Protein AF-A0A812XN82-F1 (afdb_monomer_lite)

Sequence (405 aa):
MGSGICDKFCGRGNACCRKGAINDPHECAHVTDFWTSHHECVQPVVKVKANHYAQDCWDRCKIGGDCAWCGFGQACCRKNSTLDPPECKGVVDWPTDRHHTCITPVHDVPVKHEGQDCYDYCEGNGRCNWCGRGMACCKYGDIYTTDECRAVVYFSSREHHVCVKPSFKDPASLPEPIGKSPDKLPSECPQGYSPGPMGCELDDGPRLQTFYVYRALKEEDNLTSNFDAMSMSGILYHVQTAVLGCPRTGEISRIKRLKVTMKNTPEAYRTFKTQFAPLLAYRNEQCISPSCQQSFQSRGYAVGCLVQERGQPCYLKEDCSSDSLHYSFPGPCPLSAAGAKTEECLAQYPGGLCDEPNGTHNCTFHVEDAGTVTLDELSGRNTSQSLQDWCAAGNLEWDPARDRG

Secondary structure (DSSP, 8-state):
--SEE-HHHH-TT-EEE-TT-TTS-GGGTT----SSSS-EEE---S--PPTTBTSB-HHHH-SSEE-GGG-TT-EEE-TT-SSS-GGGTT----S-SSS-EEE--SS--PPTTTTS--HHHHTSSEE-STT-TT-EEEETT-TT--GGGTT----S-SSSEEEE------TT-PPP----------SSPPTTEEEETTEEEE--SPPPEEEEEEEEE-TT--SSSSEEEE-HHHHHHHIIIII-SSSPGGG--EEEEEEEEE---HHHHHHHSSSSEEP--EETTEE-STTHHHHHHHH-SPPEEEEPPS-S--SS-TT--S--EEEEE--SSTTS-GGG--HHHHHH---SB-SS--SBTTB-EEEEEEEEEEHHHHHT--TTS-HHHHHHTT--S-BTTTTB-

Foldseek 3Di:
DAWFQDCPPLNHQKTFEAPPDPPHDPLRVPDPDDPDRGRDIDNRPDFPQFPQFPDACCVPQVAFFDDCNRPDQKTFHAPPDPRHDPQNPPPPDHSDRPHGGIDHRPDDPQQAPFPDACCVVQVHWFDRCNRPHQKIFAAPPDPPHDQQRPPFPDHSDNPHTGIGHGDDDDPPDDDDDDDDDDDDADPDEDPQFDQDPVHTHGNPAWDWDKDKWKDFDAPPDDDQAWDKTKDPQQRVQCCQPQAFDQHGPPNGWKMFMKIKIFTWARQQCVVPVDNFHADFDADLLAGPDPCVVVCCVRGAQTKHKDFDDPDTDQPDDPVSPDTIMMITFHAALNHDHPVPQDPVSCVVGVGQEDDDQDHPRNPTMYIDGPDMDTVCRVLVPDPPDDSNVVVVVVDGSADPVVRHD

Radius of gyration: 28.82 Å; chains: 1; bounding box: 87×53×57 Å

Structure (mmCIF, N/CA/C/O backbone):
data_AF-A0A812XN82-F1
#
_entry.id   AF-A0A812XN82-F1
#
loop_
_atom_site.group_PDB
_atom_site.id
_atom_site.type_symbol
_atom_site.label_atom_id
_atom_site.label_alt_id
_atom_site.label_comp_id
_atom_site.label_asym_id
_atom_site.label_entity_id
_atom_site.label_seq_id
_atom_site.pdbx_PDB_ins_code
_atom_site.Cartn_x
_atom_site.Cartn_y
_atom_site.Cartn_z
_atom_site.occupancy
_atom_site.B_iso_or_equiv
_atom_site.auth_seq_id
_atom_site.auth_comp_id
_atom_site.auth_asym_id
_atom_site.auth_atom_id
_atom_site.pdbx_PDB_model_num
ATOM 1 N N . MET A 1 1 ? -23.141 -2.763 -27.205 1.00 51.69 1 MET A N 1
ATOM 2 C CA . MET A 1 1 ? -23.384 -2.355 -25.805 1.00 51.69 1 MET A CA 1
ATOM 3 C C . MET A 1 1 ? -24.217 -1.089 -25.863 1.00 51.69 1 MET A C 1
ATOM 5 O O . MET A 1 1 ? -23.909 -0.247 -26.695 1.00 51.69 1 MET A O 1
ATOM 9 N N . GLY A 1 2 ? -25.336 -1.037 -25.140 1.00 62.66 2 GLY A N 1
ATOM 10 C CA . GLY A 1 2 ? -26.289 0.073 -25.250 1.00 62.66 2 GLY A CA 1
ATOM 11 C C . GLY A 1 2 ? -25.711 1.363 -24.674 1.00 62.66 2 GLY A C 1
ATOM 12 O O . GLY A 1 2 ? -25.046 1.314 -23.641 1.00 62.66 2 GLY A O 1
ATOM 13 N N . SER A 1 3 ? -25.944 2.487 -25.350 1.00 72.00 3 SER A N 1
ATOM 14 C CA . SER A 1 3 ? -25.697 3.820 -24.801 1.00 72.00 3 SER A CA 1
ATOM 15 C C . SER A 1 3 ? -26.665 4.127 -23.651 1.00 72.00 3 SER A C 1
ATOM 17 O O . SER A 1 3 ? -27.684 3.448 -23.512 1.00 72.00 3 SER A O 1
ATOM 19 N N . GLY A 1 4 ? -26.339 5.115 -22.806 1.00 71.19 4 GLY A N 1
ATOM 20 C CA . GLY A 1 4 ? -27.132 5.505 -21.625 1.00 71.19 4 GLY A CA 1
ATOM 21 C C . GLY A 1 4 ? -26.516 5.084 -20.287 1.00 71.19 4 GLY A C 1
ATOM 22 O O . GLY A 1 4 ? -25.319 4.807 -20.214 1.00 71.19 4 GLY A O 1
ATOM 23 N N . ILE A 1 5 ? -27.316 5.073 -19.210 1.00 74.12 5 ILE A N 1
ATOM 24 C CA . ILE A 1 5 ? -26.839 4.765 -17.847 1.00 74.12 5 ILE A CA 1
ATOM 25 C C . ILE A 1 5 ? -26.133 3.410 -17.820 1.00 74.12 5 ILE A C 1
ATOM 27 O O . ILE A 1 5 ? -26.683 2.384 -18.225 1.00 74.12 5 ILE A O 1
ATOM 31 N N . CYS A 1 6 ? -24.897 3.420 -17.332 1.00 74.12 6 CYS A N 1
ATOM 32 C CA . CYS A 1 6 ? -23.991 2.291 -17.425 1.00 74.12 6 CYS A CA 1
ATOM 33 C C . CYS A 1 6 ? -23.271 2.061 -16.092 1.00 74.12 6 CYS A C 1
ATOM 35 O O . CYS A 1 6 ? -22.045 2.034 -16.027 1.00 74.12 6 CYS A O 1
ATOM 37 N N . ASP A 1 7 ? -24.043 1.853 -15.022 1.00 66.25 7 ASP A N 1
ATOM 38 C CA . ASP A 1 7 ? -23.538 1.734 -13.644 1.00 66.25 7 ASP A CA 1
ATOM 39 C C . ASP A 1 7 ? -22.430 0.685 -13.469 1.00 66.25 7 ASP A C 1
ATOM 41 O O . ASP A 1 7 ? -21.530 0.848 -12.647 1.00 66.25 7 ASP A O 1
ATOM 45 N N . LYS A 1 8 ? -22.491 -0.398 -14.253 1.00 64.94 8 LYS A N 1
ATOM 46 C CA . LYS A 1 8 ? -21.543 -1.519 -14.186 1.00 64.94 8 LYS A CA 1
ATOM 47 C C . LYS A 1 8 ? -20.180 -1.210 -14.808 1.00 64.94 8 LYS A C 1
ATOM 49 O O . LYS A 1 8 ? -19.206 -1.837 -14.415 1.00 64.94 8 LYS A O 1
ATOM 54 N N . PHE A 1 9 ? -20.122 -0.308 -15.791 1.00 77.62 9 PHE A N 1
ATOM 55 C CA . PHE A 1 9 ? -18.894 -0.003 -16.539 1.00 77.62 9 PHE A CA 1
ATOM 56 C C . PHE A 1 9 ? -18.379 1.408 -16.246 1.00 77.62 9 PHE A C 1
ATOM 58 O O . PHE A 1 9 ? -17.187 1.600 -16.046 1.00 77.62 9 PHE A O 1
ATOM 65 N N . CYS A 1 10 ? -19.280 2.386 -16.158 1.00 74.25 10 CYS A N 1
ATOM 66 C CA . CYS A 1 10 ? -18.956 3.790 -15.923 1.00 74.25 10 CYS A CA 1
ATOM 67 C C . CYS A 1 10 ? -19.024 4.211 -14.447 1.00 74.25 10 CYS A C 1
ATOM 69 O O . CYS A 1 10 ? -18.683 5.348 -14.121 1.00 74.25 10 CYS A O 1
ATOM 71 N N . GLY A 1 11 ? -19.445 3.317 -13.550 1.00 58.03 11 GLY A N 1
ATOM 72 C CA . GLY A 1 11 ? -19.707 3.638 -12.149 1.00 58.03 11 GLY A CA 1
ATOM 73 C C . GLY A 1 11 ? -21.121 4.182 -11.929 1.00 58.03 11 GLY A C 1
ATOM 74 O O . GLY A 1 11 ? -21.776 4.671 -12.849 1.00 58.03 11 GLY A O 1
ATOM 75 N N . ARG A 1 12 ? -21.617 4.047 -10.695 1.00 58.16 12 ARG A N 1
ATOM 76 C CA . ARG A 1 12 ? -23.023 4.297 -10.348 1.00 58.16 12 ARG A CA 1
ATOM 77 C C . ARG A 1 12 ? -23.426 5.750 -10.614 1.00 58.16 12 ARG A C 1
ATOM 79 O O . ARG A 1 12 ? -22.840 6.660 -10.037 1.00 58.16 12 ARG A O 1
ATOM 86 N N . GLY A 1 13 ? -24.458 5.942 -11.434 1.00 59.62 13 GLY A N 1
ATOM 87 C CA . GLY A 1 13 ? -24.964 7.254 -11.842 1.00 59.62 13 GLY A CA 1
ATOM 88 C C . GLY A 1 13 ? -24.301 7.831 -13.096 1.00 59.62 13 GLY A C 1
ATOM 89 O O . GLY A 1 13 ? -24.716 8.898 -13.538 1.00 59.62 13 GLY A O 1
ATOM 90 N N . ASN A 1 14 ? -23.323 7.137 -13.688 1.00 73.88 14 ASN A N 1
ATOM 91 C CA . ASN A 1 14 ? -22.649 7.567 -14.912 1.00 73.88 14 ASN A CA 1
ATOM 92 C C . ASN A 1 14 ? -23.192 6.839 -16.147 1.00 73.88 14 ASN A C 1
ATOM 94 O O . ASN A 1 14 ? -23.710 5.721 -16.074 1.00 73.88 14 ASN A O 1
ATOM 98 N N . ALA A 1 15 ? -23.064 7.477 -17.305 1.00 80.88 15 ALA A N 1
ATOM 99 C CA . ALA A 1 15 ? -23.610 7.000 -18.565 1.00 80.88 15 ALA A CA 1
ATOM 100 C C . ALA A 1 15 ? -22.510 6.807 -19.606 1.00 80.88 15 ALA A C 1
ATOM 102 O O . ALA A 1 15 ? -21.503 7.507 -19.609 1.00 80.88 15 ALA A O 1
ATOM 103 N N . CYS A 1 16 ? -22.723 5.851 -20.504 1.00 88.75 16 CYS A N 1
ATOM 104 C CA . CYS A 1 16 ? -21.897 5.650 -21.679 1.00 88.75 16 CYS A CA 1
ATOM 105 C C . CYS A 1 16 ? -22.528 6.426 -22.843 1.00 88.75 16 CYS A C 1
ATOM 107 O O . CYS A 1 16 ? -23.549 6.005 -23.397 1.00 88.75 16 CYS A O 1
ATOM 109 N N . CYS A 1 17 ? -21.950 7.579 -23.171 1.00 86.88 17 CYS A N 1
ATOM 110 C CA . CYS A 1 17 ? -22.492 8.538 -24.135 1.00 86.88 17 CYS A CA 1
ATOM 111 C C . CYS A 1 17 ? -21.442 8.899 -25.184 1.00 86.88 17 CYS A C 1
ATOM 113 O O . CYS A 1 17 ? -20.243 8.813 -24.926 1.00 86.88 17 CYS A O 1
ATOM 115 N N . ARG A 1 18 ? -21.881 9.350 -26.358 1.00 88.00 18 ARG A N 1
ATOM 116 C CA . ARG A 1 18 ? -21.000 9.774 -27.445 1.00 88.00 18 ARG A CA 1
ATOM 117 C C . ARG A 1 18 ? -21.374 11.160 -27.954 1.00 88.00 18 ARG A C 1
ATOM 119 O O . ARG A 1 18 ? -22.518 11.429 -28.320 1.00 88.00 18 ARG A O 1
ATOM 126 N N . LYS A 1 19 ? -20.368 12.027 -28.077 1.00 81.94 19 LYS A N 1
ATOM 127 C CA . LYS A 1 19 ? -20.524 13.394 -28.587 1.00 81.94 19 LYS A CA 1
ATOM 128 C C . LYS A 1 19 ? -21.179 13.417 -29.975 1.00 81.94 19 LYS A C 1
ATOM 130 O O . LYS A 1 19 ? -20.624 12.886 -30.936 1.00 81.94 19 LYS A O 1
ATOM 135 N N . GLY A 1 20 ? -22.339 14.069 -30.085 1.00 72.81 20 GLY A N 1
ATOM 136 C CA . GLY A 1 20 ? -23.051 14.269 -31.355 1.00 72.81 20 GLY A CA 1
ATOM 137 C C . GLY A 1 20 ? -23.794 13.040 -31.895 1.00 72.81 20 GLY A C 1
ATOM 138 O O . GLY A 1 20 ? -24.211 13.050 -33.053 1.00 72.81 20 GLY A O 1
ATOM 139 N N . ALA A 1 21 ? -23.965 11.982 -31.096 1.00 79.75 21 ALA A N 1
ATOM 140 C CA . ALA A 1 21 ? -24.750 10.819 -31.497 1.00 79.75 21 ALA A CA 1
ATOM 141 C C . ALA A 1 21 ? -26.257 11.137 -31.504 1.00 79.75 21 ALA A C 1
ATOM 143 O O . ALA A 1 21 ? -26.833 11.514 -30.490 1.00 79.75 21 ALA A O 1
ATOM 144 N N . ILE A 1 22 ? -26.910 10.937 -32.653 1.00 67.12 22 ILE A N 1
ATOM 145 C CA . ILE A 1 22 ? -28.346 11.219 -32.854 1.00 67.12 22 ILE A CA 1
ATOM 146 C C . ILE A 1 22 ? -29.296 10.222 -32.167 1.00 67.12 22 ILE A C 1
ATOM 148 O O . ILE A 1 22 ? -30.484 10.503 -32.056 1.00 67.12 22 ILE A O 1
ATOM 152 N N . ASN A 1 23 ? -28.782 9.073 -31.715 1.00 70.75 23 ASN A N 1
ATOM 153 C CA . ASN A 1 23 ? -29.570 7.962 -31.165 1.00 70.75 23 ASN A CA 1
ATOM 154 C C . ASN A 1 23 ? -29.185 7.604 -29.718 1.00 70.75 23 ASN A C 1
ATOM 156 O O . ASN A 1 23 ? -29.536 6.521 -29.249 1.00 70.75 23 ASN A O 1
ATOM 160 N N . ASP A 1 24 ? -28.434 8.461 -29.023 1.00 75.69 24 ASP A N 1
ATOM 161 C CA . ASP A 1 24 ? -28.117 8.214 -27.616 1.00 75.69 24 ASP A CA 1
ATOM 162 C C . ASP A 1 24 ? -29.320 8.528 -26.702 1.00 75.69 24 ASP A C 1
ATOM 164 O O . ASP A 1 24 ? -30.112 9.424 -27.015 1.00 75.69 24 ASP A O 1
ATOM 168 N N . PRO A 1 25 ? -29.487 7.802 -25.577 1.00 66.62 25 PRO A N 1
ATOM 169 C CA . PRO A 1 25 ? -30.569 8.042 -24.623 1.00 66.62 25 PRO A CA 1
ATOM 170 C C . PRO A 1 25 ? -30.564 9.452 -24.031 1.00 66.62 25 PRO A C 1
ATOM 172 O O . PRO A 1 25 ? -29.538 10.129 -23.999 1.00 66.62 25 PRO A O 1
ATOM 175 N N . HIS A 1 26 ? -31.721 9.892 -23.527 1.00 64.62 26 HIS A N 1
ATOM 176 C CA . HIS A 1 26 ? -31.931 11.271 -23.066 1.00 64.62 26 HIS A CA 1
ATOM 177 C C . HIS A 1 26 ? -30.973 11.722 -21.953 1.00 64.62 26 HIS A C 1
ATOM 179 O O . HIS A 1 26 ? -30.682 12.909 -21.834 1.00 64.62 26 HIS A O 1
ATOM 185 N N . GLU A 1 27 ? -30.426 10.784 -21.183 1.00 67.19 27 GLU A N 1
ATOM 186 C CA . GLU A 1 27 ? -29.411 11.018 -20.158 1.00 67.19 27 GLU A CA 1
ATOM 187 C C . GLU A 1 27 ? -28.098 11.573 -20.747 1.00 67.19 27 GLU A C 1
ATOM 189 O O . GLU A 1 27 ? -27.322 12.215 -20.044 1.00 67.19 27 GLU A O 1
ATOM 194 N N . CYS A 1 28 ? -27.865 11.393 -22.050 1.00 74.19 28 CYS A N 1
ATOM 195 C CA . CYS A 1 28 ? -26.707 11.906 -22.779 1.00 74.19 28 CYS A CA 1
ATOM 196 C C . CYS A 1 28 ? -26.941 13.287 -23.425 1.00 74.19 28 CYS A C 1
ATOM 198 O O . CYS A 1 28 ? -25.990 13.895 -23.915 1.00 74.19 28 CYS A O 1
ATOM 200 N N . ALA A 1 29 ? -28.178 13.804 -23.432 1.00 62.28 29 ALA A N 1
ATOM 201 C CA . ALA A 1 29 ? -28.587 14.948 -24.262 1.00 62.28 29 ALA A CA 1
ATOM 202 C C . ALA A 1 29 ? -27.968 16.305 -23.865 1.00 62.28 29 ALA A C 1
ATOM 204 O O . ALA A 1 29 ? -28.024 17.259 -24.641 1.00 62.28 29 ALA A O 1
ATOM 205 N N . HIS A 1 30 ? -27.372 16.399 -22.673 1.00 63.03 30 HIS A N 1
ATOM 206 C CA . HIS A 1 30 ? -26.833 17.648 -22.117 1.00 63.03 30 HIS A CA 1
ATOM 207 C C . HIS A 1 30 ? -25.402 17.532 -21.597 1.00 63.03 30 HIS A C 1
ATOM 209 O O . HIS A 1 30 ? -24.898 18.450 -20.955 1.00 63.03 30 HIS A O 1
ATOM 215 N N . VAL A 1 31 ? -24.738 16.413 -21.873 1.00 68.31 31 VAL A N 1
ATOM 216 C CA . VAL A 1 31 ? -23.322 16.267 -21.555 1.00 68.31 31 VAL A CA 1
ATOM 217 C C . VAL A 1 31 ? -22.521 17.105 -22.544 1.00 68.31 31 VAL A C 1
ATOM 219 O O . VAL A 1 31 ? -22.680 16.968 -23.754 1.00 68.31 31 VAL A O 1
ATOM 222 N N . THR A 1 32 ? -21.673 17.998 -22.044 1.00 69.25 32 THR A N 1
ATOM 223 C CA . THR A 1 32 ? -20.779 18.819 -22.878 1.00 69.25 32 THR A CA 1
ATOM 224 C C . THR A 1 32 ? -19.328 18.356 -22.813 1.00 69.25 32 THR A C 1
ATOM 226 O O . THR A 1 32 ? -18.565 18.584 -23.757 1.00 69.25 32 THR A O 1
ATOM 229 N N . ASP A 1 33 ? -18.970 17.648 -21.744 1.00 67.62 33 ASP A N 1
ATOM 230 C CA . ASP A 1 33 ? -17.589 17.357 -21.362 1.00 67.62 33 ASP A CA 1
ATOM 231 C C . ASP A 1 33 ? -17.135 16.002 -21.915 1.00 67.62 33 ASP A C 1
ATOM 233 O O . ASP A 1 33 ? -16.876 15.046 -21.188 1.00 67.62 33 ASP A O 1
ATOM 237 N N . PHE A 1 34 ? -17.072 15.928 -23.243 1.00 77.56 34 PHE A N 1
ATOM 238 C CA . PHE A 1 34 ? -16.549 14.773 -23.968 1.00 77.56 34 PHE A CA 1
ATOM 239 C C . PHE A 1 34 ? -15.078 14.978 -24.338 1.00 77.56 34 PHE A C 1
ATOM 241 O O . PHE A 1 34 ? -14.714 16.012 -24.912 1.00 77.56 34 PHE A O 1
ATOM 248 N N . TRP A 1 35 ? -14.259 13.967 -24.068 1.00 69.62 35 TRP A N 1
ATOM 249 C CA . TRP A 1 35 ? -12.820 13.928 -24.328 1.00 69.62 35 TRP A CA 1
ATOM 250 C C . TRP A 1 35 ? -12.523 13.256 -25.666 1.00 69.62 35 TRP A C 1
ATOM 252 O O . TRP A 1 35 ? -11.518 13.559 -26.312 1.00 69.62 35 TRP A O 1
ATOM 262 N N . THR A 1 36 ? -13.413 12.366 -26.107 1.00 75.19 36 THR A N 1
ATOM 263 C CA . THR A 1 36 ? -13.249 11.594 -27.337 1.00 75.19 36 THR A CA 1
ATOM 264 C C . THR A 1 36 ? -14.493 11.659 -28.230 1.00 75.19 36 THR A C 1
ATOM 266 O O . THR A 1 36 ? -15.524 12.241 -27.897 1.00 75.19 36 THR A O 1
ATOM 269 N N . SER A 1 37 ? -14.390 11.094 -29.437 1.00 73.69 37 SER A N 1
ATOM 270 C CA . SER A 1 37 ? -15.499 10.969 -30.395 1.00 73.69 37 SER A CA 1
ATOM 271 C C . SER A 1 37 ? -16.165 9.587 -30.372 1.00 73.69 37 SER A C 1
ATOM 273 O O . SER A 1 37 ? -16.950 9.282 -31.275 1.00 73.69 37 SER A O 1
ATOM 275 N N . HIS A 1 38 ? -15.861 8.757 -29.369 1.00 79.50 38 HIS A N 1
ATOM 276 C CA . HIS A 1 38 ? -16.414 7.414 -29.155 1.00 79.50 38 HIS A CA 1
ATOM 277 C C . HIS A 1 38 ? -17.347 7.403 -27.932 1.00 79.50 38 HIS A C 1
ATOM 279 O O . HIS A 1 38 ? -17.457 8.405 -27.232 1.00 79.50 38 HIS A O 1
ATOM 285 N N . HIS A 1 39 ? -18.067 6.298 -27.705 1.00 84.62 39 HIS A N 1
ATOM 286 C CA . HIS A 1 39 ? -18.872 6.128 -26.492 1.00 84.62 39 HIS A CA 1
ATOM 287 C C . HIS A 1 39 ? -17.952 6.044 -25.275 1.00 84.62 39 HIS A C 1
ATOM 289 O O . HIS A 1 39 ? -17.184 5.092 -25.143 1.00 84.62 39 HIS A O 1
ATOM 295 N N . GLU A 1 40 ? -18.028 7.045 -24.405 1.00 87.75 40 GLU A N 1
ATOM 296 C CA . GLU A 1 40 ? -17.197 7.172 -23.213 1.00 87.75 40 GLU A CA 1
ATOM 297 C C . GLU A 1 40 ? -18.048 7.380 -21.964 1.00 87.75 40 GLU A C 1
ATOM 299 O O . GLU A 1 40 ? -19.222 7.758 -22.026 1.00 87.75 40 GLU A O 1
ATOM 304 N N . CYS A 1 41 ? -17.455 7.067 -20.818 1.00 87.88 41 CYS A N 1
ATOM 305 C CA . CYS A 1 41 ? -18.107 7.238 -19.537 1.00 87.88 41 CYS A CA 1
ATOM 306 C C . CYS A 1 41 ? -18.109 8.709 -19.162 1.00 87.88 41 CYS A C 1
ATOM 308 O O . CYS A 1 41 ? -17.064 9.301 -18.906 1.00 87.88 41 CYS A O 1
ATOM 310 N N . VAL A 1 42 ? -19.300 9.277 -19.111 1.00 80.69 42 VAL A N 1
ATOM 311 C CA . VAL A 1 42 ? -19.529 10.658 -18.718 1.00 80.69 42 VAL A CA 1
ATOM 312 C C . VAL A 1 42 ? -20.441 10.675 -17.509 1.00 80.69 42 VAL A C 1
ATOM 314 O O . VAL A 1 42 ? -21.253 9.766 -17.313 1.00 80.69 42 VAL A O 1
ATOM 317 N N . GLN A 1 43 ? -20.329 11.724 -16.705 1.00 74.81 43 GLN A N 1
ATOM 318 C CA . GLN A 1 43 ? -21.355 12.014 -15.723 1.00 74.81 43 GLN A CA 1
ATOM 319 C C . GLN A 1 43 ? -22.518 12.682 -16.471 1.00 74.81 43 GLN A C 1
ATOM 321 O O . GLN A 1 43 ? -22.361 13.811 -16.945 1.00 74.81 43 GLN A O 1
ATOM 326 N N . PRO A 1 44 ? -23.664 12.000 -16.657 1.00 62.69 44 PRO A N 1
ATOM 327 C CA . PRO A 1 44 ? -24.810 12.612 -17.294 1.00 62.69 44 PRO A CA 1
ATOM 328 C C . PRO A 1 44 ? -25.224 13.816 -16.454 1.00 62.69 44 PRO A C 1
ATOM 330 O O . PRO A 1 44 ? -25.415 13.711 -15.243 1.00 62.69 44 PRO A O 1
ATOM 333 N N . VAL A 1 45 ? -25.409 14.970 -17.093 1.00 55.91 45 VAL A N 1
ATOM 334 C CA . VAL A 1 45 ? -25.888 16.195 -16.419 1.00 55.91 45 VAL A CA 1
ATOM 335 C C . VAL A 1 45 ? -27.389 16.083 -16.085 1.00 55.91 45 VAL A C 1
ATOM 337 O O . VAL A 1 45 ? -28.085 17.067 -15.846 1.00 55.91 45 VAL A O 1
ATOM 340 N N . VAL A 1 46 ? -27.941 14.870 -16.098 1.00 46.75 46 VAL A N 1
ATOM 341 C CA . VAL A 1 46 ? -29.376 14.637 -16.161 1.00 46.75 46 VAL A CA 1
ATOM 342 C C . VAL A 1 46 ? -29.858 14.064 -14.837 1.00 46.75 46 VAL A C 1
ATOM 344 O O . VAL A 1 46 ? -29.568 12.930 -14.463 1.00 46.75 46 VAL A O 1
ATOM 347 N N . LYS A 1 47 ? -30.586 14.940 -14.139 1.00 51.16 47 LYS A N 1
ATOM 348 C CA . LYS A 1 47 ? -31.423 14.737 -12.954 1.00 51.16 47 LYS A CA 1
ATOM 349 C C . LYS A 1 47 ? -31.906 13.292 -12.831 1.00 51.16 47 LYS A C 1
ATOM 351 O O . LYS A 1 47 ? -32.577 12.793 -13.731 1.00 51.16 47 LYS A O 1
ATOM 356 N N . VAL A 1 48 ? -31.584 12.660 -11.699 1.00 45.22 48 VAL A N 1
ATOM 357 C CA . VAL A 1 48 ? -32.051 11.315 -11.329 1.00 45.22 48 VAL A CA 1
ATOM 358 C C . VAL A 1 48 ? -33.558 11.257 -11.534 1.00 45.22 48 VAL A C 1
ATOM 360 O O . VAL A 1 48 ? -34.309 11.845 -10.761 1.00 45.22 48 VAL A O 1
ATOM 363 N N . LYS A 1 49 ? -34.005 10.593 -12.601 1.00 52.34 49 LYS A N 1
ATOM 364 C CA . LYS A 1 49 ? -35.424 10.532 -12.928 1.00 52.34 49 LYS A CA 1
ATOM 365 C C . LYS A 1 49 ? -36.142 9.798 -11.805 1.00 52.34 49 LYS A C 1
ATOM 367 O O . LYS A 1 49 ? -35.805 8.657 -11.497 1.00 52.34 49 LYS A O 1
ATOM 372 N N . ALA A 1 50 ? -37.112 10.467 -11.192 1.00 61.06 50 ALA A N 1
ATOM 373 C CA . ALA A 1 50 ? -37.861 9.887 -10.095 1.00 61.06 50 ALA A CA 1
ATOM 374 C C . ALA A 1 50 ? -38.554 8.581 -10.521 1.00 61.06 50 ALA A C 1
ATOM 376 O O . ALA A 1 50 ? -39.080 8.477 -11.636 1.00 61.06 50 ALA A O 1
ATOM 377 N N . ASN A 1 51 ? -38.558 7.579 -9.638 1.00 70.06 51 ASN A N 1
ATOM 378 C CA . ASN A 1 51 ? -39.331 6.358 -9.843 1.00 70.06 51 ASN A CA 1
ATOM 379 C C . ASN A 1 51 ? -40.813 6.718 -9.986 1.00 70.06 51 ASN A C 1
ATOM 381 O O . ASN A 1 51 ? -41.281 7.696 -9.408 1.00 70.06 51 ASN A O 1
ATOM 385 N N . HIS A 1 52 ? -41.553 5.920 -10.760 1.00 75.75 52 HIS A N 1
ATOM 386 C CA . HIS A 1 52 ? -42.974 6.171 -11.038 1.00 75.75 52 HIS A CA 1
ATOM 387 C C . HIS A 1 52 ? -43.240 7.566 -11.637 1.00 75.75 52 HIS A C 1
ATOM 389 O O . HIS A 1 52 ? -44.264 8.196 -11.381 1.00 75.75 52 HIS A O 1
ATOM 395 N N . TYR A 1 53 ? -42.307 8.040 -12.468 1.00 73.06 53 TYR A N 1
ATOM 396 C CA . TYR A 1 53 ? -42.394 9.295 -13.212 1.00 73.06 53 TYR A CA 1
ATOM 397 C C . TYR A 1 53 ? -43.762 9.476 -13.898 1.00 73.06 53 TYR A C 1
ATOM 399 O O . TYR A 1 53 ? -44.251 8.559 -14.561 1.00 73.06 53 TYR A O 1
ATOM 407 N N . ALA A 1 54 ? -44.354 10.666 -13.753 1.00 78.06 54 ALA A N 1
ATOM 408 C CA . ALA A 1 54 ? -45.688 11.051 -14.241 1.00 78.06 54 ALA A CA 1
ATOM 409 C C . ALA A 1 54 ? -46.895 10.313 -13.621 1.00 78.06 54 ALA A C 1
ATOM 411 O O . ALA A 1 54 ? -48.040 10.668 -13.922 1.00 78.06 54 ALA A O 1
ATOM 412 N N . GLN A 1 55 ? -46.686 9.327 -12.743 1.00 88.19 55 GLN A N 1
ATOM 413 C CA . GLN A 1 55 ? -47.776 8.659 -12.025 1.00 88.19 55 GLN A CA 1
ATOM 414 C C . GLN A 1 55 ? -48.251 9.506 -10.843 1.00 88.19 55 GLN A C 1
ATOM 416 O O . GLN A 1 55 ? -47.501 10.330 -10.318 1.00 88.19 55 GLN A O 1
ATOM 421 N N . ASP A 1 56 ? -49.503 9.296 -10.430 1.00 92.62 56 ASP A N 1
ATOM 422 C CA . ASP A 1 56 ? -50.029 9.920 -9.219 1.00 92.62 56 ASP A CA 1
ATOM 423 C C . ASP A 1 56 ? -49.420 9.264 -7.983 1.00 92.62 56 ASP A C 1
ATOM 425 O O . ASP A 1 56 ? -49.662 8.092 -7.685 1.00 92.62 56 ASP A O 1
ATOM 429 N N . CYS A 1 57 ? -48.580 10.026 -7.291 1.00 92.62 57 CYS A N 1
ATOM 430 C CA . CYS A 1 57 ? -47.907 9.584 -6.082 1.00 92.62 57 CYS A CA 1
ATOM 431 C C . CYS A 1 57 ? -48.731 9.848 -4.818 1.00 92.62 57 CYS A C 1
ATOM 433 O O . CYS A 1 57 ? -48.363 9.354 -3.751 1.00 92.62 57 CYS A O 1
ATOM 435 N N . TRP A 1 58 ? -49.854 10.570 -4.905 1.00 92.31 58 TRP A N 1
ATOM 436 C CA . TRP A 1 58 ? -50.599 11.020 -3.731 1.00 92.31 58 TRP A CA 1
ATOM 437 C C . TRP A 1 58 ? -51.135 9.868 -2.882 1.00 92.31 58 TRP A C 1
ATOM 439 O O . TRP A 1 58 ? -50.938 9.860 -1.671 1.00 92.31 58 TRP A O 1
ATOM 449 N N . ASP A 1 59 ? -51.719 8.835 -3.487 1.00 90.00 59 ASP A N 1
ATOM 450 C CA . ASP A 1 59 ? -52.256 7.692 -2.732 1.00 90.00 59 ASP A CA 1
ATOM 451 C C . ASP A 1 59 ? -51.169 6.884 -2.008 1.00 90.00 59 ASP A C 1
ATOM 453 O O . ASP A 1 59 ? -51.439 6.183 -1.027 1.00 90.00 59 ASP A O 1
ATOM 457 N N . ARG A 1 60 ? -49.931 6.957 -2.507 1.00 89.94 60 ARG A N 1
ATOM 458 C CA . ARG A 1 60 ? -48.779 6.214 -1.987 1.00 89.94 60 ARG A CA 1
ATOM 459 C C . ARG A 1 60 ? -48.025 7.007 -0.929 1.00 89.94 60 ARG A C 1
ATOM 461 O O . ARG A 1 60 ? -47.653 6.439 0.092 1.00 89.94 60 ARG A O 1
ATOM 468 N N . CYS A 1 61 ? -47.836 8.302 -1.159 1.00 84.12 61 CYS A N 1
ATOM 469 C CA . CYS A 1 61 ? -47.060 9.185 -0.294 1.00 84.12 61 CYS A CA 1
ATOM 470 C C . CYS A 1 61 ? -47.936 9.894 0.747 1.00 84.12 61 CYS A C 1
ATOM 472 O O . CYS A 1 61 ? -47.488 10.136 1.861 1.00 84.12 61 CYS A O 1
ATOM 474 N N . LYS A 1 62 ? -49.192 10.209 0.405 1.00 86.06 62 LYS A N 1
ATOM 475 C CA . LYS A 1 62 ? -50.210 10.908 1.220 1.00 86.06 62 LYS A CA 1
ATOM 476 C C . LYS A 1 62 ? -49.837 12.313 1.702 1.00 86.06 62 LYS A C 1
ATOM 478 O O . LYS A 1 62 ? -50.646 12.974 2.349 1.00 86.06 62 LYS A O 1
ATOM 483 N N . ILE A 1 63 ? -48.635 12.771 1.384 1.00 81.62 63 ILE A N 1
ATOM 484 C CA . ILE A 1 63 ? -48.108 14.092 1.689 1.00 81.62 63 ILE A CA 1
ATOM 485 C C . ILE A 1 63 ? -47.249 14.568 0.515 1.00 81.62 63 ILE A C 1
ATOM 487 O O . ILE A 1 63 ? -46.628 13.758 -0.176 1.00 81.62 63 ILE A O 1
ATOM 491 N N . GLY A 1 64 ? -47.237 15.884 0.289 1.00 82.94 64 GLY A N 1
ATOM 492 C CA . GLY A 1 64 ? -46.315 16.516 -0.650 1.00 82.94 64 GLY A CA 1
ATOM 493 C C . GLY A 1 64 ? -44.925 16.664 -0.028 1.00 82.94 64 GLY A C 1
ATOM 494 O O . GLY A 1 64 ? -44.833 17.019 1.148 1.00 82.94 64 GLY A O 1
ATOM 495 N N . GLY A 1 65 ? -43.870 16.422 -0.806 1.00 81.06 65 GLY A N 1
ATOM 496 C CA . GLY A 1 65 ? -42.478 16.412 -0.340 1.00 81.06 65 GLY A CA 1
ATOM 497 C C . GLY A 1 65 ? -41.794 15.066 -0.536 1.00 81.06 65 GLY A C 1
ATOM 498 O O . GLY A 1 65 ? -42.255 14.242 -1.326 1.00 81.06 65 GLY A O 1
ATOM 499 N N . ASP A 1 66 ? -40.682 14.855 0.161 1.00 76.31 66 ASP A N 1
ATOM 500 C CA . ASP A 1 66 ? -39.868 13.640 0.045 1.00 76.31 66 ASP A CA 1
ATOM 501 C C . ASP A 1 66 ? -40.705 12.358 0.156 1.00 76.31 66 ASP A C 1
ATOM 503 O O . ASP A 1 66 ? -41.478 12.170 1.098 1.00 76.31 66 ASP A O 1
ATOM 507 N N . CYS A 1 67 ? -40.544 11.452 -0.811 1.00 77.75 67 CYS A N 1
ATOM 508 C CA . CYS A 1 67 ? -41.297 10.207 -0.830 1.00 77.75 67 CYS A CA 1
ATOM 509 C C . CYS A 1 67 ? -40.472 9.037 -1.361 1.00 77.75 67 CYS A C 1
ATOM 511 O O . CYS A 1 67 ? -40.088 9.001 -2.527 1.00 77.75 67 CYS A O 1
ATOM 513 N N . ALA A 1 68 ? -40.297 8.009 -0.526 1.00 74.38 68 ALA A N 1
ATOM 514 C CA . ALA A 1 68 ? -39.546 6.804 -0.879 1.00 74.38 68 ALA A CA 1
ATOM 515 C C . ALA A 1 68 ? -40.147 6.043 -2.073 1.00 74.38 68 ALA A C 1
ATOM 517 O O . ALA A 1 68 ? -39.404 5.448 -2.853 1.00 74.38 68 ALA A O 1
ATOM 518 N N . TRP A 1 69 ? -41.474 6.099 -2.254 1.00 79.06 69 TRP A N 1
ATOM 519 C CA . TRP A 1 69 ? -42.132 5.515 -3.426 1.00 79.06 69 TRP A CA 1
ATOM 520 C C . TRP A 1 69 ? -41.636 6.166 -4.721 1.00 79.06 69 TRP A C 1
ATOM 522 O O . TRP A 1 69 ? -41.356 5.466 -5.683 1.00 79.06 69 TRP A O 1
ATOM 532 N N . CYS A 1 70 ? -41.396 7.478 -4.712 1.00 73.19 70 CYS A N 1
ATOM 533 C CA . CYS A 1 70 ? -40.817 8.213 -5.836 1.00 73.19 70 CYS A CA 1
ATOM 534 C C . CYS A 1 70 ? -39.318 7.948 -6.053 1.00 73.19 70 CYS A C 1
ATOM 536 O O . CYS A 1 70 ? -38.743 8.450 -7.015 1.00 73.19 70 CYS A O 1
ATOM 538 N N . GLY A 1 71 ? -38.678 7.132 -5.216 1.00 62.56 71 GLY A N 1
ATOM 539 C CA . GLY A 1 71 ? -37.251 6.842 -5.278 1.00 62.56 71 GLY A CA 1
ATOM 540 C C . GLY A 1 71 ? -36.426 7.703 -4.323 1.00 62.56 71 GLY A C 1
ATOM 541 O O . GLY A 1 71 ? -36.871 8.718 -3.793 1.00 62.56 71 GLY A O 1
ATOM 542 N N . PHE A 1 72 ? -35.198 7.259 -4.069 1.00 54.50 72 PHE A N 1
ATOM 543 C CA . PHE A 1 72 ? -34.312 7.898 -3.100 1.00 54.50 72 PHE A CA 1
ATOM 544 C C . PHE A 1 72 ? -33.972 9.343 -3.507 1.00 54.50 72 PHE A C 1
ATOM 546 O O . PHE A 1 72 ? -33.535 9.593 -4.633 1.00 54.50 72 PHE A O 1
ATOM 553 N N . GLY A 1 73 ? -34.173 10.288 -2.581 1.00 62.03 73 GLY A N 1
ATOM 554 C CA . GLY A 1 73 ? -33.944 11.720 -2.810 1.00 62.03 73 GLY A CA 1
ATOM 555 C C . GLY A 1 73 ? -34.949 12.384 -3.759 1.00 62.03 73 GLY A C 1
ATOM 556 O O . GLY A 1 73 ? -34.650 13.441 -4.306 1.00 62.03 73 GLY A O 1
ATOM 557 N N . GLN A 1 74 ? -36.103 11.755 -3.998 1.00 75.56 74 GLN A N 1
ATOM 558 C CA . GLN A 1 74 ? -37.156 12.266 -4.875 1.00 75.56 74 GLN A CA 1
ATOM 559 C C . GLN A 1 74 ? -38.384 12.667 -4.059 1.00 75.56 74 GLN A C 1
ATOM 561 O O . GLN A 1 74 ? -38.646 12.112 -2.988 1.00 75.56 74 GLN A O 1
ATOM 566 N N . ALA A 1 75 ? -39.164 13.603 -4.595 1.00 82.94 75 ALA A N 1
ATOM 567 C CA . ALA A 1 75 ? -40.323 14.153 -3.910 1.00 82.94 75 ALA A CA 1
ATOM 568 C C . ALA A 1 75 ? -41.606 13.967 -4.722 1.00 82.94 75 ALA A C 1
ATOM 570 O O . ALA A 1 75 ? -41.616 14.031 -5.951 1.00 82.94 75 ALA A O 1
ATOM 571 N N . CYS A 1 76 ? -42.702 13.747 -4.008 1.00 92.12 76 CYS A N 1
ATOM 572 C CA . CYS A 1 76 ? -44.055 13.767 -4.529 1.00 92.12 76 CYS A CA 1
ATOM 573 C C . CYS A 1 76 ? -44.563 15.210 -4.483 1.00 92.12 76 CYS A C 1
ATOM 575 O O . CYS A 1 76 ? -44.887 15.720 -3.414 1.00 92.12 76 CYS A O 1
ATOM 577 N N . CYS A 1 77 ? -44.607 15.896 -5.622 1.00 92.06 77 CYS A N 1
ATOM 578 C CA . CYS A 1 77 ? -44.954 17.317 -5.666 1.00 92.06 77 CYS A CA 1
ATOM 579 C C . CYS A 1 77 ? -46.009 17.600 -6.735 1.00 92.06 77 CYS A C 1
ATOM 581 O O . CYS A 1 77 ? -46.183 16.825 -7.672 1.00 92.06 77 CYS A O 1
ATOM 583 N N . ARG A 1 78 ? -46.684 18.743 -6.641 1.00 93.00 78 ARG A N 1
ATOM 584 C CA . ARG A 1 78 ? -47.661 19.234 -7.611 1.00 93.00 78 ARG A CA 1
ATOM 585 C C . ARG A 1 78 ? -47.331 20.652 -8.052 1.00 93.00 78 ARG A C 1
ATOM 587 O O . ARG A 1 78 ? -47.133 21.563 -7.242 1.00 93.00 78 ARG A O 1
ATOM 594 N N . LYS A 1 79 ? -47.341 20.855 -9.369 1.00 89.25 79 LYS A N 1
ATOM 595 C CA . LYS A 1 79 ? -47.047 22.148 -9.985 1.00 89.25 79 LYS A CA 1
ATOM 596 C C . LYS A 1 79 ? -47.982 23.225 -9.434 1.00 89.25 79 LYS A C 1
ATOM 598 O O . LYS A 1 79 ? -49.197 23.050 -9.414 1.00 89.25 79 LYS A O 1
ATOM 603 N N . ASN A 1 80 ? -47.401 24.342 -8.997 1.00 83.56 80 ASN A N 1
ATOM 604 C CA . ASN A 1 80 ? -48.100 25.502 -8.427 1.00 83.56 80 ASN A CA 1
ATOM 605 C C . ASN A 1 80 ? -48.880 25.246 -7.121 1.00 83.56 80 ASN A C 1
ATOM 607 O O . ASN A 1 80 ? -49.640 26.114 -6.694 1.00 83.56 80 ASN A O 1
ATOM 611 N N . SER A 1 81 ? -48.687 24.106 -6.450 1.00 84.69 81 SER A N 1
ATOM 612 C CA . SER A 1 81 ? -49.276 23.883 -5.126 1.00 84.69 81 SER A CA 1
ATOM 613 C C . SER A 1 81 ? -48.700 24.877 -4.114 1.00 84.69 81 SER A C 1
ATOM 615 O O . SER A 1 81 ? -47.481 24.975 -3.938 1.00 84.69 81 SER A O 1
ATOM 617 N N . THR A 1 82 ? -49.565 25.624 -3.425 1.00 82.88 82 THR A N 1
ATOM 618 C CA . THR A 1 82 ? -49.171 26.513 -2.318 1.00 82.88 82 THR A CA 1
ATOM 619 C C . THR A 1 82 ? -48.926 25.749 -1.018 1.00 82.88 82 THR A C 1
ATOM 621 O O . THR A 1 82 ? -48.200 26.252 -0.166 1.00 82.88 82 THR A O 1
ATOM 624 N N . LEU A 1 83 ? -49.470 24.535 -0.898 1.00 81.81 83 LEU A N 1
ATOM 625 C CA . LEU A 1 83 ? -49.357 23.670 0.280 1.00 81.81 83 LEU A CA 1
ATOM 626 C C . LEU A 1 83 ? -48.112 22.778 0.257 1.00 81.81 83 LEU A C 1
ATOM 628 O O . LEU A 1 83 ? -47.714 22.249 1.293 1.00 81.81 83 LEU A O 1
ATOM 632 N N . ASP A 1 84 ? -47.498 22.613 -0.914 1.00 83.81 84 ASP A N 1
ATOM 633 C CA . ASP A 1 84 ? -46.319 21.770 -1.057 1.00 83.81 84 ASP A CA 1
ATOM 634 C C . ASP A 1 84 ? -45.089 22.392 -0.380 1.00 83.81 84 ASP A C 1
ATOM 636 O O . ASP A 1 84 ? -44.918 23.621 -0.388 1.00 83.81 84 ASP A O 1
ATOM 640 N N . PRO A 1 85 ? -44.221 21.545 0.190 1.00 74.12 85 PRO A N 1
ATOM 641 C CA . PRO A 1 85 ? -43.079 21.974 0.982 1.00 74.12 85 PRO A CA 1
ATOM 642 C C . PRO A 1 85 ? -41.954 22.599 0.127 1.00 74.12 85 PRO A C 1
ATOM 644 O O . PRO A 1 85 ? -42.012 22.557 -1.107 1.00 74.12 85 PRO A O 1
ATOM 647 N N . PRO A 1 86 ? -40.951 23.249 0.754 1.00 72.00 86 PRO A N 1
ATOM 648 C CA . PRO A 1 86 ? -39.923 24.022 0.051 1.00 72.00 86 PRO A CA 1
ATOM 649 C C . PRO A 1 86 ? -39.127 23.248 -1.007 1.00 72.00 86 PRO A C 1
ATOM 651 O O . PRO A 1 86 ? -38.762 23.833 -2.019 1.00 72.00 86 PRO A O 1
ATOM 654 N N . GLU A 1 87 ? -38.908 21.948 -0.823 1.00 69.31 87 GLU A N 1
ATOM 655 C CA . GLU A 1 87 ? -38.229 21.067 -1.782 1.00 69.31 87 GLU A CA 1
ATOM 656 C C . GLU A 1 87 ? -38.971 20.944 -3.127 1.00 69.31 87 GLU A C 1
ATOM 658 O O . GLU A 1 87 ? -38.357 20.710 -4.167 1.00 69.31 87 GLU A O 1
ATOM 663 N N . CYS A 1 88 ? -40.285 21.189 -3.139 1.00 77.25 88 CYS A N 1
ATOM 664 C CA . CYS A 1 88 ? -41.101 21.240 -4.351 1.00 77.25 88 CYS A CA 1
ATOM 665 C C . CYS A 1 88 ? -41.051 22.613 -5.052 1.00 77.25 88 CYS A C 1
ATOM 667 O O . CYS A 1 88 ? -41.617 22.784 -6.137 1.00 77.25 88 CYS A O 1
ATOM 669 N N . LYS A 1 89 ? -40.422 23.626 -4.439 1.00 75.75 89 LYS A N 1
ATOM 670 C CA . LYS A 1 89 ? -40.329 24.988 -4.981 1.00 75.75 89 LYS A CA 1
ATOM 671 C C . LYS A 1 89 ? -39.095 25.116 -5.871 1.00 75.75 89 LYS A C 1
ATOM 673 O O . LYS A 1 89 ? -38.040 24.566 -5.588 1.00 75.75 89 LYS A O 1
ATOM 678 N N . GLY A 1 90 ? -39.238 25.848 -6.974 1.00 65.94 90 GLY A N 1
ATOM 679 C CA . GLY A 1 90 ? -38.163 26.001 -7.961 1.00 65.94 90 GLY A CA 1
ATOM 680 C C . GLY A 1 90 ? -38.013 24.816 -8.919 1.00 65.94 90 GLY A C 1
ATOM 681 O O . GLY A 1 90 ? -37.160 24.863 -9.799 1.00 65.94 90 GLY A O 1
ATOM 682 N N . VAL A 1 91 ? -38.863 23.787 -8.813 1.00 72.56 91 VAL A N 1
ATOM 683 C CA . VAL A 1 91 ? -38.949 22.712 -9.808 1.00 72.56 91 VAL A CA 1
ATOM 684 C C . VAL A 1 91 ? -39.408 23.294 -11.140 1.00 72.56 91 VAL A C 1
ATOM 686 O O . VAL A 1 91 ? -40.529 23.789 -11.265 1.00 72.56 91 VAL A O 1
ATOM 689 N N . VAL A 1 92 ? -38.519 23.258 -12.130 1.00 67.88 92 VAL A N 1
ATOM 690 C CA . VAL A 1 92 ? -38.769 23.796 -13.477 1.00 67.88 92 VAL A CA 1
ATOM 691 C C . VAL A 1 92 ? -39.239 22.733 -14.468 1.00 67.88 92 VAL A C 1
ATOM 693 O O . VAL A 1 92 ? -39.875 23.074 -15.460 1.00 67.88 92 VAL A O 1
ATOM 696 N N . ASP A 1 93 ? -38.969 21.457 -14.185 1.00 68.56 93 ASP A N 1
ATOM 697 C CA . ASP A 1 93 ? -39.305 20.334 -15.060 1.00 68.56 93 ASP A CA 1
ATOM 698 C C . ASP A 1 93 ? -40.381 19.460 -14.404 1.00 68.56 93 ASP A C 1
ATOM 700 O O . ASP A 1 93 ? -40.148 18.860 -13.353 1.00 68.56 93 ASP A O 1
ATOM 704 N N . TRP A 1 94 ? -41.579 19.459 -14.994 1.00 82.56 94 TRP A N 1
ATOM 705 C CA . TRP A 1 94 ? -42.770 18.814 -14.447 1.00 82.56 94 TRP A CA 1
ATOM 706 C C . TRP A 1 94 ? -43.290 17.743 -15.409 1.00 82.56 94 TRP A C 1
ATOM 708 O O . TRP A 1 94 ? -43.701 18.090 -16.517 1.00 82.56 94 TRP A O 1
ATOM 718 N N . PRO A 1 95 ? -43.376 16.476 -14.969 1.00 80.44 95 PRO A N 1
ATOM 719 C CA . PRO A 1 95 ? -43.924 15.386 -15.780 1.00 80.44 95 PRO A CA 1
ATOM 720 C C . PRO A 1 95 ? -45.401 15.591 -16.147 1.00 80.44 95 PRO A C 1
ATOM 722 O O . PRO A 1 95 ? -45.879 15.113 -17.172 1.00 80.44 95 PRO A O 1
ATOM 725 N N . THR A 1 96 ? -46.142 16.261 -15.264 1.00 84.31 96 THR A N 1
ATOM 726 C CA . THR A 1 96 ? -47.572 16.562 -15.374 1.00 84.31 96 THR A CA 1
ATOM 727 C C . THR A 1 96 ? -47.918 17.693 -14.405 1.00 84.31 96 THR A C 1
ATOM 729 O O . THR A 1 96 ? -47.230 17.901 -13.405 1.00 84.31 96 THR A O 1
ATOM 732 N N . ASP A 1 97 ? -48.981 18.436 -14.698 1.00 89.69 97 ASP A N 1
ATOM 733 C CA . ASP A 1 97 ? -49.535 19.497 -13.852 1.00 89.69 97 ASP A CA 1
ATOM 734 C C . ASP A 1 97 ? -50.878 19.119 -13.200 1.00 89.69 97 ASP A C 1
ATOM 736 O O . ASP A 1 97 ? -51.436 19.890 -12.415 1.00 89.69 97 ASP A O 1
ATOM 740 N N . ARG A 1 98 ? -51.400 17.923 -13.494 1.00 87.44 98 ARG A N 1
ATOM 741 C CA . ARG A 1 98 ? -52.755 17.513 -13.091 1.00 87.44 98 ARG A CA 1
ATOM 742 C C . ARG A 1 98 ? -52.841 17.031 -11.647 1.00 87.44 98 ARG A C 1
ATOM 744 O O . ARG A 1 98 ? -53.825 17.321 -10.966 1.00 87.44 98 ARG A O 1
ATOM 751 N N . HIS A 1 99 ? -51.807 16.347 -11.176 1.00 90.62 99 HIS A N 1
ATOM 752 C CA . HIS A 1 99 ? -51.767 15.646 -9.893 1.00 90.62 99 HIS A CA 1
ATOM 753 C C . HIS A 1 99 ? -50.369 15.710 -9.276 1.00 90.62 99 HIS A C 1
ATOM 755 O O . HIS A 1 99 ? -49.428 16.197 -9.908 1.00 90.62 99 HIS A O 1
ATOM 761 N N . HIS A 1 100 ? -50.243 15.251 -8.029 1.00 94.12 100 HIS A N 1
ATOM 762 C CA . HIS A 1 100 ? -48.936 15.098 -7.401 1.00 94.12 100 HIS A CA 1
ATOM 763 C C . HIS A 1 100 ? -48.158 14.006 -8.128 1.00 94.12 100 HIS A C 1
ATOM 765 O O . HIS A 1 100 ? -48.596 12.864 -8.208 1.00 94.12 100 HIS A O 1
ATOM 771 N N . THR A 1 101 ? -47.005 14.363 -8.674 1.00 92.88 101 THR A N 1
ATOM 772 C CA . THR A 1 101 ? -46.136 13.475 -9.441 1.00 92.88 101 THR A CA 1
ATOM 773 C C . THR A 1 101 ? -44.756 13.426 -8.809 1.00 92.88 101 THR A C 1
ATOM 775 O O . THR A 1 101 ? -44.281 14.398 -8.219 1.00 92.88 101 THR A O 1
ATOM 778 N N . CYS A 1 102 ? -44.097 12.285 -8.967 1.00 88.88 102 CYS A N 1
ATOM 779 C CA . CYS A 1 102 ? -42.712 12.113 -8.567 1.00 88.88 102 CYS A CA 1
ATOM 780 C C . CYS A 1 102 ? -41.800 13.020 -9.408 1.00 88.88 102 CYS A C 1
ATOM 782 O O . CYS A 1 102 ? -41.820 12.945 -10.641 1.00 88.88 102 CYS A O 1
ATOM 784 N N . ILE A 1 103 ? -41.031 13.882 -8.741 1.00 83.75 103 ILE A N 1
ATOM 785 C CA . ILE A 1 103 ? -40.076 14.824 -9.336 1.00 83.75 103 ILE A CA 1
ATOM 786 C C . ILE A 1 103 ? -38.733 14.770 -8.613 1.00 83.75 103 ILE A C 1
ATOM 788 O O . ILE A 1 103 ? -38.629 14.278 -7.489 1.00 83.75 103 ILE A O 1
ATOM 792 N N . THR A 1 104 ? -37.718 15.336 -9.260 1.00 75.81 104 THR A N 1
ATOM 793 C CA . THR A 1 104 ? -36.414 15.608 -8.651 1.00 75.81 104 THR A CA 1
ATOM 794 C C . THR A 1 104 ? -36.417 17.026 -8.075 1.00 75.81 104 THR A C 1
ATOM 796 O O . THR A 1 104 ? -36.534 17.980 -8.857 1.00 75.81 104 THR A O 1
ATOM 799 N N . PRO A 1 105 ? -36.313 17.201 -6.743 1.00 70.44 105 PRO A N 1
ATOM 800 C CA . PRO A 1 105 ? -36.191 18.517 -6.117 1.00 70.44 105 PRO A CA 1
ATOM 801 C C . PRO A 1 105 ? -35.027 19.312 -6.714 1.00 70.44 105 PRO A C 1
ATOM 803 O O . PRO A 1 105 ? -33.990 18.739 -7.052 1.00 70.44 105 PRO A O 1
ATOM 806 N N . VAL A 1 106 ? -35.187 20.630 -6.879 1.00 52.75 106 VAL A N 1
ATOM 807 C CA . VAL A 1 106 ? -34.203 21.429 -7.635 1.00 52.75 106 VAL A CA 1
ATOM 808 C C . VAL A 1 106 ? -32.963 21.825 -6.835 1.00 52.75 106 VAL A C 1
ATOM 810 O O . VAL A 1 106 ? -31.962 22.146 -7.459 1.00 52.75 106 VAL A O 1
ATOM 813 N N . HIS A 1 107 ? -32.929 21.691 -5.509 1.00 50.97 107 HIS A N 1
ATOM 814 C CA . HIS A 1 107 ? -31.703 21.913 -4.738 1.00 50.97 107 HIS A CA 1
ATOM 815 C C . HIS A 1 107 ? -31.682 21.078 -3.453 1.00 50.97 107 HIS A C 1
ATOM 817 O O . HIS A 1 107 ? -32.722 20.913 -2.814 1.00 50.97 107 HIS A O 1
ATOM 823 N N . ASP A 1 108 ? -30.490 20.599 -3.066 1.00 53.53 108 ASP A N 1
ATOM 824 C CA . ASP A 1 108 ? -30.172 20.247 -1.678 1.00 53.53 108 ASP A CA 1
ATOM 825 C C . ASP A 1 108 ? -30.711 21.363 -0.785 1.00 53.53 108 ASP A C 1
ATOM 827 O O . ASP A 1 108 ? -30.264 22.506 -0.888 1.00 53.53 108 ASP A O 1
ATOM 831 N N . VAL A 1 109 ? -31.712 21.057 0.042 1.00 52.34 109 VAL A N 1
ATOM 832 C CA . VAL A 1 109 ? -32.259 22.036 0.980 1.00 52.34 109 VAL A CA 1
ATOM 833 C C . VAL A 1 109 ? -31.108 22.449 1.898 1.00 52.34 109 VAL A C 1
ATOM 835 O O . VAL A 1 109 ? -30.599 21.590 2.624 1.00 52.34 109 VAL A O 1
ATOM 838 N N . PRO A 1 110 ? -30.668 23.722 1.865 1.00 58.19 110 PRO A N 1
ATOM 839 C CA . PRO A 1 110 ? -29.533 24.148 2.661 1.00 58.19 110 PRO A CA 1
ATOM 840 C C . PRO A 1 110 ? -29.844 23.935 4.138 1.00 58.19 110 PRO A C 1
ATOM 842 O O . PRO A 1 110 ? -30.919 24.316 4.617 1.00 58.19 110 PRO A O 1
ATOM 845 N N . VAL A 1 111 ? -28.900 23.330 4.854 1.00 72.19 111 VAL A N 1
ATOM 846 C CA . VAL A 1 111 ? -28.960 23.245 6.310 1.00 72.19 111 VAL A CA 1
ATOM 847 C C . VAL A 1 111 ? -28.941 24.674 6.846 1.00 72.19 111 VAL A C 1
ATOM 849 O O . VAL A 1 111 ? -28.042 25.459 6.539 1.00 72.19 111 VAL A O 1
ATOM 852 N N . LYS A 1 112 ? -29.966 25.055 7.609 1.00 78.94 112 LYS A N 1
ATOM 853 C CA . LYS A 1 112 ? -29.994 26.384 8.220 1.00 78.94 112 LYS A CA 1
ATOM 854 C C . LYS A 1 112 ? -29.027 26.405 9.391 1.00 78.94 112 LYS A C 1
ATOM 856 O O . LYS A 1 112 ? -28.936 25.436 10.135 1.00 78.94 112 LYS A O 1
ATOM 861 N N . HIS A 1 113 ? -28.344 27.535 9.551 1.00 83.44 113 HIS A N 1
ATOM 862 C CA . HIS A 1 113 ? -27.445 27.785 10.680 1.00 83.44 113 HIS A CA 1
ATOM 863 C C . HIS A 1 113 ? -26.303 26.758 10.797 1.00 83.44 113 HIS A C 1
ATOM 865 O O . HIS A 1 113 ? -25.848 26.433 11.891 1.00 83.44 113 HIS A O 1
ATOM 871 N N . GLU A 1 114 ? -25.814 26.269 9.654 1.00 78.62 114 GLU A N 1
ATOM 872 C CA . GLU A 1 114 ? -24.640 25.398 9.582 1.00 78.62 114 GLU A CA 1
ATOM 873 C C . GLU A 1 114 ? -23.428 26.040 10.285 1.00 78.62 114 GLU A C 1
ATOM 875 O O . GLU A 1 114 ? -23.181 27.243 10.167 1.00 78.62 114 GLU A O 1
ATOM 880 N N . GLY A 1 115 ? -22.692 25.245 11.067 1.00 79.06 115 GLY A N 1
ATOM 881 C CA . GLY A 1 115 ? -21.560 25.720 11.871 1.00 79.06 115 GLY A CA 1
ATOM 882 C C . GLY A 1 115 ? -21.919 26.357 13.217 1.00 79.06 115 GLY A C 1
ATOM 883 O O . GLY A 1 115 ? -21.035 26.475 14.065 1.00 79.06 115 GLY A O 1
ATOM 884 N N . GLN A 1 116 ? -23.179 26.728 13.458 1.00 89.69 116 GLN A N 1
ATOM 885 C CA . GLN A 1 116 ? -23.605 27.353 14.717 1.00 89.69 116 GLN A CA 1
ATOM 886 C C . GLN A 1 116 ? -24.001 26.307 15.762 1.00 89.69 116 GLN A C 1
ATOM 888 O O . GLN A 1 116 ? -24.444 25.216 15.399 1.00 89.69 116 GLN A O 1
ATOM 893 N N . ASP A 1 117 ? -23.846 26.650 17.048 1.00 93.81 117 ASP A N 1
ATOM 894 C CA . ASP A 1 117 ? -24.339 25.802 18.136 1.00 93.81 117 ASP A CA 1
ATOM 895 C C . ASP A 1 117 ? -25.859 25.818 18.175 1.00 93.81 117 ASP A C 1
ATOM 897 O O . ASP A 1 117 ? -26.483 26.829 18.493 1.00 93.81 117 ASP A O 1
ATOM 901 N N . CYS A 1 118 ? -26.441 24.690 17.787 1.00 94.25 118 CYS A N 1
ATOM 902 C CA . CYS A 1 118 ? -27.879 24.524 17.688 1.00 94.25 118 CYS A CA 1
ATOM 903 C C . CYS A 1 118 ? -28.523 24.046 18.994 1.00 94.25 118 CYS A C 1
ATOM 905 O O . CYS A 1 118 ? -29.748 24.040 19.068 1.00 94.25 118 CYS A O 1
ATOM 907 N N . TYR A 1 119 ? -27.747 23.661 20.016 1.00 92.75 119 TYR A N 1
ATOM 908 C CA . TYR A 1 119 ? -28.271 22.930 21.175 1.00 92.75 119 TYR A CA 1
ATOM 909 C C . TYR A 1 119 ? -29.389 23.677 21.913 1.00 92.75 119 TYR A C 1
ATOM 911 O O . TYR A 1 119 ? -30.484 23.140 22.074 1.00 92.75 119 TYR A O 1
ATOM 919 N N . ASP A 1 120 ? -29.152 24.937 22.287 1.00 91.00 120 ASP A N 1
ATOM 920 C CA . ASP A 1 120 ? -30.130 25.743 23.030 1.00 91.00 120 ASP A CA 1
ATOM 921 C C . ASP A 1 120 ? -31.345 26.124 22.172 1.00 91.00 120 ASP A C 1
ATOM 923 O O . ASP A 1 120 ? -32.460 26.234 22.674 1.00 91.00 120 ASP A O 1
ATOM 927 N N . TYR A 1 121 ? -31.151 26.286 20.860 1.00 90.88 121 TYR A N 1
ATOM 928 C CA . TYR A 1 121 ? -32.223 26.628 19.919 1.00 90.88 121 TYR A CA 1
ATOM 929 C C . TYR A 1 121 ? -33.113 25.437 19.555 1.00 90.88 121 TYR A C 1
ATOM 931 O O . TYR A 1 121 ? -34.242 25.620 19.096 1.00 90.88 121 TYR A O 1
ATOM 939 N N . CYS A 1 122 ? -32.587 24.227 19.718 1.00 89.88 122 CYS A N 1
ATOM 940 C CA . CYS A 1 122 ? -33.257 22.968 19.420 1.00 89.88 122 CYS A CA 1
ATOM 941 C C . CYS A 1 122 ? -33.726 22.232 20.678 1.00 89.88 122 CYS A C 1
ATOM 943 O O . CYS A 1 122 ? -34.328 21.169 20.553 1.00 89.88 122 CYS A O 1
ATOM 945 N N . GLU A 1 123 ? -33.450 22.791 21.862 1.00 89.25 123 GLU A N 1
ATOM 946 C CA . GLU A 1 123 ? -33.724 22.190 23.172 1.00 89.25 123 GLU A CA 1
ATOM 947 C C . GLU A 1 123 ? -33.107 20.786 23.331 1.00 89.25 123 GLU A C 1
ATOM 949 O O . GLU A 1 123 ? -33.639 19.929 24.036 1.00 89.25 123 GLU A O 1
ATOM 954 N N . GLY A 1 124 ? -31.967 20.547 22.676 1.00 85.00 124 GLY A N 1
ATOM 955 C CA . GLY A 1 124 ? -31.256 19.273 22.721 1.00 85.00 124 GLY A CA 1
ATOM 956 C C . GLY A 1 124 ? -30.827 18.730 21.359 1.00 85.00 124 GLY A C 1
ATOM 957 O O . GLY A 1 124 ? -30.793 19.430 20.344 1.00 85.00 124 GLY A O 1
ATOM 958 N N . ASN A 1 125 ? -30.454 17.450 21.358 1.00 86.62 125 ASN A N 1
ATOM 959 C CA . ASN A 1 125 ? -30.007 16.716 20.181 1.00 86.62 125 ASN A CA 1
ATOM 960 C C . ASN A 1 125 ? -31.174 16.065 19.419 1.00 86.62 125 ASN A C 1
ATOM 962 O O . ASN A 1 125 ? -32.160 15.631 20.008 1.00 86.62 125 ASN A O 1
ATOM 966 N N . GLY A 1 126 ? -31.016 15.923 18.104 1.00 85.12 126 GLY A N 1
ATOM 967 C CA . GLY A 1 126 ? -31.994 15.273 17.232 1.00 85.12 126 GLY A CA 1
ATOM 968 C C . GLY A 1 126 ? -32.733 16.244 16.319 1.00 85.12 126 GLY A C 1
ATOM 969 O O . GLY A 1 126 ? -32.238 17.327 16.009 1.00 85.12 126 GLY A O 1
ATOM 970 N N . ARG A 1 127 ? -33.891 15.834 15.797 1.00 84.12 127 ARG A N 1
ATOM 971 C CA . ARG A 1 127 ? -34.628 16.612 14.781 1.00 84.12 127 ARG A CA 1
ATOM 972 C C . ARG A 1 127 ? -34.926 18.034 15.247 1.00 84.12 127 ARG A C 1
ATOM 974 O O . ARG A 1 127 ? -35.571 18.236 16.268 1.00 84.12 127 ARG A O 1
ATOM 981 N N . CYS A 1 128 ? -34.540 19.012 14.434 1.00 85.06 128 CYS A N 1
ATOM 982 C CA . CYS A 1 128 ? -34.678 20.410 14.791 1.00 85.06 128 CYS A CA 1
ATOM 983 C C . CYS A 1 128 ? -35.069 21.288 13.602 1.00 85.06 128 CYS A C 1
ATOM 985 O O . CYS A 1 128 ? -34.337 21.410 12.624 1.00 85.06 128 CYS A O 1
ATOM 987 N N . ASN A 1 129 ? -36.206 21.977 13.726 1.00 85.25 129 ASN A N 1
ATOM 988 C CA . ASN A 1 129 ? -36.710 22.878 12.686 1.00 85.25 129 ASN A CA 1
ATOM 989 C C . ASN A 1 129 ? -35.911 24.184 12.573 1.00 85.25 129 ASN A C 1
ATOM 991 O O . ASN A 1 129 ? -35.924 24.803 11.506 1.00 85.25 129 ASN A O 1
ATOM 995 N N . TRP A 1 130 ? -35.205 24.591 13.635 1.00 86.06 130 TRP A N 1
ATOM 996 C CA . TRP A 1 130 ? -34.274 25.722 13.591 1.00 86.06 130 TRP A CA 1
ATOM 997 C C . TRP A 1 130 ? -33.144 25.454 12.586 1.00 86.06 130 TRP A C 1
ATOM 999 O O . TRP A 1 130 ? -32.853 26.300 11.745 1.00 86.06 130 TRP A O 1
ATOM 1009 N N . CYS A 1 131 ? -32.642 24.215 12.554 1.00 83.38 131 CYS A N 1
ATOM 1010 C CA . CYS A 1 131 ? -31.684 23.720 11.563 1.00 83.38 131 CYS A CA 1
ATOM 1011 C C . CYS A 1 131 ? -32.258 23.546 10.143 1.00 83.38 131 CYS A C 1
ATOM 1013 O O . CYS A 1 131 ? -31.524 23.236 9.205 1.00 83.38 131 CYS A O 1
ATOM 1015 N N . GLY A 1 132 ? -33.562 23.755 9.953 1.00 78.50 132 GLY A N 1
ATOM 1016 C CA . GLY A 1 132 ? -34.275 23.505 8.704 1.00 78.50 132 GLY A CA 1
ATOM 1017 C C . GLY A 1 132 ? -35.202 22.294 8.796 1.00 78.50 132 GLY A C 1
ATOM 1018 O O . GLY A 1 132 ? -35.028 21.392 9.612 1.00 78.50 132 GLY A O 1
ATOM 1019 N N . ARG A 1 133 ? -36.237 22.273 7.952 1.00 71.69 133 ARG A N 1
ATOM 1020 C CA . ARG A 1 133 ? -37.227 21.191 7.958 1.00 71.69 133 ARG A CA 1
ATOM 1021 C C . ARG A 1 133 ? -36.546 19.867 7.597 1.00 71.69 133 ARG A C 1
ATOM 1023 O O . ARG A 1 133 ? -35.918 19.771 6.551 1.00 71.69 133 ARG A O 1
ATOM 1030 N N . GLY A 1 134 ? -36.687 18.865 8.466 1.00 70.44 134 GLY A N 1
ATOM 1031 C CA . GLY A 1 134 ? -36.079 17.543 8.279 1.00 70.44 134 GLY A CA 1
ATOM 1032 C C . GLY A 1 134 ? -34.609 17.437 8.701 1.00 70.44 134 GLY A C 1
ATOM 1033 O O . GLY A 1 134 ? -34.048 16.351 8.583 1.00 70.44 134 GLY A O 1
ATOM 1034 N N . MET A 1 135 ? -34.009 18.512 9.222 1.00 82.75 135 MET A N 1
ATOM 1035 C CA . MET A 1 135 ? -32.622 18.530 9.697 1.00 82.75 135 MET A CA 1
ATOM 1036 C C . MET A 1 135 ? -32.530 18.153 11.177 1.00 82.75 135 MET A C 1
ATOM 1038 O O . MET A 1 135 ? -33.537 18.127 11.892 1.00 82.75 135 MET A O 1
ATOM 1042 N N . ALA A 1 136 ? -31.322 17.837 11.635 1.00 87.50 136 ALA A N 1
ATOM 1043 C CA . ALA A 1 136 ? -31.057 17.462 13.018 1.00 87.50 136 ALA A CA 1
ATOM 1044 C C . ALA A 1 136 ? -29.929 18.305 13.617 1.00 87.50 136 ALA A C 1
ATOM 1046 O O . ALA A 1 136 ? -29.034 18.753 12.907 1.00 87.50 136 ALA A O 1
ATOM 1047 N N . CYS A 1 137 ? -29.988 18.515 14.926 1.00 92.69 137 CYS A N 1
ATOM 1048 C CA . CYS A 1 137 ? -28.941 19.106 15.737 1.00 92.69 137 CYS A CA 1
ATOM 1049 C C . CYS A 1 137 ? -28.119 17.973 16.359 1.00 92.69 137 CYS A C 1
ATOM 1051 O O . CYS A 1 137 ? -28.623 17.230 17.202 1.00 92.69 137 CYS A O 1
ATOM 1053 N N . CYS A 1 138 ? -26.878 17.781 15.910 1.00 91.56 138 CYS A N 1
ATOM 1054 C CA . CYS A 1 138 ? -26.068 16.624 16.295 1.00 91.56 138 CYS A CA 1
ATOM 1055 C C . CYS A 1 138 ? -24.667 17.048 16.741 1.00 91.56 138 CYS A C 1
ATOM 1057 O O . CYS A 1 138 ? -24.076 17.964 16.171 1.00 91.56 138 CYS A O 1
ATOM 1059 N N . LYS A 1 139 ? -24.094 16.3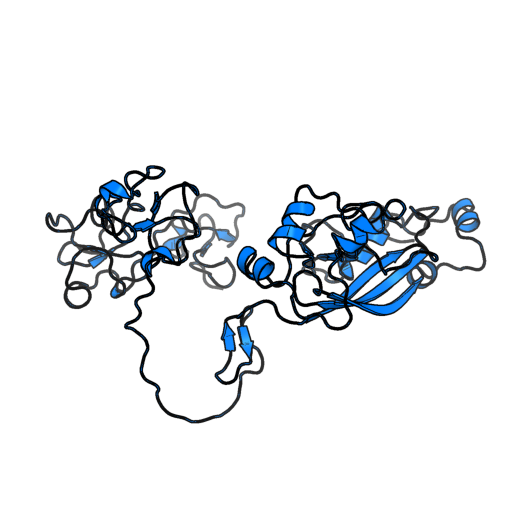32 17.715 1.00 89.88 139 LYS A N 1
ATOM 1060 C CA . LYS A 1 139 ? -22.714 16.533 18.170 1.00 89.88 139 LYS A CA 1
ATOM 1061 C C . LYS A 1 139 ? -21.809 15.399 17.709 1.00 89.88 139 LYS A C 1
ATOM 1063 O O . LYS A 1 139 ? -22.143 14.221 17.830 1.00 89.88 139 LYS A O 1
ATOM 1068 N N . TYR A 1 140 ? -20.645 15.766 17.184 1.00 81.56 140 TYR A N 1
ATOM 1069 C CA . TYR A 1 140 ? -19.638 14.801 16.762 1.00 81.56 140 TYR A CA 1
ATOM 1070 C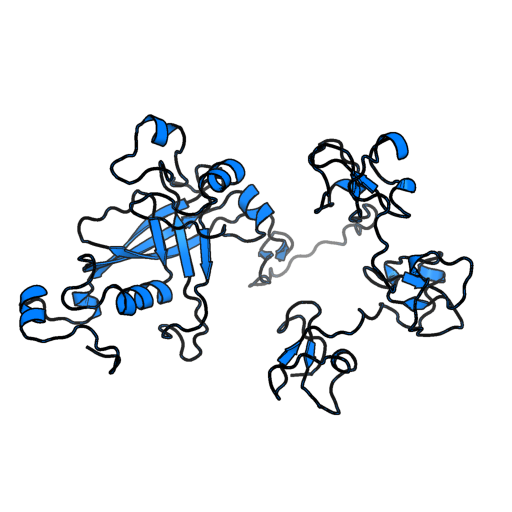 C . TYR A 1 140 ? -19.146 13.969 17.954 1.00 81.56 140 TYR A C 1
ATOM 1072 O O . TYR A 1 140 ? -18.725 14.518 18.971 1.00 81.56 140 TYR A O 1
ATOM 1080 N N . GLY A 1 141 ? -19.155 12.643 17.804 1.00 70.00 141 GLY A N 1
ATOM 1081 C CA . GLY A 1 141 ? -18.621 11.719 18.809 1.00 70.00 141 GLY A CA 1
ATOM 1082 C C . GLY A 1 141 ? -19.487 11.544 20.059 1.00 70.00 141 GLY A C 1
ATOM 1083 O O . GLY A 1 141 ? -19.033 10.908 21.007 1.00 70.00 141 GLY A O 1
ATOM 1084 N N . ASP A 1 142 ? -20.710 12.078 20.077 1.00 76.94 142 ASP A N 1
ATOM 1085 C CA . ASP A 1 142 ? -21.641 11.830 21.173 1.00 76.94 142 ASP A CA 1
ATOM 1086 C C . ASP A 1 142 ? -22.144 10.371 21.137 1.00 76.94 142 ASP A C 1
ATOM 1088 O O . ASP A 1 142 ? -22.597 9.850 20.113 1.00 76.94 142 ASP A O 1
ATOM 1092 N N . ILE A 1 143 ? -22.006 9.683 22.268 1.00 52.25 143 ILE A N 1
ATOM 1093 C CA . ILE A 1 143 ? -22.362 8.270 22.439 1.00 52.25 143 ILE A CA 1
ATOM 1094 C C . ILE A 1 143 ? -23.863 8.074 22.695 1.00 52.25 143 ILE A C 1
ATOM 1096 O O . ILE A 1 143 ? -24.364 6.964 22.526 1.00 52.25 143 ILE A O 1
ATOM 1100 N N . TYR A 1 144 ? -24.586 9.142 23.050 1.00 61.94 144 TYR A N 1
ATOM 1101 C CA . TYR A 1 144 ? -26.036 9.139 23.274 1.00 61.94 144 TYR A CA 1
ATOM 1102 C C . TYR A 1 144 ? -26.812 9.701 22.072 1.00 61.94 144 TYR A C 1
ATOM 1104 O O . TYR A 1 144 ? -27.902 10.254 22.217 1.00 61.94 144 TYR A O 1
ATOM 1112 N N . THR A 1 145 ? -26.263 9.554 20.862 1.00 63.69 145 THR A N 1
ATOM 1113 C CA . THR A 1 145 ? -26.887 10.066 19.635 1.00 63.69 145 THR A CA 1
ATOM 1114 C C . THR A 1 145 ? -28.206 9.360 19.317 1.00 63.69 145 THR A C 1
ATOM 1116 O O . THR A 1 145 ? -28.289 8.126 19.292 1.00 63.69 145 THR A O 1
ATOM 1119 N N . THR A 1 146 ? -29.238 10.163 19.033 1.00 65.06 146 THR A N 1
ATOM 1120 C CA . THR A 1 146 ? -30.507 9.700 18.456 1.00 65.06 146 THR A CA 1
ATOM 1121 C C . THR A 1 146 ? -30.271 9.095 17.071 1.00 65.06 146 THR A C 1
ATOM 1123 O O . THR A 1 146 ? -29.261 9.382 16.419 1.00 65.06 146 THR A O 1
ATOM 1126 N N . ASP A 1 147 ? -31.174 8.220 16.620 1.00 68.94 147 ASP A N 1
ATOM 1127 C CA . ASP A 1 147 ? -30.986 7.426 15.397 1.00 68.94 147 ASP A CA 1
ATOM 1128 C C . ASP A 1 147 ? -30.696 8.288 14.161 1.00 68.94 147 ASP A C 1
ATOM 1130 O O . ASP A 1 147 ? -29.865 7.924 13.327 1.00 68.94 147 ASP A O 1
ATOM 1134 N N . GLU A 1 148 ? -31.295 9.475 14.083 1.00 71.62 148 GLU A N 1
ATOM 1135 C CA . GLU A 1 148 ? -31.069 10.437 13.010 1.00 71.62 148 GLU A CA 1
ATOM 1136 C C . GLU A 1 148 ? -29.637 11.015 12.965 1.00 71.62 148 GLU A C 1
ATOM 1138 O O . GLU A 1 148 ? -29.177 11.404 11.890 1.00 71.62 148 GLU A O 1
ATOM 1143 N N . CYS A 1 149 ? -28.899 11.017 14.082 1.00 75.19 149 CYS A N 1
ATOM 1144 C CA . CYS A 1 149 ? -27.519 11.511 14.169 1.00 75.19 149 CYS A CA 1
ATOM 1145 C C . CYS A 1 149 ? -26.459 10.418 13.919 1.00 75.19 149 CYS A C 1
ATOM 1147 O O . CYS A 1 149 ? -25.309 10.737 13.612 1.00 75.19 149 CYS A O 1
ATOM 1149 N N . ARG A 1 150 ? -26.821 9.128 14.012 1.00 69.12 150 ARG A N 1
ATOM 1150 C CA . ARG A 1 150 ? -25.870 7.992 13.970 1.00 69.12 150 ARG A CA 1
ATOM 1151 C C . ARG A 1 150 ? -25.152 7.806 12.638 1.00 69.12 150 ARG A C 1
ATOM 1153 O O . ARG A 1 150 ? -24.053 7.261 12.597 1.00 69.12 150 ARG A O 1
ATOM 1160 N N . ALA A 1 151 ? -25.785 8.219 11.546 1.00 58.25 151 ALA A N 1
ATOM 1161 C CA . ALA A 1 151 ? -25.274 8.037 10.190 1.00 58.25 151 ALA A CA 1
ATOM 1162 C C . ALA A 1 151 ? -24.879 9.366 9.519 1.00 58.25 151 ALA A C 1
ATOM 1164 O O . ALA A 1 151 ? -24.712 9.427 8.300 1.00 58.25 151 ALA A O 1
ATOM 1165 N N . VAL A 1 152 ? -24.707 10.424 10.316 1.00 63.78 152 VAL A N 1
ATOM 1166 C CA . VAL A 1 152 ? -24.173 11.708 9.858 1.00 63.78 152 VAL A CA 1
ATOM 1167 C C . VAL A 1 152 ? -22.661 11.573 9.676 1.00 63.78 152 VAL A C 1
ATOM 1169 O O . VAL A 1 152 ? -21.933 11.261 10.615 1.00 63.78 152 VAL A O 1
ATOM 1172 N N . VAL A 1 153 ? -22.181 11.789 8.451 1.00 54.22 153 VAL A N 1
ATOM 1173 C CA . VAL A 1 153 ? -20.758 11.634 8.084 1.00 54.22 153 VAL A CA 1
ATOM 1174 C C . VAL A 1 153 ? -19.990 12.955 8.052 1.00 54.22 153 VAL A C 1
ATOM 1176 O O . VAL A 1 153 ? -18.761 12.951 8.014 1.00 54.22 153 VAL A O 1
ATOM 1179 N N . TYR A 1 154 ? -20.701 14.083 8.086 1.00 61.09 154 TYR A N 1
ATOM 1180 C CA . TYR A 1 154 ? -20.123 15.419 8.040 1.00 61.09 154 TYR A CA 1
ATOM 1181 C C . TYR A 1 154 ? -20.646 16.271 9.195 1.00 61.09 154 TYR A C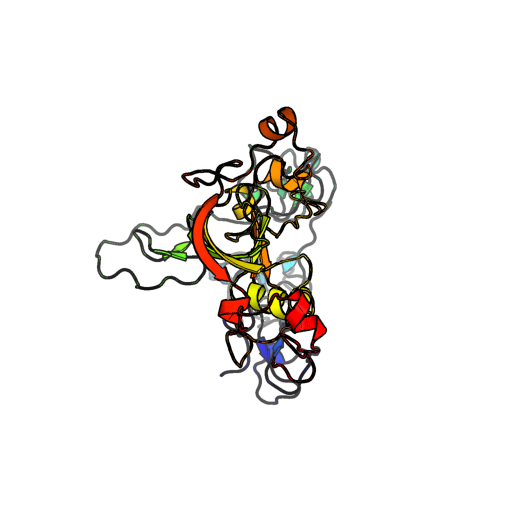 1
ATOM 1183 O O . TYR A 1 154 ? -21.853 16.388 9.390 1.00 61.09 154 TYR A O 1
ATOM 1191 N N . PHE A 1 155 ? -19.716 16.872 9.935 1.00 77.69 155 PHE A N 1
ATOM 1192 C CA . PHE A 1 155 ? -19.989 17.829 10.999 1.00 77.69 155 PHE A CA 1
ATOM 1193 C C . PHE A 1 155 ? -19.142 19.074 10.748 1.00 77.69 155 PHE A C 1
ATOM 1195 O O . PHE A 1 155 ? -17.920 18.975 10.621 1.00 77.69 155 PHE A O 1
ATOM 1202 N N . SER A 1 156 ? -19.783 20.240 10.711 1.00 76.75 156 SER A N 1
ATOM 1203 C CA . SER A 1 156 ? -19.115 21.534 10.537 1.00 76.75 156 SER A CA 1
ATOM 1204 C C . SER A 1 156 ? -18.327 21.985 11.779 1.00 76.75 156 SER A C 1
ATOM 1206 O O . SER A 1 156 ? -17.484 22.869 11.679 1.00 76.75 156 SER A O 1
ATOM 1208 N N . SER A 1 157 ? -18.579 21.383 12.948 1.00 78.88 157 SER A N 1
ATOM 1209 C CA . SER A 1 157 ? -17.797 21.555 14.182 1.00 78.88 157 SER A CA 1
ATOM 1210 C C . SER A 1 157 ? -17.738 20.241 14.961 1.00 78.88 157 SER A C 1
ATOM 1212 O O . SER A 1 157 ? -18.657 19.425 14.889 1.00 78.88 157 SER A O 1
ATOM 1214 N N . ARG A 1 158 ? -16.651 20.033 15.713 1.00 83.19 158 ARG A N 1
ATOM 1215 C CA . ARG A 1 158 ? -16.488 18.894 16.633 1.00 83.19 158 ARG A CA 1
ATOM 1216 C C . ARG A 1 158 ? -16.659 19.265 18.107 1.00 83.19 158 ARG A C 1
ATOM 1218 O O . ARG A 1 158 ? -16.660 18.376 18.951 1.00 83.19 158 ARG A O 1
ATOM 1225 N N . GLU A 1 159 ? -16.771 20.552 18.416 1.00 85.94 159 GLU A N 1
ATOM 1226 C CA . GLU A 1 159 ? -16.771 21.058 19.795 1.00 85.94 159 GLU A CA 1
ATOM 1227 C C . GLU A 1 159 ? -18.194 21.218 20.351 1.00 85.94 159 GLU A C 1
ATOM 1229 O O . GLU A 1 159 ? -18.446 20.968 21.534 1.00 85.94 159 GLU A O 1
ATOM 1234 N N . HIS A 1 160 ? -19.147 21.532 19.475 1.00 88.62 160 HIS A N 1
ATOM 1235 C CA . HIS A 1 160 ? -20.537 21.842 19.806 1.00 88.62 160 HIS A CA 1
ATOM 1236 C C . HIS A 1 160 ? -21.533 21.115 18.895 1.00 88.62 160 HIS A C 1
ATOM 1238 O O . HIS A 1 160 ? -21.136 20.448 17.936 1.00 88.62 160 HIS A O 1
ATOM 1244 N N . HIS A 1 161 ? -22.827 21.199 19.219 1.00 93.81 161 HIS A N 1
ATOM 1245 C CA . HIS A 1 161 ? -23.866 20.605 18.381 1.00 93.81 161 HIS A CA 1
ATOM 1246 C C . HIS A 1 161 ? -24.037 21.441 17.121 1.00 93.81 161 HIS A C 1
ATOM 1248 O O . HIS A 1 161 ? -24.176 22.653 17.200 1.00 93.81 161 HIS A O 1
ATOM 1254 N N . VAL A 1 162 ? -24.055 20.807 15.956 1.00 92.88 162 VAL A N 1
ATOM 1255 C CA . VAL A 1 162 ? -24.236 21.503 14.683 1.00 92.88 162 VAL A CA 1
ATOM 1256 C C . VAL A 1 162 ? -25.440 20.965 13.938 1.00 92.88 162 VAL A C 1
ATOM 1258 O O . VAL A 1 162 ? -25.798 19.789 14.043 1.00 92.88 162 VAL A O 1
ATOM 1261 N N . CYS A 1 163 ? -26.069 21.852 13.178 1.00 91.62 163 CYS A N 1
ATOM 1262 C CA . CYS A 1 163 ? -27.123 21.485 12.255 1.00 91.62 163 CYS A CA 1
ATOM 1263 C C . CYS A 1 163 ? -26.555 20.598 11.141 1.00 91.62 163 CYS A C 1
ATOM 1265 O O . CYS A 1 163 ? -25.552 20.943 10.518 1.00 91.62 163 CYS A O 1
ATOM 1267 N N . VAL A 1 164 ? -27.191 19.454 10.893 1.00 84.12 164 VAL A N 1
ATOM 1268 C CA . VAL A 1 164 ? -26.751 18.445 9.922 1.00 84.12 164 VAL A CA 1
ATOM 1269 C C . VAL A 1 164 ? -27.936 17.824 9.191 1.00 84.12 164 VAL A C 1
ATOM 1271 O O . VAL A 1 164 ? -29.077 17.862 9.659 1.00 84.12 164 VAL A O 1
ATOM 1274 N N . LYS A 1 165 ? -27.648 17.205 8.042 1.00 81.81 165 LYS A N 1
ATOM 1275 C CA . LYS A 1 165 ? -28.603 16.389 7.288 1.00 81.81 165 LYS A CA 1
ATOM 1276 C C . LYS A 1 165 ? -28.606 14.959 7.854 1.00 81.81 165 LYS A C 1
ATOM 1278 O O . LYS A 1 165 ? -27.604 14.258 7.692 1.00 81.81 165 LYS A O 1
ATOM 1283 N N . PRO A 1 166 ? -29.680 14.513 8.529 1.00 67.19 166 PRO A N 1
ATOM 1284 C CA . PRO A 1 166 ? -29.751 13.158 9.060 1.00 67.19 166 PRO A CA 1
ATOM 1285 C C . PRO A 1 166 ? -29.844 12.108 7.944 1.00 67.19 166 PRO A C 1
ATOM 1287 O O . PRO A 1 166 ? -30.353 12.375 6.854 1.00 67.19 166 PRO A O 1
ATOM 1290 N N . SER A 1 167 ? -29.356 10.896 8.218 1.00 54.12 167 SER A N 1
ATOM 1291 C CA . SER A 1 167 ? -29.383 9.765 7.281 1.00 54.12 167 SER A CA 1
ATOM 1292 C C . SER A 1 167 ? -30.423 8.749 7.754 1.00 54.12 167 SER A C 1
ATOM 1294 O O . SER A 1 167 ? -30.263 8.110 8.793 1.00 54.12 167 SER A O 1
ATOM 1296 N N . PHE A 1 168 ? -31.546 8.661 7.040 1.00 48.41 168 PHE A N 1
ATOM 1297 C CA . PHE A 1 168 ? -32.698 7.873 7.473 1.00 48.41 168 PHE A CA 1
ATOM 1298 C C . PHE A 1 168 ? -32.486 6.377 7.199 1.00 48.41 168 PHE A C 1
ATOM 1300 O O . PHE A 1 168 ? -32.528 5.934 6.052 1.00 48.41 168 PHE A O 1
ATOM 1307 N N . LYS A 1 169 ? -32.329 5.576 8.257 1.00 37.78 169 LYS A N 1
ATOM 1308 C CA . LYS A 1 169 ? -32.812 4.189 8.268 1.00 37.78 169 LYS A CA 1
ATOM 1309 C C . LYS A 1 169 ? -34.108 4.179 9.062 1.00 37.78 169 LYS A C 1
ATOM 1311 O O . LYS A 1 169 ? -34.078 4.463 10.252 1.00 37.78 169 LYS A O 1
ATOM 1316 N N . ASP A 1 170 ? -35.220 3.861 8.412 1.00 36.72 170 ASP A N 1
ATOM 1317 C CA . ASP A 1 170 ? -36.478 3.615 9.113 1.00 36.72 170 ASP A CA 1
ATOM 1318 C C . ASP A 1 170 ? -36.450 2.186 9.693 1.00 36.72 170 ASP A C 1
ATOM 1320 O O . ASP A 1 170 ? -36.323 1.230 8.920 1.00 36.72 170 ASP A O 1
ATOM 1324 N N . PRO A 1 171 ? -36.566 1.988 11.020 1.00 36.53 171 PRO A N 1
ATOM 1325 C CA . PRO A 1 171 ? -36.547 0.655 11.634 1.00 36.53 171 PRO A CA 1
ATOM 1326 C C . PRO A 1 171 ? -37.772 -0.217 11.302 1.00 36.53 171 PRO A C 1
ATOM 1328 O O . PRO A 1 171 ? -37.795 -1.397 11.636 1.00 36.53 171 PRO A O 1
ATOM 1331 N N . ALA A 1 172 ? -38.799 0.337 10.652 1.00 37.19 172 ALA A N 1
ATOM 1332 C CA . ALA A 1 172 ? -40.111 -0.297 10.499 1.00 37.19 172 ALA A CA 1
ATOM 1333 C C . ALA A 1 172 ? -40.315 -1.104 9.197 1.00 37.19 172 ALA A C 1
ATOM 1335 O O . ALA A 1 172 ? -41.448 -1.446 8.870 1.00 37.19 172 ALA A O 1
ATOM 1336 N N . SER A 1 173 ? -39.259 -1.418 8.437 1.00 36.72 173 SER A N 1
ATOM 1337 C CA . SER A 1 173 ? -39.384 -2.121 7.141 1.00 36.72 173 SER A CA 1
ATOM 1338 C C . SER A 1 173 ? -38.556 -3.406 7.011 1.00 36.72 173 SER A C 1
ATOM 1340 O O . SER A 1 173 ? -38.135 -3.775 5.917 1.00 36.72 173 SER A O 1
ATOM 1342 N N . LEU A 1 174 ? -38.355 -4.137 8.111 1.00 34.34 174 LEU A N 1
ATOM 1343 C CA . LEU A 1 174 ? -37.911 -5.532 8.026 1.00 34.34 174 LEU A CA 1
ATOM 1344 C C . LEU A 1 174 ? -39.094 -6.419 7.589 1.00 34.34 174 LEU A C 1
ATOM 1346 O O . LEU A 1 174 ? -40.105 -6.438 8.294 1.00 34.34 174 LEU A O 1
ATOM 1350 N N . PRO A 1 175 ? -39.016 -7.157 6.464 1.00 34.38 175 PRO A N 1
ATOM 1351 C CA . PRO A 1 175 ? -39.996 -8.195 6.175 1.00 34.38 175 PRO A CA 1
ATOM 1352 C C . PRO A 1 175 ? -39.817 -9.376 7.142 1.00 34.38 175 PRO A C 1
ATOM 1354 O O . PRO A 1 175 ? -38.696 -9.800 7.427 1.00 34.38 175 PRO A O 1
ATOM 1357 N N . GLU A 1 176 ? -40.935 -9.906 7.641 1.00 30.33 176 GLU A N 1
ATOM 1358 C CA . GLU A 1 176 ? -40.985 -11.151 8.416 1.00 30.33 176 GLU A CA 1
ATOM 1359 C C . GLU A 1 176 ? -40.427 -12.354 7.622 1.00 30.33 176 GLU A C 1
ATOM 1361 O O . GLU A 1 176 ? -40.462 -12.365 6.386 1.00 30.33 176 GLU A O 1
ATOM 1366 N N . PRO A 1 177 ? -39.907 -13.390 8.312 1.00 34.56 177 PRO A N 1
ATOM 1367 C CA . PRO A 1 177 ? -39.117 -14.442 7.689 1.00 34.56 177 PRO A CA 1
ATOM 1368 C C . PRO A 1 177 ? -39.997 -15.439 6.929 1.00 34.56 177 PRO A C 1
ATOM 1370 O O . PRO A 1 177 ? -40.734 -16.231 7.518 1.00 34.56 177 PRO A O 1
ATOM 1373 N N . ILE A 1 178 ? -39.860 -15.465 5.603 1.00 31.97 178 ILE A N 1
ATOM 1374 C CA . ILE A 1 178 ? -40.424 -16.530 4.773 1.00 31.97 178 ILE A CA 1
ATOM 1375 C C . ILE A 1 178 ? -39.429 -17.696 4.720 1.00 31.97 178 ILE A C 1
ATOM 1377 O O . ILE A 1 178 ? -38.375 -17.602 4.104 1.00 31.97 178 ILE A O 1
ATOM 1381 N N . GLY A 1 179 ? -39.812 -18.793 5.374 1.00 32.62 179 GLY A N 1
ATOM 1382 C CA . GLY A 1 179 ? -39.772 -20.154 4.826 1.00 32.62 179 GLY A CA 1
ATOM 1383 C C . GLY A 1 179 ? -38.440 -20.723 4.318 1.00 32.62 179 GLY A C 1
ATOM 1384 O O . GLY A 1 179 ? -37.970 -20.405 3.234 1.00 32.62 179 GLY A O 1
ATOM 1385 N N . LYS A 1 180 ? -37.932 -21.708 5.065 1.00 42.59 180 LYS A N 1
ATOM 1386 C CA . LYS A 1 180 ? -36.877 -22.670 4.701 1.00 42.59 180 LYS A CA 1
ATOM 1387 C C . LYS A 1 180 ? -37.023 -23.253 3.280 1.00 42.59 180 LYS A C 1
ATOM 1389 O O . LYS A 1 180 ? -38.075 -23.804 2.974 1.00 42.59 180 LYS A O 1
ATOM 1394 N N . SER A 1 181 ? -35.921 -23.320 2.527 1.00 35.44 181 SER A N 1
ATOM 1395 C CA . SER A 1 181 ? -35.374 -24.574 1.963 1.00 35.44 181 SER A CA 1
ATOM 1396 C C . SER A 1 181 ? -33.976 -24.328 1.364 1.00 35.44 181 SER A C 1
ATOM 1398 O O . SER A 1 181 ? -33.782 -23.284 0.740 1.00 35.44 181 SER A O 1
ATOM 1400 N N . PRO A 1 182 ? -33.003 -25.243 1.540 1.00 58.94 182 PRO A N 1
ATOM 1401 C CA . PRO A 1 182 ? -31.658 -25.097 1.000 1.00 58.94 182 PRO A CA 1
ATOM 1402 C C . PRO A 1 182 ? -31.625 -25.603 -0.443 1.00 58.94 182 PRO A C 1
ATOM 1404 O O . PRO A 1 182 ? -32.263 -26.606 -0.734 1.00 58.94 182 PRO A O 1
ATOM 1407 N N . ASP A 1 183 ? -30.889 -24.931 -1.326 1.00 48.09 183 ASP A N 1
ATOM 1408 C CA . ASP A 1 183 ? -29.979 -25.614 -2.249 1.00 48.09 183 ASP A CA 1
ATOM 1409 C C . ASP A 1 183 ? -29.105 -24.610 -3.015 1.00 48.09 183 ASP A C 1
ATOM 1411 O O . ASP A 1 183 ? -29.589 -23.678 -3.653 1.00 48.09 183 ASP A O 1
ATOM 1415 N N . LYS A 1 184 ? -27.794 -24.875 -2.945 1.00 48.69 184 LYS A N 1
ATOM 1416 C CA . LYS A 1 184 ? -26.653 -24.207 -3.597 1.00 48.69 184 LYS A CA 1
ATOM 1417 C C . LYS A 1 184 ? -26.361 -22.753 -3.208 1.00 48.69 184 LYS A C 1
ATOM 1419 O O . LYS A 1 184 ? -26.902 -21.805 -3.770 1.00 48.69 184 LYS A O 1
ATOM 1424 N N . LEU A 1 185 ? -25.347 -22.597 -2.349 1.00 44.44 185 LEU A N 1
ATOM 1425 C CA . LEU A 1 185 ? -24.563 -21.363 -2.289 1.00 44.44 185 LEU A CA 1
ATOM 1426 C C . LEU A 1 185 ? -23.972 -21.054 -3.686 1.00 44.44 185 LEU A C 1
ATOM 1428 O O . LEU A 1 185 ? -23.425 -21.966 -4.318 1.00 44.44 185 LEU A O 1
ATOM 1432 N N . PRO A 1 186 ? -24.056 -19.801 -4.171 1.00 47.88 186 PRO A N 1
ATOM 1433 C CA . PRO A 1 186 ? -23.385 -19.386 -5.397 1.00 47.88 186 PRO A CA 1
ATOM 1434 C C . PRO A 1 186 ? -21.865 -19.526 -5.250 1.00 47.88 186 PRO A C 1
ATOM 1436 O O . PRO A 1 186 ? -21.302 -19.202 -4.207 1.00 47.88 186 PRO A O 1
ATOM 1439 N N . SER A 1 187 ? -21.206 -20.025 -6.299 1.00 52.03 187 SER A N 1
ATOM 1440 C CA . SER A 1 187 ? -19.768 -20.322 -6.297 1.00 52.03 187 SER A CA 1
ATOM 1441 C C . SER A 1 187 ? -18.878 -19.079 -6.252 1.00 52.03 187 SER A C 1
ATOM 1443 O O . SER A 1 187 ? -17.714 -19.200 -5.891 1.00 52.03 187 SER A O 1
ATOM 1445 N N . GLU A 1 188 ? -19.405 -17.895 -6.579 1.00 55.38 188 GLU A N 1
ATOM 1446 C CA . GLU A 1 188 ? -18.672 -16.628 -6.514 1.00 55.38 188 GLU A CA 1
ATOM 1447 C C . GLU A 1 188 ? -19.613 -15.491 -6.096 1.00 55.38 188 GLU A C 1
ATOM 1449 O O . GLU A 1 188 ? -20.700 -15.326 -6.657 1.00 55.38 188 GLU A O 1
ATOM 1454 N N . CYS A 1 189 ? -19.200 -14.712 -5.092 1.00 53.78 189 CYS A N 1
ATOM 1455 C CA . CYS A 1 189 ? -19.939 -13.545 -4.622 1.00 53.78 189 CYS A CA 1
ATOM 1456 C C . CYS A 1 189 ? -19.512 -12.265 -5.358 1.00 53.78 189 CYS A C 1
ATOM 1458 O O . CYS A 1 189 ? -18.345 -12.142 -5.732 1.00 53.78 189 CYS A O 1
ATOM 1460 N N . PRO A 1 190 ? -20.424 -11.290 -5.553 1.00 55.91 190 PRO A N 1
ATOM 1461 C CA . PRO A 1 190 ? -20.075 -9.974 -6.087 1.00 55.91 190 PRO A CA 1
ATOM 1462 C C . PRO A 1 190 ? -18.946 -9.312 -5.281 1.00 55.91 190 PRO A C 1
ATOM 1464 O O . PRO A 1 190 ? -18.846 -9.513 -4.071 1.00 55.91 190 PRO A O 1
ATOM 1467 N N . GLN A 1 191 ? -18.118 -8.484 -5.925 1.00 43.91 191 GLN A N 1
ATOM 1468 C CA . GLN A 1 191 ? -17.033 -7.761 -5.251 1.00 43.91 191 GLN A CA 1
ATOM 1469 C C . GLN A 1 191 ? -17.583 -6.921 -4.078 1.00 43.91 191 GLN A C 1
ATOM 1471 O O . GLN A 1 191 ? -18.496 -6.118 -4.265 1.00 43.91 191 GLN A O 1
ATOM 1476 N N . GLY A 1 192 ? -17.043 -7.130 -2.869 1.00 48.88 192 GLY A N 1
ATOM 1477 C CA . GLY A 1 192 ? -17.562 -6.546 -1.620 1.00 48.88 192 GLY A CA 1
ATOM 1478 C C . GLY A 1 192 ? -18.596 -7.411 -0.885 1.00 48.88 192 GLY A C 1
ATOM 1479 O O . GLY A 1 192 ? -19.284 -6.916 0.007 1.00 48.88 192 GLY A O 1
ATOM 1480 N N . TYR A 1 193 ? -18.722 -8.687 -1.257 1.00 55.16 193 TYR A N 1
ATOM 1481 C CA . TYR A 1 193 ? -19.529 -9.673 -0.547 1.00 55.16 193 TYR A CA 1
ATOM 1482 C C . TYR A 1 193 ? -18.746 -10.982 -0.354 1.00 55.16 193 TYR A C 1
ATOM 1484 O O . TYR A 1 193 ? -17.926 -11.358 -1.195 1.00 55.16 193 TYR A O 1
ATOM 1492 N N . SER A 1 194 ? -19.000 -11.685 0.750 1.00 53.03 194 SER A N 1
ATOM 1493 C CA . SER A 1 194 ? -18.409 -12.999 1.066 1.00 53.03 194 SER A CA 1
ATOM 1494 C C . SER A 1 194 ? -19.495 -14.073 1.172 1.00 53.03 194 SER A C 1
ATOM 1496 O O . SER A 1 194 ? -20.618 -13.744 1.556 1.00 53.03 194 SER A O 1
ATOM 1498 N N . PRO A 1 195 ? -19.200 -15.351 0.860 1.00 50.81 195 PRO A N 1
ATOM 1499 C CA . PRO A 1 195 ? -20.143 -16.439 1.094 1.00 50.81 195 PRO A CA 1
ATOM 1500 C C . PRO A 1 195 ? -20.423 -16.588 2.595 1.00 50.81 195 PRO A C 1
ATOM 1502 O O . PRO A 1 195 ? -19.506 -16.825 3.379 1.00 50.81 195 PRO A O 1
ATOM 1505 N N . GLY A 1 196 ? -21.685 -16.458 2.978 1.00 56.19 196 GLY A N 1
ATOM 1506 C CA . GLY A 1 196 ? -22.198 -16.636 4.329 1.00 56.19 196 GLY A CA 1
ATOM 1507 C C . GLY A 1 196 ? -23.371 -17.623 4.369 1.00 56.19 196 GLY A C 1
ATOM 1508 O O . GLY A 1 196 ? -23.833 -18.099 3.324 1.00 56.19 196 GLY A O 1
ATOM 1509 N N . PRO A 1 197 ? -23.859 -17.977 5.571 1.00 47.62 197 PRO A N 1
ATOM 1510 C CA . PRO A 1 197 ? -24.916 -18.971 5.766 1.00 47.62 197 PRO A CA 1
ATOM 1511 C C . PRO A 1 197 ? -26.234 -18.650 5.040 1.00 47.62 197 PRO A C 1
ATOM 1513 O O . PRO A 1 197 ? -27.031 -19.565 4.833 1.00 47.62 197 PRO A O 1
ATOM 1516 N N . MET A 1 198 ? -26.463 -17.395 4.627 1.00 56.50 198 MET A N 1
ATOM 1517 C CA . MET A 1 198 ? -27.647 -16.985 3.853 1.00 56.50 198 MET A CA 1
ATOM 1518 C C . MET A 1 198 ? -27.347 -16.533 2.410 1.00 56.50 198 MET A C 1
ATOM 1520 O O . MET A 1 198 ? -28.228 -15.988 1.746 1.00 56.50 198 MET A O 1
ATOM 1524 N N . GLY A 1 199 ? -26.136 -16.767 1.893 1.00 69.19 199 GLY A N 1
ATOM 1525 C CA . GLY A 1 199 ? -25.717 -16.337 0.553 1.00 69.19 199 GLY A CA 1
ATOM 1526 C C . GLY A 1 199 ? -24.585 -15.313 0.605 1.00 69.19 199 GLY A C 1
ATOM 1527 O O . GLY A 1 199 ? -23.728 -15.388 1.472 1.00 69.19 199 GLY A O 1
ATOM 1528 N N . CYS A 1 200 ? -24.537 -14.379 -0.343 1.00 56.62 200 CYS A N 1
ATOM 1529 C CA . CYS A 1 200 ? -23.495 -13.354 -0.365 1.00 56.62 200 CYS A CA 1
ATOM 1530 C C . CYS A 1 200 ? -23.820 -12.238 0.632 1.00 56.62 200 CYS A C 1
ATOM 1532 O O . CYS A 1 200 ? -24.784 -11.496 0.445 1.00 56.62 200 CYS A O 1
ATOM 1534 N N . GLU A 1 201 ? -23.011 -12.121 1.681 1.00 53.81 201 GLU A N 1
ATOM 1535 C CA . GLU A 1 201 ? -23.179 -11.159 2.772 1.00 53.81 201 GLU A CA 1
ATOM 1536 C C . GLU A 1 201 ? -22.244 -9.963 2.591 1.00 53.81 201 GLU A C 1
ATOM 1538 O O . GLU A 1 201 ? -21.127 -10.104 2.090 1.00 53.81 201 GLU A O 1
ATOM 1543 N N . LEU A 1 202 ? -22.738 -8.775 2.946 1.00 52.94 202 LEU A N 1
ATOM 1544 C CA . LEU A 1 202 ? -22.037 -7.504 2.776 1.00 52.94 202 LEU A CA 1
ATOM 1545 C C . LEU A 1 202 ? -20.786 -7.496 3.655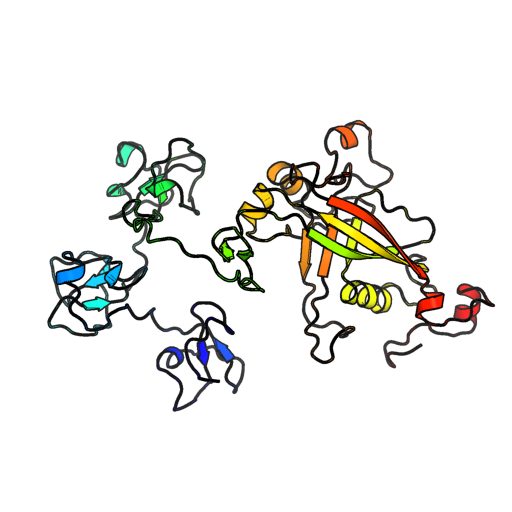 1.00 52.94 202 LEU A C 1
ATOM 1547 O O . LEU A 1 202 ? -20.873 -7.852 4.825 1.00 52.94 202 LEU A O 1
ATOM 1551 N N . ASP A 1 203 ? -19.653 -7.095 3.081 1.00 58.59 203 ASP A N 1
ATOM 1552 C CA . ASP A 1 203 ? -18.331 -7.159 3.707 1.00 58.59 203 ASP A CA 1
ATOM 1553 C C . ASP A 1 203 ? -18.297 -6.467 5.087 1.00 58.59 203 ASP A C 1
ATOM 1555 O O . ASP A 1 203 ? -18.234 -5.234 5.191 1.00 58.59 203 ASP A O 1
ATOM 1559 N N . ASP A 1 204 ? -18.396 -7.267 6.149 1.00 69.00 204 ASP A N 1
ATOM 1560 C CA . ASP A 1 204 ? -18.675 -6.862 7.530 1.00 69.00 204 ASP A CA 1
ATOM 1561 C C . ASP A 1 204 ? -17.435 -6.351 8.279 1.00 69.00 204 ASP A C 1
ATOM 1563 O O . ASP A 1 204 ? -17.521 -5.932 9.437 1.00 69.00 204 ASP A O 1
ATOM 1567 N N . GLY A 1 205 ? -16.282 -6.299 7.610 1.00 84.25 205 GLY A N 1
ATOM 1568 C CA . GLY A 1 205 ? -15.060 -5.802 8.209 1.00 84.25 205 GLY A CA 1
ATOM 1569 C C . GLY A 1 205 ? -13.787 -6.172 7.452 1.00 84.25 205 GLY A C 1
ATOM 1570 O O . GLY A 1 205 ? -13.815 -6.638 6.311 1.00 84.25 205 GLY A O 1
ATOM 1571 N N . PRO A 1 206 ? -12.630 -5.958 8.093 1.00 92.19 206 PRO A N 1
ATOM 1572 C CA . PRO A 1 206 ? -11.368 -6.442 7.568 1.00 92.19 206 PRO A CA 1
ATOM 1573 C C . PRO A 1 206 ? -11.346 -7.975 7.574 1.00 92.19 206 PRO A C 1
ATOM 1575 O O . PRO A 1 206 ? -11.624 -8.622 8.589 1.00 92.19 206 PRO A O 1
ATOM 1578 N N . ARG A 1 207 ? -10.953 -8.559 6.446 1.00 91.94 207 ARG A N 1
ATOM 1579 C CA . ARG A 1 207 ? -10.823 -10.002 6.256 1.00 91.94 207 ARG A CA 1
ATOM 1580 C C . ARG A 1 207 ? -9.373 -10.434 6.405 1.00 91.94 207 ARG A C 1
ATOM 1582 O O . ARG A 1 207 ? -8.455 -9.714 6.008 1.00 91.94 207 ARG A O 1
ATOM 1589 N N . LEU A 1 208 ? -9.191 -11.643 6.929 1.00 94.00 208 LEU A N 1
ATOM 1590 C CA . LEU A 1 208 ? -7.912 -12.337 6.856 1.00 94.00 208 LEU A CA 1
ATOM 1591 C C . LEU A 1 208 ? -7.656 -12.736 5.399 1.00 94.00 208 LEU A C 1
ATOM 1593 O O . LEU A 1 208 ? -8.508 -13.365 4.773 1.00 94.00 208 LEU A O 1
ATOM 1597 N N . GLN A 1 209 ? -6.510 -12.348 4.855 1.00 94.50 209 GLN A N 1
ATOM 1598 C CA . GLN A 1 209 ? -6.137 -12.605 3.466 1.00 94.50 209 GLN A CA 1
ATOM 1599 C C . GLN A 1 209 ? -4.674 -13.008 3.376 1.00 94.50 209 GLN A C 1
ATOM 1601 O O . GLN A 1 209 ? -3.846 -12.502 4.130 1.00 94.50 209 GLN A O 1
ATOM 1606 N N . THR A 1 210 ? -4.362 -13.868 2.408 1.00 95.25 210 THR A N 1
ATOM 1607 C CA . THR A 1 210 ? -2.998 -14.319 2.134 1.00 95.25 210 THR A CA 1
ATOM 1608 C C . THR A 1 210 ? -2.656 -14.090 0.667 1.00 95.25 210 THR A C 1
ATOM 1610 O O . THR A 1 210 ? -3.428 -14.463 -0.214 1.00 95.25 210 THR A O 1
ATOM 1613 N N . PHE A 1 211 ? -1.505 -13.482 0.396 1.00 95.38 211 PHE A N 1
ATOM 1614 C CA . PHE A 1 211 ? -1.033 -13.182 -0.958 1.00 95.38 211 PHE A CA 1
ATOM 1615 C C . PHE A 1 211 ? 0.495 -13.111 -1.013 1.00 95.38 211 PHE A C 1
ATOM 1617 O O . PHE A 1 211 ? 1.172 -13.145 0.014 1.00 95.38 211 PHE A O 1
ATOM 1624 N N . TYR A 1 212 ? 1.043 -13.030 -2.226 1.00 95.81 212 TYR A N 1
ATOM 1625 C CA . TYR A 1 212 ? 2.480 -12.889 -2.440 1.00 95.81 212 TYR A CA 1
ATOM 1626 C C . TYR A 1 212 ? 2.864 -11.447 -2.761 1.00 95.81 212 TYR A C 1
ATOM 1628 O O . TYR A 1 212 ? 2.217 -10.793 -3.578 1.00 95.81 212 TYR A O 1
ATOM 1636 N N . VAL A 1 213 ? 3.958 -10.991 -2.159 1.00 95.81 213 VAL A N 1
ATOM 1637 C CA . VAL A 1 213 ? 4.633 -9.730 -2.491 1.00 95.81 213 VAL A CA 1
ATOM 1638 C C . VAL A 1 213 ? 6.112 -9.981 -2.750 1.00 95.81 213 VAL A C 1
ATOM 1640 O O . VAL A 1 213 ? 6.645 -11.044 -2.428 1.00 95.81 213 VAL A O 1
ATOM 1643 N N . TYR A 1 214 ? 6.781 -9.002 -3.343 1.00 95.25 214 TYR A N 1
ATOM 1644 C CA . TYR A 1 214 ? 8.143 -9.136 -3.831 1.00 95.25 214 TYR A CA 1
ATOM 1645 C C . TYR A 1 214 ? 8.988 -7.935 -3.416 1.00 95.25 214 TYR A C 1
ATOM 1647 O O . TYR A 1 214 ? 8.519 -6.795 -3.441 1.00 95.25 214 TYR A O 1
ATOM 1655 N N . ARG A 1 215 ? 10.246 -8.191 -3.051 1.00 93.94 215 ARG A N 1
ATOM 1656 C CA . ARG A 1 215 ? 11.242 -7.154 -2.748 1.00 93.94 215 ARG A CA 1
ATOM 1657 C C . ARG A 1 215 ? 12.546 -7.425 -3.471 1.00 93.94 215 ARG A C 1
ATOM 1659 O O . ARG A 1 215 ? 12.991 -8.567 -3.519 1.00 93.94 215 ARG A O 1
ATOM 1666 N N . ALA A 1 216 ? 13.168 -6.367 -3.969 1.00 93.50 216 ALA A N 1
ATOM 1667 C CA . ALA A 1 216 ? 14.512 -6.403 -4.513 1.00 93.50 216 ALA A CA 1
ATOM 1668 C C . ALA A 1 216 ? 15.475 -6.017 -3.387 1.00 93.50 216 ALA A C 1
ATOM 1670 O O . ALA A 1 216 ? 15.259 -5.005 -2.720 1.00 93.50 216 ALA A O 1
ATOM 1671 N N . LEU A 1 217 ? 16.463 -6.867 -3.121 1.00 91.94 217 LEU A N 1
ATOM 1672 C CA . LEU A 1 217 ? 17.299 -6.801 -1.922 1.00 91.94 217 LEU A CA 1
ATOM 1673 C C . LEU A 1 217 ? 18.770 -7.058 -2.255 1.00 91.94 217 LEU A C 1
ATOM 1675 O O . LEU A 1 217 ? 19.089 -7.693 -3.267 1.00 91.94 217 LEU A O 1
ATOM 1679 N N . LYS A 1 218 ? 19.650 -6.637 -1.345 1.00 90.62 218 LYS A N 1
ATOM 1680 C CA . LYS A 1 218 ? 21.012 -7.169 -1.222 1.00 90.62 218 LYS A CA 1
ATOM 1681 C C . LYS A 1 218 ? 20.985 -8.568 -0.590 1.00 90.62 218 LYS A C 1
ATOM 1683 O O . LYS A 1 218 ? 19.962 -9.007 -0.047 1.00 90.62 218 LYS A O 1
ATOM 1688 N N . GLU A 1 219 ? 22.109 -9.281 -0.630 1.00 80.81 219 GLU A N 1
ATOM 1689 C CA . GLU A 1 219 ? 22.235 -10.594 0.026 1.00 80.81 219 GLU A CA 1
ATOM 1690 C C . GLU A 1 219 ? 22.065 -10.518 1.550 1.00 80.81 219 GLU A C 1
ATOM 1692 O O . GLU A 1 219 ? 21.368 -11.343 2.143 1.00 80.81 219 GLU A O 1
ATOM 1697 N N . GLU A 1 220 ? 22.637 -9.492 2.178 1.00 78.12 220 GLU A N 1
ATOM 1698 C CA . GLU A 1 220 ? 22.619 -9.299 3.633 1.00 78.12 220 GLU A CA 1
ATOM 1699 C C . GLU A 1 220 ? 21.311 -8.729 4.206 1.00 78.12 220 GLU A C 1
ATOM 1701 O O . GLU A 1 220 ? 21.129 -8.731 5.424 1.00 78.12 220 GLU A O 1
ATOM 1706 N N . ASP A 1 221 ? 20.385 -8.263 3.363 1.00 79.62 221 ASP A N 1
ATOM 1707 C CA . ASP A 1 221 ? 19.158 -7.623 3.842 1.00 79.62 221 ASP A CA 1
ATOM 1708 C C . ASP A 1 221 ? 18.232 -8.623 4.554 1.00 79.62 221 ASP A C 1
ATOM 1710 O O . ASP A 1 221 ? 17.850 -9.663 4.002 1.00 79.62 221 ASP A O 1
ATOM 1714 N N . ASN A 1 222 ? 17.803 -8.256 5.765 1.00 68.56 222 ASN A N 1
ATOM 1715 C CA . ASN A 1 222 ? 16.800 -8.978 6.542 1.00 68.56 222 ASN A CA 1
ATOM 1716 C C . ASN A 1 222 ? 15.418 -8.308 6.416 1.00 68.56 222 ASN A C 1
ATOM 1718 O O . ASN A 1 222 ? 15.298 -7.099 6.237 1.00 68.56 222 ASN A O 1
ATOM 1722 N N . LEU A 1 223 ? 14.355 -9.105 6.505 1.00 67.75 223 LEU A N 1
ATOM 1723 C CA . LEU A 1 223 ? 12.971 -8.691 6.259 1.00 67.75 223 LEU A CA 1
ATOM 1724 C C . LEU A 1 223 ? 12.130 -8.501 7.520 1.00 67.75 223 LEU A C 1
ATOM 1726 O O . LEU A 1 223 ? 10.931 -8.256 7.431 1.00 67.75 223 LEU A O 1
ATOM 1730 N N . THR A 1 224 ? 12.739 -8.599 8.695 1.00 63.44 224 THR A N 1
ATOM 1731 C CA . THR A 1 224 ? 12.054 -8.522 9.992 1.00 63.44 224 THR A CA 1
ATOM 1732 C C . THR A 1 224 ? 11.741 -7.089 10.442 1.00 63.44 224 THR A C 1
ATOM 1734 O O . THR A 1 224 ? 11.559 -6.844 11.632 1.00 63.44 224 THR A O 1
ATOM 1737 N N . SER A 1 225 ? 11.728 -6.120 9.528 1.00 79.56 225 SER A N 1
ATOM 1738 C CA . SER A 1 225 ? 11.649 -4.696 9.853 1.00 79.56 225 SER A CA 1
ATOM 1739 C C . SER A 1 225 ? 10.538 -3.963 9.100 1.00 79.56 225 SER A C 1
ATOM 1741 O O . SER A 1 225 ? 9.607 -4.581 8.594 1.00 79.56 225 SER A O 1
ATOM 1743 N N . ASN A 1 226 ? 10.571 -2.630 9.090 1.00 90.25 226 ASN A N 1
ATOM 1744 C CA . ASN A 1 226 ? 9.614 -1.839 8.326 1.00 90.25 226 ASN A CA 1
ATOM 1745 C C . ASN A 1 226 ? 9.998 -1.865 6.853 1.00 90.25 226 ASN A C 1
ATOM 1747 O O . ASN A 1 226 ? 11.125 -1.487 6.515 1.00 90.25 226 ASN A O 1
ATOM 1751 N N . PHE A 1 227 ? 9.079 -2.255 5.975 1.00 90.38 227 PHE A N 1
ATOM 1752 C CA . PHE A 1 227 ? 9.417 -2.359 4.566 1.00 90.38 227 PHE A CA 1
ATOM 1753 C C . PHE A 1 227 ? 8.279 -2.056 3.604 1.00 90.38 227 PHE A C 1
ATOM 1755 O O . PHE A 1 227 ? 7.104 -2.271 3.896 1.00 90.38 227 PHE A O 1
ATOM 1762 N N . ASP A 1 228 ? 8.690 -1.645 2.407 1.00 91.25 228 ASP A N 1
ATOM 1763 C CA . ASP A 1 228 ? 7.848 -1.599 1.222 1.00 91.25 228 ASP A CA 1
ATOM 1764 C C . ASP A 1 228 ? 8.097 -2.837 0.356 1.00 91.25 228 ASP A C 1
ATOM 1766 O O . ASP A 1 228 ? 9.234 -3.306 0.217 1.00 91.25 228 ASP A O 1
ATOM 1770 N N . ALA A 1 229 ? 7.033 -3.371 -0.231 1.00 93.31 229 ALA A N 1
ATOM 1771 C CA . ALA A 1 229 ? 7.092 -4.453 -1.204 1.00 93.31 229 ALA A CA 1
ATOM 1772 C C . ALA A 1 229 ? 6.156 -4.165 -2.376 1.00 93.31 229 ALA A C 1
ATOM 1774 O O . ALA A 1 229 ? 5.343 -3.246 -2.336 1.00 93.31 229 ALA A O 1
ATOM 1775 N N . MET A 1 230 ? 6.267 -4.954 -3.436 1.00 92.81 230 MET A N 1
ATOM 1776 C CA . MET A 1 230 ? 5.495 -4.746 -4.655 1.00 92.81 230 MET A CA 1
ATOM 1777 C C . MET A 1 230 ? 4.813 -6.037 -5.098 1.00 92.81 230 MET A C 1
ATOM 1779 O O . MET A 1 230 ? 5.188 -7.139 -4.702 1.00 92.81 230 MET A O 1
ATOM 1783 N N . SER A 1 231 ? 3.800 -5.893 -5.940 1.00 91.56 231 SER A N 1
ATOM 1784 C CA . SER A 1 231 ? 3.305 -6.967 -6.806 1.00 91.56 231 SER A CA 1
ATOM 1785 C C . SER A 1 231 ? 4.389 -7.452 -7.782 1.00 91.56 231 SER A C 1
ATOM 1787 O O . SER A 1 231 ? 5.429 -6.811 -7.940 1.00 91.56 231 SER A O 1
ATOM 1789 N N . MET A 1 232 ? 4.140 -8.569 -8.474 1.00 90.31 232 MET A N 1
ATOM 1790 C CA . MET A 1 232 ? 5.074 -9.095 -9.479 1.00 90.31 232 MET A CA 1
ATOM 1791 C C . MET A 1 232 ? 5.348 -8.083 -10.607 1.00 90.31 232 MET A C 1
ATOM 1793 O O . MET A 1 232 ? 6.495 -7.864 -10.979 1.00 90.31 232 MET A O 1
ATOM 1797 N N . SER A 1 233 ? 4.312 -7.430 -11.136 1.00 86.12 233 SER A N 1
ATOM 1798 C CA . SER A 1 233 ? 4.472 -6.379 -12.150 1.00 86.12 233 SER A CA 1
ATOM 1799 C C . SER A 1 233 ? 5.284 -5.202 -11.612 1.00 86.12 233 SER A C 1
ATOM 1801 O O . SER A 1 233 ? 6.228 -4.758 -12.261 1.00 86.12 233 SER A O 1
ATOM 1803 N N . GLY A 1 234 ? 4.965 -4.746 -10.397 1.00 86.94 234 GLY A N 1
ATOM 1804 C CA . GLY A 1 234 ? 5.668 -3.633 -9.763 1.00 86.94 234 GLY A CA 1
ATOM 1805 C C . GLY A 1 234 ? 7.151 -3.925 -9.527 1.00 86.94 234 GLY A C 1
ATOM 1806 O O . GLY A 1 234 ? 7.990 -3.065 -9.789 1.00 86.94 234 GLY A O 1
ATOM 1807 N N . ILE A 1 235 ? 7.499 -5.141 -9.088 1.00 91.31 235 ILE A N 1
ATOM 1808 C CA . ILE A 1 235 ? 8.902 -5.463 -8.812 1.00 91.31 235 ILE A CA 1
ATOM 1809 C C . ILE A 1 235 ? 9.734 -5.594 -10.084 1.00 91.31 235 ILE A C 1
ATOM 1811 O O . ILE A 1 235 ? 10.870 -5.130 -10.104 1.00 91.31 235 ILE A O 1
ATOM 1815 N N . LEU A 1 236 ? 9.179 -6.173 -11.153 1.00 88.88 236 LEU A N 1
ATOM 1816 C CA . LEU A 1 236 ? 9.875 -6.274 -12.436 1.00 88.88 236 LEU A CA 1
ATOM 1817 C C . LEU A 1 236 ? 10.093 -4.885 -13.039 1.00 88.88 236 LEU A C 1
ATOM 1819 O O . LEU A 1 236 ? 11.200 -4.586 -13.483 1.00 88.88 236 LEU A O 1
ATOM 1823 N N . TYR A 1 237 ? 9.089 -4.007 -12.938 1.00 84.81 237 TYR A N 1
ATOM 1824 C CA . TYR A 1 237 ? 9.235 -2.600 -13.300 1.00 84.81 237 TYR A CA 1
ATOM 1825 C C . TYR A 1 237 ? 10.359 -1.914 -12.525 1.00 84.81 237 TYR A C 1
ATOM 1827 O O . TYR A 1 237 ? 11.215 -1.250 -13.113 1.00 84.81 237 TYR A O 1
ATOM 1835 N N . HIS A 1 238 ? 10.364 -2.063 -11.200 1.00 87.50 238 HIS A N 1
ATOM 1836 C CA . HIS A 1 238 ? 11.373 -1.445 -10.350 1.00 87.50 238 HIS A CA 1
ATOM 1837 C C . HIS A 1 238 ? 12.777 -1.951 -10.680 1.00 87.50 238 HIS A C 1
ATOM 1839 O O . HIS A 1 238 ? 13.703 -1.150 -10.801 1.00 87.50 238 HIS A O 1
ATOM 1845 N N . VAL A 1 239 ? 12.927 -3.264 -10.878 1.00 90.88 239 VAL A N 1
ATOM 1846 C CA . VAL A 1 239 ? 14.206 -3.859 -11.261 1.00 90.88 239 VAL A CA 1
ATOM 1847 C C . VAL A 1 239 ? 14.679 -3.258 -12.579 1.00 90.88 239 VAL A C 1
ATOM 1849 O O . VAL A 1 239 ? 15.767 -2.693 -12.625 1.00 90.88 239 VAL A O 1
ATOM 1852 N N . GLN A 1 240 ? 13.844 -3.276 -13.614 1.00 85.88 240 GLN A N 1
ATOM 1853 C CA . GLN A 1 240 ? 14.213 -2.758 -14.927 1.00 85.88 240 GLN A CA 1
ATOM 1854 C C . GLN A 1 240 ? 14.552 -1.264 -14.918 1.00 85.88 240 GLN A C 1
ATOM 1856 O O . GLN A 1 240 ? 15.520 -0.858 -15.547 1.00 85.88 240 GLN A O 1
ATOM 1861 N N . THR A 1 241 ? 13.785 -0.437 -14.205 1.00 82.88 241 THR A N 1
ATOM 1862 C CA . THR A 1 241 ? 13.917 1.028 -14.315 1.00 82.88 241 THR A CA 1
ATOM 1863 C C . THR A 1 241 ? 14.834 1.675 -13.287 1.00 82.88 241 THR A C 1
ATOM 1865 O O . THR A 1 241 ? 15.305 2.787 -13.521 1.00 82.88 241 THR A O 1
ATOM 1868 N N . ALA A 1 24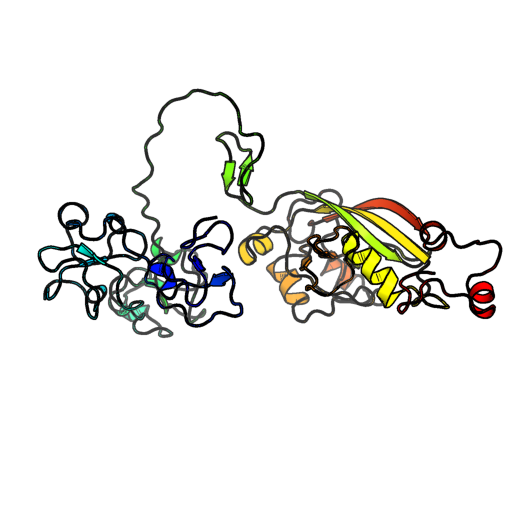2 ? 15.080 1.020 -12.151 1.00 87.44 242 ALA A N 1
ATOM 1869 C CA . ALA A 1 242 ? 15.843 1.606 -11.052 1.00 87.44 242 ALA A CA 1
ATOM 1870 C C . ALA A 1 242 ? 17.023 0.748 -10.582 1.00 87.44 242 ALA A C 1
ATOM 1872 O O . ALA A 1 242 ? 17.907 1.284 -9.915 1.00 87.44 242 ALA A O 1
ATOM 1873 N N . VAL A 1 243 ? 17.058 -0.550 -10.906 1.00 91.19 243 VAL A N 1
ATOM 1874 C CA . VAL A 1 243 ? 18.117 -1.462 -10.442 1.00 91.19 243 VAL A CA 1
ATOM 1875 C C . VAL A 1 243 ? 19.093 -1.808 -11.555 1.00 91.19 243 VAL A C 1
ATOM 1877 O O . VAL A 1 243 ? 20.302 -1.687 -11.347 1.00 91.19 243 VAL A O 1
ATOM 1880 N N . LEU A 1 244 ? 18.582 -2.250 -12.708 1.00 88.56 244 LEU A N 1
ATOM 1881 C CA . LEU A 1 244 ? 19.410 -2.689 -13.824 1.00 88.56 244 LEU A CA 1
ATOM 1882 C C . LEU A 1 244 ? 20.259 -1.521 -14.333 1.00 88.56 244 LEU A C 1
ATOM 1884 O O . LEU A 1 244 ? 19.780 -0.424 -14.608 1.00 88.56 244 LEU A O 1
ATOM 1888 N N . GLY A 1 245 ? 21.555 -1.780 -14.403 1.00 84.62 245 GLY A N 1
ATOM 1889 C CA . GLY A 1 245 ? 22.602 -0.816 -14.687 1.00 84.62 245 GLY A CA 1
ATOM 1890 C C . GLY A 1 245 ? 23.952 -1.504 -14.540 1.00 84.62 245 GLY A C 1
ATOM 1891 O O . GLY A 1 245 ? 24.027 -2.660 -14.120 1.00 84.62 245 GLY A O 1
ATOM 1892 N N . CYS A 1 246 ? 25.024 -0.802 -14.888 1.00 86.25 246 CYS A N 1
ATOM 1893 C CA . CYS A 1 246 ? 26.369 -1.351 -14.801 1.00 86.25 246 CYS A CA 1
ATOM 1894 C C . CYS A 1 246 ? 27.285 -0.454 -13.954 1.00 86.25 246 CYS A C 1
ATOM 1896 O O . CYS A 1 246 ? 27.789 0.543 -14.477 1.00 86.25 246 CYS A O 1
ATOM 1898 N N . PRO A 1 247 ? 27.523 -0.792 -12.666 1.00 87.44 247 PRO A N 1
ATOM 1899 C CA . PRO A 1 247 ? 26.934 -1.903 -11.895 1.00 87.44 247 PRO A CA 1
ATOM 1900 C C . PRO A 1 247 ? 25.468 -1.646 -11.494 1.00 87.44 247 PRO A C 1
ATOM 1902 O O . PRO A 1 247 ? 24.972 -0.525 -11.620 1.00 87.44 247 PRO A O 1
ATOM 1905 N N . ARG A 1 248 ? 24.780 -2.678 -10.984 1.00 91.25 248 ARG A N 1
ATOM 1906 C CA . ARG A 1 248 ? 23.404 -2.557 -10.474 1.00 91.25 248 ARG A CA 1
ATOM 1907 C C . ARG A 1 248 ? 23.321 -1.522 -9.354 1.00 91.25 248 ARG A C 1
ATOM 1909 O O . ARG A 1 248 ? 24.156 -1.494 -8.445 1.00 91.25 248 ARG A O 1
ATOM 1916 N N . THR A 1 249 ? 22.280 -0.701 -9.396 1.00 90.94 249 THR A N 1
ATOM 1917 C CA . THR A 1 249 ? 22.056 0.339 -8.390 1.00 90.94 249 THR A CA 1
ATOM 1918 C C . THR A 1 249 ? 21.799 -0.286 -7.023 1.00 90.94 249 THR A C 1
ATOM 1920 O O . THR A 1 249 ? 21.011 -1.221 -6.884 1.00 90.94 249 THR A O 1
ATOM 1923 N N . GLY A 1 250 ? 22.466 0.249 -5.999 1.00 85.75 250 GLY A N 1
ATOM 1924 C CA . GLY A 1 250 ? 22.256 -0.169 -4.616 1.00 85.75 250 GLY A CA 1
ATOM 1925 C C . GLY A 1 250 ? 22.676 -1.608 -4.327 1.00 85.75 250 GLY A C 1
ATOM 1926 O O . GLY A 1 250 ? 22.156 -2.167 -3.374 1.00 85.75 250 GLY A O 1
ATOM 1927 N N . GLU A 1 251 ? 23.563 -2.205 -5.138 1.00 88.25 251 GLU A N 1
ATOM 1928 C CA . GLU A 1 251 ? 24.078 -3.582 -4.974 1.00 88.25 251 GLU A CA 1
ATOM 1929 C C . GLU A 1 251 ? 22.981 -4.656 -4.865 1.00 88.25 251 GLU A C 1
ATOM 1931 O O . GLU A 1 251 ? 23.198 -5.751 -4.348 1.00 88.25 251 GLU A O 1
ATOM 1936 N N . ILE A 1 252 ? 21.783 -4.345 -5.356 1.00 92.88 252 ILE A N 1
ATOM 1937 C CA . ILE A 1 252 ? 20.653 -5.263 -5.355 1.00 92.88 252 ILE A CA 1
ATOM 1938 C C . ILE A 1 252 ? 20.993 -6.444 -6.271 1.00 92.88 252 ILE A C 1
ATOM 1940 O O . ILE A 1 252 ? 21.348 -6.264 -7.438 1.00 92.88 252 ILE A O 1
ATOM 1944 N N . SER A 1 253 ? 20.876 -7.662 -5.742 1.00 92.88 253 SER A N 1
ATOM 1945 C CA . SER A 1 253 ? 21.299 -8.894 -6.421 1.00 92.88 253 SER A CA 1
ATOM 1946 C C . SER A 1 253 ? 20.180 -9.916 -6.595 1.00 92.88 253 SER A C 1
ATOM 1948 O O . SER A 1 253 ? 20.336 -10.857 -7.375 1.00 92.88 253 SER A O 1
ATOM 1950 N N . ARG A 1 254 ? 19.054 -9.755 -5.893 1.00 94.00 254 ARG A N 1
ATOM 1951 C CA . ARG A 1 254 ? 17.995 -10.767 -5.828 1.00 94.00 254 ARG A CA 1
ATOM 1952 C C . ARG A 1 254 ? 16.606 -10.169 -5.658 1.00 94.00 254 ARG A C 1
ATOM 1954 O O . ARG A 1 254 ? 16.443 -9.099 -5.072 1.00 94.00 254 ARG A O 1
ATOM 1961 N N . ILE A 1 255 ? 15.604 -10.914 -6.113 1.00 95.62 255 ILE A N 1
ATOM 1962 C CA . ILE A 1 255 ? 14.194 -10.687 -5.801 1.00 95.62 255 ILE A CA 1
ATOM 1963 C C . ILE A 1 255 ? 13.756 -11.764 -4.815 1.00 95.62 255 ILE A C 1
ATOM 1965 O O . ILE A 1 255 ? 13.815 -12.959 -5.106 1.00 95.62 255 ILE A O 1
ATOM 1969 N N . LYS A 1 256 ? 13.280 -11.337 -3.650 1.00 94.69 256 LYS A N 1
ATOM 1970 C CA . LYS A 1 256 ? 12.713 -12.211 -2.631 1.00 94.69 256 LYS A CA 1
ATOM 1971 C C . LYS A 1 256 ? 11.192 -12.189 -2.713 1.00 94.69 256 LYS A C 1
ATOM 1973 O O . LYS A 1 256 ? 10.585 -11.117 -2.709 1.00 94.69 256 LYS A O 1
ATOM 1978 N N . ARG A 1 257 ? 10.582 -13.372 -2.794 1.00 95.50 257 ARG A N 1
ATOM 1979 C CA . ARG A 1 257 ? 9.132 -13.571 -2.749 1.00 95.50 257 ARG A CA 1
ATOM 1980 C C . ARG A 1 257 ? 8.717 -13.835 -1.310 1.00 95.50 257 ARG A C 1
ATOM 1982 O O . ARG A 1 257 ? 9.280 -14.693 -0.638 1.00 95.50 257 ARG A O 1
ATOM 1989 N N . LEU A 1 258 ? 7.692 -13.127 -0.869 1.00 95.19 258 LEU A N 1
ATOM 1990 C CA . LEU A 1 258 ? 7.162 -13.196 0.482 1.00 95.19 258 LEU A CA 1
ATOM 1991 C C . LEU A 1 258 ? 5.712 -13.603 0.434 1.00 95.19 258 LEU A C 1
ATOM 1993 O O . LEU A 1 258 ? 4.938 -13.034 -0.334 1.00 95.19 258 LEU A O 1
ATOM 1997 N N . LYS A 1 259 ? 5.350 -14.581 1.256 1.00 96.00 259 LYS A N 1
ATOM 1998 C CA . LYS A 1 259 ? 3.956 -14.915 1.509 1.00 96.00 259 LYS A CA 1
ATOM 1999 C C . LYS A 1 259 ? 3.513 -14.103 2.712 1.00 96.00 259 LYS A C 1
ATOM 2001 O O . LYS A 1 259 ? 4.067 -14.231 3.798 1.00 96.00 259 LYS A O 1
ATOM 2006 N N . VAL A 1 260 ? 2.543 -13.235 2.492 1.00 97.00 260 VAL A N 1
ATOM 2007 C CA . VAL A 1 260 ? 1.997 -12.349 3.510 1.00 97.00 260 VAL A CA 1
ATOM 2008 C C . VAL A 1 260 ? 0.618 -12.849 3.868 1.00 97.00 260 VAL A C 1
ATOM 2010 O O . VAL A 1 260 ? -0.208 -13.039 2.979 1.00 97.00 260 VAL A O 1
ATOM 2013 N N . THR A 1 261 ? 0.359 -13.004 5.159 1.00 97.75 261 THR A N 1
ATOM 2014 C CA . THR A 1 261 ? -0.998 -13.120 5.693 1.00 97.75 261 THR A CA 1
ATOM 2015 C C . THR A 1 261 ? -1.307 -11.834 6.439 1.00 97.75 261 THR A C 1
ATOM 2017 O O . THR A 1 261 ? -0.482 -11.378 7.219 1.00 97.75 261 THR A O 1
ATOM 2020 N N . MET A 1 262 ? -2.458 -11.212 6.206 1.00 97.38 262 MET A N 1
ATOM 2021 C CA . MET A 1 262 ? -2.827 -9.971 6.883 1.00 97.38 262 MET A CA 1
ATOM 2022 C C . MET A 1 262 ? -4.309 -9.883 7.198 1.00 97.38 262 MET A C 1
ATOM 2024 O O . MET A 1 262 ? -5.155 -10.433 6.495 1.00 97.38 262 MET A O 1
ATOM 2028 N N . LYS A 1 263 ? -4.610 -9.121 8.244 1.00 97.56 263 LYS A N 1
ATOM 2029 C CA . LYS A 1 263 ? -5.943 -8.656 8.595 1.00 97.56 263 LYS A CA 1
ATOM 2030 C C . LYS A 1 263 ? -5.801 -7.264 9.188 1.00 97.56 263 LYS A C 1
ATOM 2032 O O . LYS A 1 263 ? -5.219 -7.095 10.253 1.00 97.56 263 LYS A O 1
ATOM 2037 N N . ASN A 1 264 ? -6.306 -6.260 8.483 1.00 97.56 264 ASN A N 1
ATOM 2038 C CA . ASN A 1 264 ? -6.219 -4.881 8.948 1.00 97.56 264 ASN A CA 1
ATOM 2039 C C . ASN A 1 264 ? -7.199 -4.591 10.087 1.00 97.56 264 ASN A C 1
ATOM 2041 O O . ASN A 1 264 ? -8.062 -5.402 10.417 1.00 97.56 264 ASN A O 1
ATOM 2045 N N . THR A 1 265 ? -7.051 -3.424 10.708 1.00 94.44 265 THR A N 1
ATOM 2046 C CA . THR A 1 265 ? -7.897 -3.029 11.834 1.00 94.44 265 THR A CA 1
ATOM 2047 C C . THR A 1 265 ? -9.310 -2.646 11.386 1.00 94.44 265 THR A C 1
ATOM 2049 O O . THR A 1 265 ? -9.498 -2.124 10.276 1.00 94.44 265 THR A O 1
ATOM 2052 N N . PRO A 1 266 ? -10.332 -2.833 12.241 1.00 88.62 266 PRO A N 1
ATOM 2053 C CA . PRO A 1 266 ? -11.671 -2.321 11.975 1.00 88.62 266 PRO A CA 1
ATOM 2054 C C . PRO A 1 266 ? -11.695 -0.802 11.775 1.00 88.62 266 PRO A C 1
ATOM 2056 O O . PRO A 1 266 ? -12.510 -0.299 11.007 1.00 88.62 266 PRO A O 1
ATOM 2059 N N . GLU A 1 267 ? -10.820 -0.040 12.437 1.00 85.94 267 GLU A N 1
ATOM 2060 C CA . GLU A 1 267 ? -10.696 1.412 12.255 1.00 85.94 267 GLU A CA 1
ATOM 2061 C C . GLU A 1 267 ? -10.205 1.766 10.850 1.00 85.94 267 GLU A C 1
ATOM 2063 O O . GLU A 1 267 ? -10.803 2.628 10.196 1.00 85.94 267 GLU A O 1
ATOM 2068 N N . ALA A 1 268 ? -9.159 1.088 10.361 1.00 86.38 268 ALA A N 1
ATOM 2069 C CA . ALA A 1 268 ? -8.665 1.276 9.000 1.00 86.38 268 ALA A CA 1
ATOM 2070 C C . ALA A 1 268 ? -9.763 0.944 7.984 1.00 86.38 268 ALA A C 1
ATOM 2072 O O . ALA A 1 268 ? -10.087 1.771 7.130 1.00 86.38 268 ALA A O 1
ATOM 2073 N N . TYR A 1 269 ? -10.419 -0.208 8.146 1.00 87.75 269 TYR A N 1
ATOM 2074 C CA . TYR A 1 269 ? -11.504 -0.631 7.265 1.00 87.75 269 TYR A CA 1
ATOM 2075 C C . TYR A 1 269 ? -12.697 0.335 7.296 1.00 87.75 269 TYR A C 1
ATOM 2077 O O . TYR A 1 269 ? -13.218 0.725 6.255 1.00 87.75 269 TYR A O 1
ATOM 2085 N N . ARG A 1 270 ? -13.131 0.790 8.479 1.00 80.88 270 ARG A N 1
ATOM 2086 C CA . ARG A 1 270 ? -14.233 1.760 8.602 1.00 80.88 270 ARG A CA 1
ATOM 2087 C C . ARG A 1 270 ? -13.910 3.093 7.936 1.00 80.88 270 ARG A C 1
ATOM 2089 O O . ARG A 1 270 ? -14.826 3.693 7.379 1.00 80.88 270 ARG A O 1
ATOM 2096 N N . THR A 1 271 ? -12.647 3.515 7.988 1.00 77.88 271 THR A N 1
ATOM 2097 C CA . THR A 1 271 ? -12.173 4.771 7.395 1.00 77.88 271 THR A CA 1
ATOM 2098 C C . THR A 1 271 ? -12.124 4.685 5.871 1.00 77.88 271 THR A C 1
ATOM 2100 O O . THR A 1 271 ? -12.638 5.571 5.199 1.00 77.88 271 THR A O 1
ATOM 2103 N N . PHE A 1 272 ? -11.520 3.628 5.323 1.00 79.75 272 PHE A N 1
ATOM 2104 C CA . PHE A 1 272 ? -11.210 3.554 3.890 1.00 79.75 272 PHE A CA 1
ATOM 2105 C C . PHE A 1 272 ? -12.186 2.698 3.086 1.00 79.75 272 PHE A C 1
ATOM 2107 O O . PHE A 1 272 ? -12.190 2.778 1.863 1.00 79.75 272 PHE A O 1
ATOM 2114 N N . LYS A 1 273 ? -13.014 1.889 3.757 1.00 80.12 273 LYS A N 1
ATOM 2115 C CA . LYS A 1 273 ? -13.951 0.930 3.147 1.00 80.12 273 LYS A CA 1
ATOM 2116 C C . LYS A 1 273 ? -13.274 -0.037 2.172 1.00 80.12 273 LYS A C 1
ATOM 2118 O O . LYS A 1 273 ? -13.877 -0.479 1.201 1.00 80.12 273 LYS A O 1
ATOM 2123 N N . THR A 1 274 ? -12.018 -0.371 2.450 1.00 85.31 274 THR A N 1
ATOM 2124 C CA . THR A 1 274 ? -11.208 -1.319 1.686 1.00 85.31 274 THR A CA 1
ATOM 2125 C C . THR A 1 274 ? -10.369 -2.166 2.637 1.00 85.31 274 THR A C 1
ATOM 2127 O O . THR A 1 274 ? -10.188 -1.831 3.809 1.00 85.31 274 THR A O 1
ATOM 2130 N N . GLN A 1 275 ? -9.855 -3.286 2.129 1.00 91.62 275 GLN A N 1
ATOM 2131 C CA . GLN A 1 275 ? -9.041 -4.209 2.917 1.00 91.62 275 GLN A CA 1
ATOM 2132 C C . GLN A 1 275 ? -7.643 -3.659 3.248 1.00 91.62 275 GLN A C 1
ATOM 2134 O O . GLN A 1 275 ? -7.011 -4.135 4.187 1.00 91.62 275 GLN A O 1
ATOM 2139 N N . PHE A 1 276 ? -7.175 -2.641 2.522 1.00 94.38 276 PHE A N 1
ATOM 2140 C CA . PHE A 1 276 ? -5.863 -2.017 2.690 1.00 94.38 276 PHE A CA 1
ATOM 2141 C C . PHE A 1 276 ? -6.000 -0.569 3.166 1.00 94.38 276 PHE A C 1
ATOM 2143 O O . PHE A 1 276 ? -6.934 0.134 2.793 1.00 94.38 276 PHE A O 1
ATOM 2150 N N . ALA A 1 277 ? -5.053 -0.096 3.969 1.00 92.00 277 ALA A N 1
ATOM 2151 C CA . ALA A 1 277 ? -4.915 1.335 4.225 1.00 92.00 277 ALA A CA 1
ATOM 2152 C C . ALA A 1 277 ? -4.213 2.030 3.036 1.00 92.00 277 ALA A C 1
ATOM 2154 O O . ALA A 1 277 ? -3.651 1.356 2.172 1.00 92.00 277 ALA A O 1
ATOM 2155 N N . PRO A 1 278 ? -4.188 3.371 2.971 1.00 88.25 278 PRO A N 1
ATOM 2156 C CA . PRO A 1 278 ? -3.256 4.080 2.106 1.00 88.25 278 PRO A CA 1
ATOM 2157 C C . PRO A 1 278 ? -1.809 3.687 2.416 1.00 88.25 278 PRO A C 1
ATOM 2159 O O . PRO A 1 278 ? -1.450 3.496 3.580 1.00 88.25 278 PRO A O 1
ATOM 2162 N N . LEU A 1 279 ? -0.987 3.585 1.374 1.00 91.38 279 LEU A N 1
ATOM 2163 C CA . LEU A 1 279 ? 0.438 3.296 1.503 1.00 91.38 279 LEU A CA 1
ATOM 2164 C C . LEU A 1 279 ? 1.166 4.345 2.360 1.00 91.38 279 LEU A C 1
ATOM 2166 O O . LEU A 1 279 ? 0.986 5.553 2.184 1.00 91.38 279 LEU A O 1
ATOM 2170 N N . LEU A 1 280 ? 2.036 3.864 3.248 1.00 89.62 280 LEU A N 1
ATOM 2171 C CA . LEU A 1 280 ? 3.017 4.670 3.967 1.00 89.62 280 LEU A CA 1
ATOM 2172 C C . LEU A 1 280 ? 4.407 4.339 3.429 1.00 89.62 280 LEU A C 1
ATOM 2174 O O . LEU A 1 280 ? 4.800 3.183 3.445 1.00 89.62 280 LEU A O 1
ATOM 2178 N N . ALA A 1 281 ? 5.146 5.337 2.956 1.00 85.19 281 ALA A N 1
ATOM 2179 C CA . ALA A 1 281 ? 6.457 5.111 2.361 1.00 85.19 281 ALA A CA 1
ATOM 2180 C C . ALA A 1 281 ? 7.530 4.962 3.444 1.00 85.19 281 ALA A C 1
ATOM 2182 O O . ALA A 1 281 ? 7.553 5.743 4.405 1.00 85.19 281 ALA A O 1
ATOM 2183 N N . TYR A 1 282 ? 8.459 4.027 3.245 1.00 87.81 282 TYR A N 1
ATOM 2184 C CA . TYR A 1 282 ? 9.583 3.795 4.142 1.00 87.81 282 TYR A CA 1
ATOM 2185 C C . TYR A 1 282 ? 10.922 4.102 3.474 1.00 87.81 282 TYR A C 1
ATOM 2187 O O . TYR A 1 282 ? 11.193 3.758 2.327 1.00 87.81 282 TYR A O 1
ATOM 2195 N N . ARG A 1 283 ? 11.817 4.735 4.230 1.00 85.56 283 ARG A N 1
ATOM 2196 C CA . ARG A 1 283 ? 13.213 4.947 3.849 1.00 85.56 283 ARG A CA 1
ATOM 2197 C C . ARG A 1 283 ? 14.094 4.589 5.030 1.00 85.56 283 ARG A C 1
ATOM 2199 O O . ARG A 1 283 ? 13.911 5.139 6.108 1.00 85.56 283 ARG A O 1
ATOM 2206 N N . ASN A 1 284 ? 15.058 3.692 4.826 1.00 86.62 284 ASN A N 1
ATOM 2207 C CA . ASN A 1 284 ? 15.921 3.196 5.904 1.00 86.62 284 ASN A CA 1
ATOM 2208 C C . ASN A 1 284 ? 15.110 2.694 7.121 1.00 86.62 284 ASN A C 1
ATOM 2210 O O . ASN A 1 284 ? 15.397 3.051 8.261 1.00 86.62 284 ASN A O 1
ATOM 2214 N N . GLU A 1 285 ? 14.035 1.943 6.854 1.00 89.56 285 GLU A N 1
ATOM 2215 C CA . GLU A 1 285 ? 13.040 1.471 7.833 1.00 89.56 285 GLU A CA 1
ATOM 2216 C C . GLU A 1 285 ? 12.250 2.558 8.581 1.00 89.56 285 GLU A C 1
ATOM 2218 O O . GLU A 1 285 ? 11.429 2.236 9.439 1.00 89.56 285 GLU A O 1
ATOM 2223 N N . GLN A 1 286 ? 12.448 3.833 8.257 1.00 91.94 286 GLN A N 1
ATOM 2224 C CA . GLN A 1 286 ? 11.689 4.938 8.821 1.00 91.94 286 GLN A CA 1
ATOM 2225 C C . GLN A 1 286 ? 10.530 5.303 7.901 1.00 91.94 286 GLN A C 1
ATOM 2227 O O . GLN A 1 286 ? 10.715 5.529 6.708 1.00 91.94 286 GLN A O 1
ATOM 2232 N N . CYS A 1 287 ? 9.338 5.408 8.467 1.00 91.75 287 CYS A N 1
ATOM 2233 C CA . CYS A 1 287 ? 8.165 5.925 7.791 1.00 91.75 287 CYS A CA 1
ATOM 2234 C C . CYS A 1 287 ? 8.360 7.423 7.518 1.00 91.75 287 CYS A C 1
ATOM 2236 O O . CYS A 1 287 ? 8.549 8.205 8.451 1.00 91.75 287 CYS A O 1
ATOM 2238 N N . ILE A 1 288 ? 8.320 7.820 6.245 1.00 88.81 288 ILE A N 1
ATOM 2239 C CA . ILE A 1 288 ? 8.551 9.208 5.799 1.00 88.81 288 ILE A CA 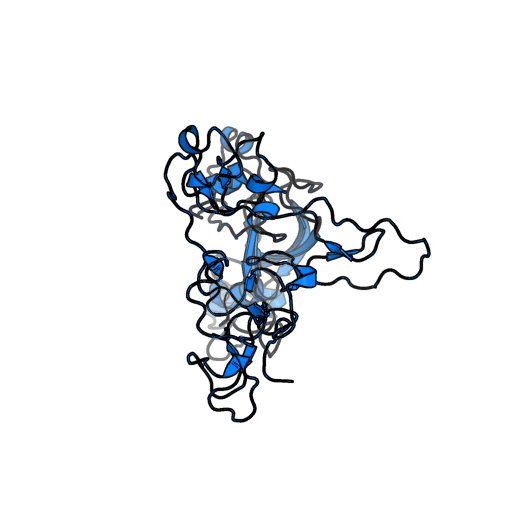1
ATOM 2240 C C . ILE A 1 288 ? 7.271 9.922 5.346 1.00 88.81 288 ILE A C 1
ATOM 2242 O O . ILE A 1 288 ? 7.310 11.095 4.974 1.00 88.81 288 ILE A O 1
ATOM 2246 N N . SER A 1 289 ? 6.129 9.234 5.358 1.00 82.44 289 SER A N 1
ATOM 2247 C CA . SER A 1 289 ? 4.841 9.838 5.022 1.00 82.44 289 SER A CA 1
ATOM 2248 C C . SER A 1 289 ? 4.399 10.862 6.087 1.00 82.44 289 SER A C 1
ATOM 2250 O O . SER A 1 289 ? 4.533 10.610 7.284 1.00 82.44 289 SER A O 1
ATOM 2252 N N . PRO A 1 290 ? 3.771 11.991 5.709 1.00 80.19 290 PRO A N 1
ATOM 2253 C CA . PRO A 1 290 ? 3.323 13.001 6.680 1.00 80.19 290 PRO A CA 1
ATOM 2254 C C . PRO A 1 290 ? 2.343 12.473 7.741 1.00 80.19 290 PRO A C 1
ATOM 2256 O O . PRO A 1 290 ? 2.235 13.022 8.833 1.00 80.19 290 PRO A O 1
ATOM 2259 N N . SER A 1 291 ? 1.618 11.397 7.427 1.00 82.19 291 SER A N 1
ATOM 2260 C CA . SER A 1 291 ? 0.565 10.812 8.257 1.00 82.19 291 SER A CA 1
ATOM 2261 C C . SER A 1 291 ? 1.003 9.581 9.062 1.00 82.19 291 SER A C 1
ATOM 2263 O O . SER A 1 291 ? 0.133 8.910 9.621 1.00 82.19 291 SER A O 1
ATOM 2265 N N . CYS A 1 292 ? 2.303 9.260 9.140 1.00 85.00 292 CYS A N 1
ATOM 2266 C CA . CYS A 1 292 ? 2.802 8.044 9.802 1.00 85.00 292 CYS A CA 1
ATOM 2267 C C . CYS A 1 292 ? 2.280 7.905 11.240 1.00 85.00 292 CYS A C 1
ATOM 2269 O O . CYS A 1 292 ? 1.527 6.982 11.548 1.00 85.00 292 CYS A O 1
ATOM 2271 N N . GLN A 1 293 ? 2.610 8.867 12.108 1.00 85.19 293 GLN A N 1
ATOM 2272 C CA . GLN A 1 293 ? 2.256 8.808 13.527 1.00 85.19 293 GLN A CA 1
ATOM 2273 C C . GLN A 1 293 ? 0.737 8.761 13.745 1.00 85.19 293 GLN A C 1
ATOM 2275 O O . GLN A 1 293 ? 0.246 7.908 14.483 1.00 85.19 293 GLN A O 1
ATOM 2280 N N . GLN A 1 294 ? -0.017 9.626 13.058 1.00 84.06 294 GLN A N 1
ATOM 2281 C CA . GLN A 1 294 ? -1.477 9.644 13.154 1.00 84.06 294 GLN A CA 1
ATOM 2282 C C . GLN A 1 294 ? -2.086 8.312 12.701 1.00 84.06 294 GLN A C 1
ATOM 2284 O O . GLN A 1 294 ? -3.043 7.834 13.311 1.00 84.06 294 GLN A O 1
ATOM 2289 N N . SER A 1 295 ? -1.552 7.705 11.640 1.00 84.25 295 SER A N 1
ATOM 2290 C CA . SER A 1 295 ? -2.052 6.428 11.131 1.00 84.25 295 SER A CA 1
ATOM 2291 C C . SER A 1 295 ? -1.854 5.313 12.148 1.00 84.25 295 SER A C 1
ATOM 2293 O O . SER A 1 295 ? -2.825 4.630 12.459 1.00 84.25 295 SER A O 1
ATOM 2295 N N . PHE A 1 296 ? -0.664 5.207 12.745 1.00 89.12 296 PHE A N 1
ATOM 2296 C CA . PHE A 1 296 ? -0.377 4.193 13.763 1.00 89.12 296 PHE A CA 1
ATOM 2297 C C . PHE A 1 296 ? -1.234 4.359 15.021 1.00 89.12 296 PHE A C 1
ATOM 2299 O O . PHE A 1 296 ? -1.730 3.376 15.557 1.00 89.12 296 PHE A O 1
ATOM 2306 N N . GLN A 1 297 ? -1.469 5.596 15.463 1.00 85.06 297 GLN A N 1
ATOM 2307 C CA . GLN A 1 297 ? -2.267 5.870 16.663 1.00 85.06 297 GLN A CA 1
ATOM 2308 C C . GLN A 1 297 ? -3.771 5.651 16.458 1.00 85.06 297 GLN A C 1
ATOM 2310 O O . GLN A 1 297 ? -4.453 5.161 17.350 1.00 85.06 297 GLN A O 1
ATOM 2315 N N . SER A 1 298 ? -4.311 6.050 15.303 1.00 80.25 298 SER A N 1
ATOM 2316 C CA . SER A 1 298 ? -5.765 6.023 15.067 1.00 80.25 298 SER A CA 1
ATOM 2317 C C . SER A 1 298 ? -6.266 4.719 14.460 1.00 80.25 298 SER A C 1
ATOM 2319 O O . SER A 1 298 ? -7.439 4.381 14.606 1.00 80.25 298 SER A O 1
ATOM 2321 N N . ARG A 1 299 ? -5.399 4.006 13.737 1.00 86.75 299 ARG A N 1
ATOM 2322 C CA . ARG A 1 299 ? -5.776 2.858 12.906 1.00 86.75 299 ARG A CA 1
ATOM 2323 C C . ARG A 1 299 ? -4.843 1.663 13.087 1.00 86.75 299 ARG A C 1
ATOM 2325 O O . ARG A 1 299 ? -4.996 0.681 12.362 1.00 86.75 299 ARG A O 1
ATOM 2332 N N . GLY A 1 300 ? -3.903 1.730 14.025 1.00 93.25 300 GLY A N 1
ATOM 2333 C CA . GLY A 1 300 ? -2.875 0.716 14.201 1.00 93.25 300 GLY A CA 1
ATOM 2334 C C . GLY A 1 300 ? -1.896 0.644 13.030 1.00 93.25 300 GLY A C 1
ATOM 2335 O O . GLY A 1 300 ? -1.849 1.503 12.145 1.00 93.25 300 GLY A O 1
ATOM 2336 N N . TYR A 1 301 ? -1.116 -0.426 13.009 1.00 97.06 301 TYR A N 1
ATOM 2337 C CA . TYR A 1 301 ? -0.089 -0.702 12.006 1.00 97.06 301 TYR A CA 1
ATOM 2338 C C . TYR A 1 301 ? -0.679 -1.381 10.769 1.00 97.06 301 TYR A C 1
ATOM 2340 O O . TYR A 1 301 ? -0.264 -2.468 10.374 1.00 97.06 301 TYR A O 1
ATOM 2348 N N . ALA A 1 302 ? -1.702 -0.765 10.179 1.00 96.94 302 ALA A N 1
ATOM 2349 C CA . ALA A 1 302 ? -2.396 -1.321 9.026 1.00 96.94 302 ALA A CA 1
ATOM 2350 C C . ALA A 1 302 ? -1.464 -1.453 7.806 1.00 96.94 302 ALA A C 1
ATOM 2352 O O . ALA A 1 302 ? -0.710 -0.534 7.485 1.00 96.94 302 ALA A O 1
ATOM 2353 N N . VAL A 1 303 ? -1.563 -2.583 7.104 1.00 97.75 303 VAL A N 1
ATOM 2354 C CA . VAL A 1 303 ? -0.910 -2.813 5.813 1.00 97.75 303 VAL A CA 1
ATOM 2355 C C . VAL A 1 303 ? -1.507 -1.859 4.788 1.00 97.75 303 VAL A C 1
ATOM 2357 O O . VAL A 1 303 ? -2.729 -1.823 4.587 1.00 97.75 303 VAL A O 1
ATOM 2360 N N . GLY A 1 304 ? -0.634 -1.083 4.156 1.00 95.88 304 GLY A N 1
ATOM 2361 C CA . GLY A 1 304 ? -1.007 -0.097 3.154 1.00 95.88 304 GLY A CA 1
ATOM 2362 C C . GLY A 1 304 ? -0.896 -0.640 1.734 1.00 95.88 304 GLY A C 1
ATOM 2363 O O . GLY A 1 304 ? -0.137 -1.575 1.484 1.00 95.88 304 GLY A O 1
ATOM 2364 N N . CYS A 1 305 ? -1.642 -0.046 0.806 1.00 93.44 305 CYS A N 1
ATOM 2365 C CA . CYS A 1 305 ? -1.574 -0.331 -0.620 1.00 93.44 305 CYS A CA 1
ATOM 2366 C C . CYS A 1 305 ? -1.691 0.963 -1.435 1.00 93.44 305 CYS A C 1
ATOM 2368 O O . CYS A 1 305 ? -2.425 1.884 -1.068 1.00 93.44 305 CYS A O 1
ATOM 2370 N N . LEU A 1 306 ? -0.991 1.014 -2.564 1.00 87.50 306 LEU A N 1
ATOM 2371 C CA . LEU A 1 306 ? -1.146 2.036 -3.593 1.00 87.50 306 LEU A CA 1
ATOM 2372 C C . LEU A 1 306 ? -1.089 1.373 -4.970 1.00 87.50 306 LEU A C 1
ATOM 2374 O O . LEU A 1 306 ? -0.197 0.568 -5.239 1.00 87.50 306 LEU A O 1
ATOM 2378 N N . VAL A 1 307 ? -2.034 1.731 -5.836 1.00 82.94 307 VAL A N 1
ATOM 2379 C CA . VAL A 1 307 ? -1.953 1.418 -7.266 1.00 82.94 307 VAL A CA 1
ATOM 2380 C C . VAL A 1 307 ? -0.999 2.424 -7.898 1.00 82.94 307 VAL A C 1
ATOM 2382 O O . VAL A 1 307 ? -1.224 3.629 -7.803 1.00 82.94 307 VAL A O 1
ATOM 2385 N N . GLN A 1 308 ? 0.076 1.949 -8.517 1.00 68.81 308 GLN A N 1
ATOM 2386 C CA . GLN A 1 308 ? 0.986 2.806 -9.267 1.00 68.81 308 GLN A CA 1
ATOM 2387 C C . GLN A 1 308 ? 0.319 3.223 -10.591 1.00 68.81 308 GLN A C 1
ATOM 2389 O O . GLN A 1 308 ? -0.239 2.382 -11.293 1.00 68.81 308 GLN A O 1
ATOM 2394 N N . GLU A 1 309 ? 0.320 4.524 -10.906 1.00 55.53 309 GLU A N 1
ATOM 2395 C CA . GLU A 1 309 ? -0.425 5.088 -12.046 1.00 55.53 309 GLU A CA 1
ATOM 2396 C C . GLU A 1 309 ? 0.012 4.546 -13.426 1.00 55.53 309 GLU A C 1
ATOM 2398 O O . GLU A 1 309 ? 1.139 4.083 -13.620 1.00 55.53 309 GLU A O 1
ATOM 2403 N N . ARG A 1 310 ? -0.906 4.634 -14.406 1.00 48.69 310 ARG A N 1
ATOM 2404 C CA . ARG A 1 310 ? -0.733 4.165 -15.795 1.00 48.69 310 ARG A CA 1
ATOM 2405 C C . ARG A 1 310 ? 0.405 4.904 -16.513 1.00 48.69 310 ARG A C 1
ATOM 2407 O O . ARG A 1 310 ? 0.458 6.128 -16.501 1.00 48.69 310 ARG A O 1
ATOM 2414 N N . GLY A 1 311 ? 1.256 4.144 -17.207 1.00 51.50 311 GLY A N 1
ATOM 2415 C CA . GLY A 1 311 ? 2.400 4.651 -17.984 1.00 51.50 311 GLY A CA 1
ATOM 2416 C C . GLY A 1 311 ? 3.654 3.767 -17.931 1.00 51.50 311 GLY A C 1
ATOM 2417 O O . GLY A 1 311 ? 4.653 4.090 -18.567 1.00 51.50 311 GLY A O 1
ATOM 2418 N N . GLN A 1 312 ? 3.616 2.667 -17.176 1.00 55.59 312 GLN A N 1
ATOM 2419 C CA . GLN A 1 312 ? 4.733 1.733 -17.019 1.00 55.59 312 GLN A CA 1
ATOM 2420 C C . GLN A 1 312 ? 4.714 0.599 -18.062 1.00 55.59 312 GLN A C 1
ATOM 2422 O O . GLN A 1 312 ? 3.628 0.224 -18.506 1.00 55.59 312 GLN A O 1
ATOM 2427 N N . PRO A 1 313 ? 5.885 0.038 -18.437 1.00 55.94 313 PRO A N 1
ATOM 2428 C CA . PRO A 1 313 ? 6.002 -1.169 -19.244 1.00 55.94 313 PRO A CA 1
ATOM 2429 C C . PRO A 1 313 ? 5.115 -2.295 -18.710 1.00 55.94 313 PRO A C 1
ATOM 2431 O O . PRO A 1 313 ? 5.021 -2.540 -17.505 1.00 55.94 313 PRO A O 1
ATOM 2434 N N . CYS A 1 314 ? 4.447 -2.980 -19.629 1.00 61.50 314 CYS A N 1
ATOM 2435 C CA . CYS A 1 314 ? 3.372 -3.906 -19.313 1.00 61.50 314 CYS A CA 1
ATOM 2436 C C . CYS A 1 314 ? 3.936 -5.324 -19.172 1.00 61.50 314 CYS A C 1
ATOM 2438 O O . CYS A 1 314 ? 4.042 -6.056 -20.148 1.00 61.50 314 CYS A O 1
ATOM 2440 N N . TYR A 1 315 ? 4.327 -5.709 -17.953 1.00 63.44 315 TYR A N 1
ATOM 2441 C CA . TYR A 1 315 ? 5.011 -6.992 -17.711 1.00 63.44 315 TYR A CA 1
ATOM 2442 C C . TYR A 1 315 ? 4.112 -8.228 -17.774 1.00 63.44 315 TYR A C 1
ATOM 2444 O O . TYR A 1 315 ? 4.609 -9.321 -18.024 1.00 63.44 315 TYR A O 1
ATOM 2452 N N . LEU A 1 316 ? 2.811 -8.095 -17.490 1.00 57.16 316 LEU A N 1
ATOM 2453 C CA . LEU A 1 316 ? 1.925 -9.257 -17.319 1.00 57.16 316 LEU A CA 1
ATOM 2454 C C . LEU A 1 316 ? 0.797 -9.346 -18.351 1.00 57.16 316 LEU A C 1
ATOM 2456 O O . LEU A 1 316 ? 0.237 -10.428 -18.522 1.00 57.16 316 LEU A O 1
ATOM 2460 N N . LYS A 1 317 ? 0.443 -8.247 -19.029 1.00 57.56 317 LYS A N 1
ATOM 2461 C CA . LYS A 1 317 ? -0.606 -8.241 -20.057 1.00 57.56 317 LYS A CA 1
ATOM 2462 C C . LYS A 1 317 ? -0.333 -7.216 -21.152 1.00 57.56 317 LYS A C 1
ATOM 2464 O O . LYS A 1 317 ? 0.041 -6.087 -20.848 1.00 57.56 317 LYS A O 1
ATOM 2469 N N . GLU A 1 318 ? -0.610 -7.593 -22.401 1.00 58.44 318 GLU A N 1
ATOM 2470 C CA . GLU A 1 318 ? -0.489 -6.723 -23.585 1.00 58.44 318 GLU A CA 1
ATOM 2471 C C . GLU A 1 318 ? -1.385 -5.476 -23.511 1.00 58.44 318 GLU A C 1
ATOM 2473 O O . GLU A 1 318 ? -1.051 -4.439 -24.075 1.00 58.44 318 GLU A O 1
ATOM 2478 N N . ASP A 1 319 ? -2.505 -5.556 -22.788 1.00 58.22 319 ASP A N 1
ATOM 2479 C CA . ASP A 1 319 ? -3.438 -4.446 -22.566 1.00 58.22 319 ASP A CA 1
ATOM 2480 C C . ASP A 1 319 ? -3.088 -3.587 -21.337 1.00 58.22 319 ASP A C 1
ATOM 2482 O O . ASP A 1 319 ? -3.828 -2.663 -20.994 1.00 58.22 319 ASP A O 1
ATOM 2486 N N . CYS A 1 320 ? -1.981 -3.903 -20.656 1.00 58.72 320 CYS A N 1
ATOM 2487 C CA . CYS A 1 320 ? -1.526 -3.229 -19.445 1.00 58.72 320 CYS A CA 1
ATOM 2488 C C . CYS A 1 320 ? -2.566 -3.235 -18.308 1.00 58.72 320 CYS A C 1
ATOM 2490 O O . CYS A 1 320 ? -2.527 -2.371 -17.433 1.00 58.72 320 CYS A O 1
ATOM 2492 N N . SER A 1 321 ? -3.499 -4.199 -18.285 1.00 54.09 321 SER A N 1
ATOM 2493 C CA . SER A 1 321 ? -4.559 -4.245 -17.266 1.00 54.09 321 SER A CA 1
ATOM 2494 C C . SER A 1 321 ? -4.088 -4.753 -15.896 1.00 54.09 321 SER A C 1
ATOM 2496 O O . SER A 1 321 ? -4.917 -4.903 -14.996 1.00 54.09 321 SER A O 1
ATOM 2498 N N . SER A 1 322 ? -2.823 -5.153 -15.745 1.00 57.41 322 SER A N 1
ATOM 2499 C CA . SER A 1 322 ? -2.293 -5.599 -14.456 1.00 57.41 322 SER A CA 1
ATOM 2500 C C . SER A 1 322 ? -1.813 -4.396 -13.658 1.00 57.41 322 SER A C 1
ATOM 2502 O O . SER A 1 322 ? -0.802 -3.788 -14.014 1.00 57.41 322 SER A O 1
ATOM 2504 N N . ASP A 1 323 ? -2.502 -4.090 -12.566 1.00 67.88 323 ASP A N 1
ATOM 2505 C CA . ASP A 1 323 ? -2.098 -3.013 -11.672 1.00 67.88 323 ASP A CA 1
ATOM 2506 C C . ASP A 1 323 ? -0.745 -3.340 -11.018 1.00 67.88 323 ASP A C 1
ATOM 2508 O O . ASP A 1 323 ? -0.565 -4.391 -10.397 1.00 67.88 323 ASP A O 1
ATOM 2512 N N . SER A 1 324 ? 0.229 -2.438 -11.155 1.00 80.50 324 SER A N 1
ATOM 2513 C CA . SER A 1 324 ? 1.453 -2.461 -10.351 1.00 80.50 324 SER A CA 1
ATOM 2514 C C . SER A 1 324 ? 1.113 -1.963 -8.952 1.00 80.50 324 SER A C 1
ATOM 2516 O O . SER A 1 324 ? 0.966 -0.767 -8.713 1.00 80.50 324 SER A O 1
ATOM 2518 N N . LEU A 1 325 ? 0.948 -2.894 -8.017 1.00 87.75 325 LEU A N 1
ATOM 2519 C CA . LEU A 1 325 ? 0.643 -2.581 -6.623 1.00 87.75 325 LEU A CA 1
ATOM 2520 C C . LEU A 1 325 ? 1.921 -2.418 -5.804 1.00 87.75 325 LEU A C 1
ATOM 2522 O O . LEU A 1 325 ? 2.856 -3.214 -5.943 1.00 87.75 325 LEU A O 1
ATOM 2526 N N . HIS A 1 326 ? 1.916 -1.410 -4.937 1.00 89.56 326 HIS A N 1
ATOM 2527 C CA . HIS A 1 326 ? 2.903 -1.181 -3.886 1.00 89.56 326 HIS A CA 1
ATOM 2528 C C . HIS A 1 326 ? 2.239 -1.385 -2.540 1.00 89.56 326 HIS A C 1
ATOM 2530 O O . HIS A 1 326 ? 1.101 -0.963 -2.339 1.00 89.56 326 HIS A O 1
ATOM 2536 N N . TYR A 1 327 ? 2.965 -1.998 -1.620 1.00 95.25 327 TYR A N 1
ATOM 2537 C CA . TYR A 1 327 ? 2.496 -2.344 -0.293 1.00 95.25 327 TYR A CA 1
ATOM 2538 C C . TYR A 1 327 ? 3.459 -1.819 0.753 1.00 95.25 327 TYR A C 1
ATOM 2540 O O . TYR A 1 327 ? 4.670 -1.875 0.552 1.00 95.25 327 TYR A O 1
ATOM 2548 N N . SER A 1 328 ? 2.916 -1.392 1.887 1.00 95.50 328 SER A N 1
ATOM 2549 C CA . SER A 1 328 ? 3.704 -0.938 3.028 1.00 95.50 328 SER A CA 1
ATOM 2550 C C . SER A 1 328 ? 3.393 -1.760 4.269 1.00 95.50 328 SER A C 1
ATOM 2552 O O . SER A 1 328 ? 2.220 -1.917 4.626 1.00 95.50 328 SER A O 1
ATOM 2554 N N . PHE A 1 329 ? 4.440 -2.231 4.943 1.00 96.19 329 PHE A N 1
ATOM 2555 C CA . PHE A 1 329 ? 4.376 -3.129 6.093 1.00 96.19 329 PHE A CA 1
ATOM 2556 C C . PHE A 1 329 ? 5.015 -2.469 7.323 1.00 96.19 329 PHE A C 1
ATOM 2558 O O . PHE A 1 329 ? 6.244 -2.459 7.454 1.00 96.19 329 PHE A O 1
ATOM 2565 N N . PRO A 1 330 ? 4.201 -1.894 8.232 1.00 96.00 330 PRO A N 1
ATOM 2566 C CA . PRO A 1 330 ? 4.703 -1.224 9.426 1.00 96.00 330 PRO A CA 1
ATOM 2567 C C . PRO A 1 330 ? 5.143 -2.241 10.487 1.00 96.00 330 PRO A C 1
ATOM 2569 O O . PRO A 1 330 ? 4.338 -2.738 11.273 1.00 96.00 330 PRO A O 1
ATOM 2572 N N . GLY A 1 331 ? 6.430 -2.565 10.505 1.00 94.06 331 GLY A N 1
ATOM 2573 C CA . GLY A 1 331 ? 7.074 -3.333 11.566 1.00 94.06 331 GLY A CA 1
ATOM 2574 C C . GLY A 1 331 ? 7.346 -2.512 12.841 1.00 94.06 331 GLY A C 1
ATOM 2575 O O . GLY A 1 331 ? 6.768 -1.439 13.048 1.00 94.06 331 GLY A O 1
ATOM 2576 N N . PRO A 1 332 ? 8.214 -3.019 13.732 1.00 93.62 332 PRO A N 1
ATOM 2577 C CA . PRO A 1 332 ? 8.529 -2.357 14.994 1.00 93.62 332 PRO A CA 1
ATOM 2578 C C . PRO A 1 332 ? 9.253 -1.019 14.814 1.00 93.62 332 PRO A C 1
ATOM 2580 O O . PRO A 1 332 ? 10.136 -0.869 13.958 1.00 93.62 332 PRO A O 1
ATOM 2583 N N . CYS A 1 333 ? 8.912 -0.059 15.676 1.00 94.62 333 CYS A N 1
ATOM 2584 C CA . CYS A 1 333 ? 9.461 1.294 15.716 1.00 94.62 333 CYS A CA 1
ATOM 2585 C C . CYS A 1 333 ? 9.521 1.957 14.316 1.00 94.62 333 CYS A C 1
ATOM 2587 O O . CYS A 1 333 ? 10.593 2.326 13.837 1.00 94.62 333 CYS A O 1
ATOM 2589 N N . PRO A 1 334 ? 8.378 2.122 13.617 1.00 94.50 334 PRO A N 1
ATOM 2590 C CA . PRO A 1 334 ? 8.335 2.664 12.258 1.00 94.50 334 PRO A CA 1
ATOM 2591 C C . PRO A 1 334 ? 8.676 4.150 12.168 1.00 94.50 334 PRO A C 1
ATOM 2593 O O . PRO A 1 334 ? 8.811 4.665 11.066 1.00 94.50 334 PRO A O 1
ATOM 2596 N N . LEU A 1 335 ? 8.796 4.861 13.290 1.00 92.94 335 LEU A N 1
ATOM 2597 C CA . LEU A 1 335 ? 9.132 6.288 13.303 1.00 92.94 335 LEU A CA 1
ATOM 2598 C C . LEU A 1 335 ? 10.641 6.559 13.381 1.00 92.94 335 LEU A C 1
ATOM 2600 O O . LEU A 1 335 ? 11.046 7.706 13.185 1.00 92.94 335 LEU A O 1
ATOM 2604 N N . SER A 1 336 ? 11.464 5.527 13.592 1.00 92.94 336 SER A N 1
ATOM 2605 C CA . SER A 1 336 ? 12.925 5.642 13.635 1.00 92.94 336 SER A CA 1
ATOM 2606 C C . SER A 1 336 ? 13.583 4.794 12.554 1.00 92.94 336 SER A C 1
ATOM 2608 O O . SER A 1 336 ? 13.095 3.728 12.181 1.00 92.94 336 SER A O 1
ATOM 2610 N N . ALA A 1 337 ? 14.724 5.272 12.068 1.00 91.38 337 ALA A N 1
ATOM 2611 C CA . ALA A 1 337 ? 15.539 4.545 11.106 1.00 91.38 337 ALA A CA 1
ATOM 2612 C C . ALA A 1 337 ? 16.168 3.281 11.719 1.00 91.38 337 ALA A C 1
ATOM 2614 O O . ALA A 1 337 ? 16.359 3.223 12.932 1.00 91.38 337 ALA A O 1
ATOM 2615 N N . ALA A 1 338 ? 16.541 2.307 10.881 1.00 86.56 338 ALA A N 1
ATOM 2616 C CA . ALA A 1 338 ? 17.026 0.975 11.275 1.00 86.56 338 ALA A CA 1
ATOM 2617 C C . ALA A 1 338 ? 18.056 0.979 12.426 1.00 86.56 338 ALA A C 1
ATOM 2619 O O . ALA A 1 338 ? 17.894 0.268 13.413 1.00 86.56 338 ALA A O 1
ATOM 2620 N N . GLY A 1 339 ? 19.084 1.831 12.340 1.00 86.81 339 GLY A N 1
ATOM 2621 C CA . GLY A 1 339 ? 20.150 1.936 13.349 1.00 86.81 339 GLY A CA 1
ATOM 2622 C C . GLY A 1 339 ? 19.841 2.833 14.555 1.00 86.81 339 GLY A C 1
ATOM 2623 O O . GLY A 1 339 ? 20.704 3.013 15.406 1.00 86.81 339 GLY A O 1
ATOM 2624 N N . ALA A 1 340 ? 18.648 3.429 14.622 1.00 91.25 340 ALA A N 1
ATOM 2625 C CA . ALA A 1 340 ? 18.248 4.403 15.644 1.00 91.25 340 ALA A CA 1
ATOM 2626 C C . ALA A 1 340 ? 17.016 3.954 16.456 1.00 91.25 340 ALA A C 1
ATOM 2628 O O . ALA A 1 340 ? 16.382 4.765 17.134 1.00 91.25 340 ALA A O 1
ATOM 2629 N N . LYS A 1 341 ? 16.635 2.675 16.365 1.00 92.81 341 LYS A N 1
ATOM 2630 C CA . LYS A 1 341 ? 15.503 2.113 17.110 1.00 92.81 341 LYS A CA 1
ATOM 2631 C C . LYS A 1 341 ? 15.923 1.832 18.552 1.00 92.81 341 LYS A C 1
ATOM 2633 O O . LYS A 1 341 ? 16.741 0.951 18.793 1.00 92.81 341 LYS A O 1
ATOM 2638 N N . THR A 1 342 ? 15.371 2.588 19.498 1.00 94.31 342 THR A N 1
ATOM 2639 C CA . THR A 1 342 ? 15.611 2.385 20.935 1.00 94.31 342 THR A CA 1
ATOM 2640 C C . THR A 1 342 ? 14.608 1.396 21.532 1.00 94.31 342 THR A C 1
ATOM 2642 O O . THR A 1 342 ? 13.543 1.163 20.951 1.00 94.31 342 THR A O 1
ATOM 2645 N N . GLU A 1 343 ? 14.914 0.833 22.704 1.00 94.81 343 GLU A N 1
ATOM 2646 C CA . GLU A 1 343 ? 13.991 -0.053 23.430 1.00 94.81 343 GLU A CA 1
ATOM 2647 C C . GLU A 1 343 ? 12.668 0.652 23.755 1.00 94.81 343 GLU A C 1
ATOM 2649 O O . GLU A 1 343 ? 11.596 0.064 23.610 1.00 94.81 343 GLU A O 1
ATOM 2654 N N . GLU A 1 344 ? 12.719 1.941 24.098 1.00 94.69 344 GLU A N 1
ATOM 2655 C CA . GLU A 1 344 ? 11.528 2.751 24.358 1.00 94.69 344 GLU A CA 1
ATOM 2656 C C . GLU A 1 344 ? 10.661 2.880 23.105 1.00 94.69 344 GLU A C 1
ATOM 2658 O O . GLU A 1 344 ? 9.439 2.760 23.182 1.00 94.69 344 GLU A O 1
ATOM 2663 N N . CYS A 1 345 ? 11.275 3.081 21.935 1.00 92.81 345 CYS A N 1
ATOM 2664 C CA . CYS A 1 345 ? 10.534 3.159 20.683 1.00 92.81 345 CYS A CA 1
ATOM 2665 C C . CYS A 1 345 ? 9.906 1.817 20.300 1.00 92.81 345 CYS A C 1
ATOM 2667 O O . CYS A 1 345 ? 8.777 1.790 19.815 1.00 92.81 345 CYS A O 1
ATOM 2669 N N . LEU A 1 346 ? 10.611 0.706 20.524 1.00 91.69 346 LEU A N 1
ATOM 2670 C CA . LEU A 1 346 ? 10.083 -0.637 20.278 1.00 91.69 346 LEU A CA 1
ATOM 2671 C C . LEU A 1 346 ? 8.901 -0.951 21.205 1.00 91.69 346 LEU A C 1
ATOM 2673 O O . LEU A 1 346 ? 7.907 -1.515 20.752 1.00 91.69 346 LEU A O 1
ATOM 2677 N N . ALA A 1 347 ? 8.972 -0.531 22.471 1.00 90.19 347 ALA A N 1
ATOM 2678 C CA . ALA A 1 347 ? 7.880 -0.683 23.428 1.00 90.19 347 ALA A CA 1
ATOM 2679 C C . ALA A 1 347 ? 6.675 0.211 23.089 1.00 90.19 347 ALA A C 1
ATOM 2681 O O . ALA A 1 347 ? 5.529 -0.229 23.174 1.00 90.19 347 ALA A O 1
ATOM 2682 N N . GLN A 1 348 ? 6.923 1.462 22.692 1.00 91.88 348 GLN A N 1
ATOM 2683 C CA . GLN A 1 348 ? 5.865 2.414 22.354 1.00 91.88 348 GLN A CA 1
ATOM 2684 C C . GLN A 1 348 ? 5.219 2.111 20.999 1.00 91.88 348 GLN A C 1
ATOM 2686 O O . GLN A 1 348 ? 4.019 2.332 20.828 1.00 91.88 348 GLN A O 1
ATOM 2691 N N . TYR A 1 349 ? 6.005 1.620 20.040 1.00 93.94 349 TYR A N 1
ATOM 2692 C CA . TYR A 1 349 ? 5.548 1.311 18.697 1.00 93.94 349 TYR A CA 1
ATOM 2693 C C . TYR A 1 349 ? 5.898 -0.131 18.295 1.00 93.94 349 TYR A C 1
ATOM 2695 O O . TYR A 1 349 ? 6.853 -0.337 17.541 1.00 93.94 349 TYR A O 1
ATOM 2703 N N . PRO A 1 350 ? 5.117 -1.134 18.736 1.00 92.50 350 PRO A N 1
ATOM 2704 C CA . PRO A 1 350 ? 5.438 -2.547 18.514 1.00 92.50 350 PRO A CA 1
ATOM 2705 C C . PRO A 1 350 ? 5.339 -2.991 17.046 1.00 92.50 350 PRO A C 1
ATOM 2707 O O . PRO A 1 350 ? 5.919 -4.008 16.679 1.00 92.50 350 PRO A O 1
ATOM 2710 N N . GLY A 1 351 ? 4.654 -2.227 16.191 1.00 95.75 351 GLY A N 1
ATOM 2711 C CA . GLY A 1 351 ? 4.415 -2.616 14.802 1.00 95.75 351 GLY A CA 1
ATOM 2712 C C . GLY A 1 351 ? 3.245 -3.585 14.649 1.00 95.75 351 GLY A C 1
ATOM 2713 O O . GLY A 1 351 ? 2.564 -3.920 15.614 1.00 95.75 351 GLY A O 1
ATOM 2714 N N . GLY A 1 352 ? 2.981 -3.984 13.407 1.00 96.50 352 GLY A N 1
ATOM 2715 C CA . GLY A 1 352 ? 1.881 -4.874 13.031 1.00 96.50 352 GLY A CA 1
ATOM 2716 C C . GLY A 1 352 ? 2.286 -6.327 12.797 1.00 96.50 352 GLY A C 1
ATOM 2717 O O . GLY A 1 352 ? 1.411 -7.158 12.557 1.00 96.50 352 GLY A O 1
ATOM 2718 N N . LEU A 1 353 ? 3.589 -6.622 12.840 1.00 95.69 353 LEU A N 1
ATOM 2719 C CA . LEU A 1 353 ? 4.129 -7.957 12.605 1.00 95.69 353 LEU A CA 1
ATOM 2720 C C . LEU A 1 353 ? 3.795 -8.884 13.783 1.00 95.69 353 LEU A C 1
ATOM 2722 O O . LEU A 1 353 ? 4.163 -8.600 14.920 1.00 95.69 353 LEU A O 1
ATOM 2726 N N . CYS A 1 354 ? 3.136 -10.004 13.502 1.00 95.06 354 CYS A N 1
ATOM 2727 C CA . CYS A 1 354 ? 2.811 -11.047 14.473 1.00 95.06 354 CYS A CA 1
ATOM 2728 C C . CYS A 1 354 ? 2.691 -12.419 13.787 1.00 95.06 354 CYS A C 1
ATOM 2730 O O . CYS A 1 354 ? 2.755 -12.514 12.561 1.00 95.06 354 CYS A O 1
ATOM 2732 N N . ASP A 1 355 ? 2.516 -13.487 14.567 1.00 95.31 355 ASP A N 1
ATOM 2733 C CA . ASP A 1 355 ? 2.380 -14.850 14.030 1.00 95.31 355 ASP A CA 1
ATOM 2734 C C . ASP A 1 355 ? 0.980 -15.114 13.450 1.00 95.31 355 ASP A C 1
ATOM 2736 O O . ASP A 1 355 ? 0.844 -15.707 12.383 1.00 95.31 355 ASP A O 1
ATOM 2740 N N . GLU A 1 356 ? -0.070 -14.619 14.116 1.00 96.62 356 GLU A N 1
ATOM 2741 C CA . GLU A 1 356 ? -1.470 -14.860 13.744 1.00 96.62 356 GLU A CA 1
ATOM 2742 C C . GLU A 1 356 ? -2.258 -13.542 13.631 1.00 96.62 356 GLU A C 1
ATOM 2744 O O . GLU A 1 356 ? -2.865 -13.091 14.608 1.00 96.62 356 GLU A O 1
ATOM 2749 N N . PRO A 1 357 ? -2.277 -12.902 12.445 1.00 98.00 357 PRO A N 1
ATOM 2750 C CA . PRO A 1 357 ? -2.948 -11.623 12.229 1.00 98.00 357 PRO A CA 1
ATOM 2751 C C . PRO A 1 357 ? -4.428 -11.673 12.605 1.00 98.00 357 PRO A C 1
ATOM 2753 O O . PRO A 1 357 ? -5.224 -12.388 11.997 1.00 98.00 357 PRO A O 1
ATOM 2756 N N . ASN A 1 358 ? -4.820 -10.868 13.588 1.00 95.12 358 ASN A N 1
ATOM 2757 C CA . ASN A 1 358 ? -6.177 -10.877 14.136 1.00 95.12 358 ASN A CA 1
ATOM 2758 C C . ASN A 1 358 ? -6.930 -9.553 13.902 1.00 95.12 358 ASN A C 1
ATOM 2760 O O . ASN A 1 358 ? -8.157 -9.518 14.054 1.00 95.12 358 ASN A O 1
ATOM 2764 N N . GLY A 1 359 ? -6.231 -8.507 13.447 1.00 95.19 359 GLY A N 1
ATOM 2765 C CA . GLY A 1 359 ? -6.791 -7.181 13.189 1.00 95.19 359 GLY A CA 1
ATOM 2766 C C . GLY A 1 359 ? -6.762 -6.240 14.392 1.00 95.19 359 GLY A C 1
ATOM 2767 O O . GLY A 1 359 ? -7.401 -5.189 14.343 1.00 95.19 359 GLY A O 1
ATOM 2768 N N . THR A 1 360 ? -6.048 -6.569 15.474 1.00 94.88 360 THR A N 1
ATOM 2769 C CA . THR A 1 360 ? -5.727 -5.582 16.515 1.00 94.88 360 THR A CA 1
ATOM 2770 C C . THR A 1 360 ? -4.710 -4.572 15.994 1.00 94.88 360 THR A C 1
ATOM 2772 O O . THR A 1 360 ? -4.054 -4.774 14.972 1.00 94.88 360 THR A O 1
ATOM 2775 N N . HIS A 1 361 ? -4.553 -3.458 16.712 1.00 95.12 361 HIS A N 1
ATOM 2776 C CA . HIS A 1 361 ? -3.673 -2.368 16.283 1.00 95.12 361 HIS A CA 1
ATOM 2777 C C . HIS A 1 361 ? -2.221 -2.792 16.078 1.00 95.12 361 HIS A C 1
ATOM 2779 O O . HIS A 1 361 ? -1.557 -2.180 15.253 1.00 95.12 361 HIS A O 1
ATOM 2785 N N . ASN A 1 362 ? -1.763 -3.830 16.779 1.00 95.94 362 ASN A N 1
ATOM 2786 C CA . ASN A 1 362 ? -0.396 -4.350 16.776 1.00 95.94 362 ASN A CA 1
ATOM 2787 C C . ASN A 1 362 ? -0.249 -5.769 16.202 1.00 95.94 362 ASN A C 1
ATOM 2789 O O . ASN A 1 362 ? 0.792 -6.389 16.383 1.00 95.94 362 ASN A O 1
ATOM 2793 N N . CYS A 1 363 ? -1.280 -6.309 15.552 1.00 97.19 363 CYS A N 1
ATOM 2794 C CA . CYS A 1 363 ? -1.212 -7.635 14.944 1.00 97.19 363 CYS A CA 1
ATOM 2795 C C . CYS A 1 363 ? -2.044 -7.670 13.661 1.00 97.19 363 CYS A C 1
ATOM 2797 O O . CYS A 1 363 ? -3.197 -8.114 13.621 1.00 97.19 363 CYS A O 1
ATOM 2799 N N . THR A 1 364 ? -1.440 -7.127 12.607 1.00 98.00 364 THR A N 1
ATOM 2800 C CA . THR A 1 364 ? -2.081 -6.876 11.316 1.00 98.00 364 THR A CA 1
ATOM 2801 C C . THR A 1 364 ? -1.493 -7.709 10.189 1.00 98.00 364 THR A C 1
ATOM 2803 O O . THR A 1 364 ? -2.203 -7.941 9.210 1.00 98.00 364 THR A O 1
ATOM 2806 N N . PHE A 1 365 ? -0.252 -8.195 10.298 1.00 98.00 365 PHE A N 1
ATOM 2807 C CA . PHE A 1 365 ? 0.352 -9.037 9.267 1.00 98.00 365 PHE A CA 1
ATOM 2808 C C . PHE A 1 365 ? 1.406 -10.016 9.789 1.00 98.00 365 PHE A C 1
ATOM 2810 O O . PHE A 1 365 ? 2.026 -9.817 10.826 1.00 98.00 365 PHE A O 1
ATOM 2817 N N . HIS A 1 366 ? 1.605 -11.070 9.009 1.00 96.25 366 HIS A N 1
ATOM 2818 C CA . HIS A 1 366 ? 2.614 -12.103 9.159 1.00 96.25 366 HIS A CA 1
ATOM 2819 C C . HIS A 1 366 ? 3.336 -12.271 7.822 1.00 96.25 366 HIS A C 1
ATOM 2821 O O . HIS A 1 366 ? 2.716 -12.134 6.762 1.00 96.25 366 HIS A O 1
ATOM 2827 N N . VAL A 1 367 ? 4.632 -12.572 7.867 1.00 94.81 367 VAL A N 1
ATOM 2828 C CA . VAL A 1 367 ? 5.477 -12.714 6.678 1.00 94.81 367 VAL A CA 1
ATOM 2829 C C . VAL A 1 367 ? 6.230 -14.030 6.748 1.00 94.81 367 VAL A C 1
ATOM 2831 O O . VAL A 1 367 ? 6.967 -14.281 7.697 1.00 94.81 367 VAL A O 1
ATOM 2834 N N . GLU A 1 368 ? 6.105 -14.822 5.692 1.00 93.75 368 GLU A N 1
ATOM 2835 C CA . GLU A 1 368 ? 6.849 -16.059 5.492 1.00 93.75 368 GLU A CA 1
ATOM 2836 C C . GLU A 1 368 ? 7.767 -15.914 4.271 1.00 93.75 368 GLU A C 1
ATOM 2838 O O . GLU A 1 368 ? 7.397 -15.323 3.246 1.00 93.75 368 GLU A O 1
ATOM 2843 N N . ASP A 1 369 ? 8.963 -16.498 4.359 1.00 92.81 369 ASP A N 1
ATOM 2844 C CA . ASP A 1 369 ? 9.824 -16.673 3.193 1.00 92.81 369 ASP A CA 1
ATOM 2845 C C . ASP A 1 369 ? 9.150 -17.633 2.202 1.00 92.81 369 ASP A C 1
ATOM 2847 O O . ASP A 1 369 ? 8.759 -18.744 2.560 1.00 92.81 369 ASP A O 1
ATOM 2851 N N . ALA A 1 370 ? 9.001 -17.200 0.952 1.00 95.19 370 ALA A N 1
ATOM 2852 C CA . ALA A 1 370 ? 8.409 -17.996 -0.114 1.00 95.19 370 ALA A CA 1
ATOM 2853 C C . ALA A 1 370 ? 9.365 -18.195 -1.299 1.00 95.19 370 ALA A C 1
ATOM 2855 O O . ALA A 1 370 ? 8.915 -18.522 -2.404 1.00 95.19 370 ALA A O 1
ATOM 2856 N N . GLY A 1 371 ? 10.668 -18.014 -1.090 1.00 93.81 371 GLY A N 1
ATOM 2857 C CA . GLY A 1 371 ? 11.710 -18.254 -2.079 1.00 93.81 371 GLY A CA 1
ATOM 2858 C C . GLY A 1 371 ? 12.344 -16.980 -2.626 1.00 93.81 371 GLY A C 1
ATOM 2859 O O . GLY A 1 371 ? 11.885 -15.860 -2.412 1.00 93.81 371 GLY A O 1
ATOM 2860 N N . THR A 1 372 ? 13.443 -17.168 -3.345 1.00 94.25 372 THR A N 1
ATOM 2861 C CA . THR A 1 372 ? 14.290 -16.096 -3.872 1.00 94.25 372 THR A CA 1
ATOM 2862 C C . THR A 1 372 ? 14.760 -16.477 -5.271 1.00 94.25 372 THR A C 1
ATOM 2864 O O . THR A 1 372 ? 14.982 -17.655 -5.534 1.00 94.25 372 THR A O 1
ATOM 2867 N N . VAL A 1 373 ? 14.913 -15.484 -6.145 1.00 94.75 373 VAL A N 1
ATOM 2868 C CA . VAL A 1 373 ? 15.569 -15.613 -7.452 1.00 94.75 373 VAL A CA 1
ATOM 2869 C C . VAL A 1 373 ? 16.672 -14.566 -7.545 1.00 94.75 373 VAL A C 1
ATOM 2871 O O . VAL A 1 373 ? 16.470 -13.411 -7.156 1.00 94.75 373 VAL A O 1
ATOM 2874 N N . THR A 1 374 ? 17.853 -14.954 -8.021 1.00 94.19 374 THR A N 1
ATOM 2875 C CA . THR A 1 374 ? 18.930 -13.980 -8.256 1.00 94.19 374 THR A CA 1
ATOM 2876 C C . THR A 1 374 ? 18.673 -13.232 -9.560 1.00 94.19 374 THR A C 1
ATOM 2878 O O . THR A 1 374 ? 18.085 -13.768 -10.497 1.00 94.19 374 THR A O 1
ATOM 2881 N N . LEU A 1 375 ? 19.121 -11.985 -9.655 1.00 92.94 375 LEU A N 1
ATOM 2882 C CA . LEU A 1 375 ? 19.019 -11.229 -10.904 1.00 92.94 375 LEU A CA 1
ATOM 2883 C C . LEU A 1 375 ? 19.920 -11.814 -12.002 1.00 92.94 375 LEU A C 1
ATOM 2885 O O . LEU A 1 375 ? 19.601 -11.684 -13.180 1.00 92.94 375 LEU A O 1
ATOM 2889 N N . ASP A 1 376 ? 20.999 -12.511 -11.632 1.00 91.75 376 ASP A N 1
ATOM 2890 C CA . ASP A 1 376 ? 21.841 -13.253 -12.578 1.00 91.75 376 ASP A CA 1
ATOM 2891 C C . ASP A 1 376 ? 21.077 -14.422 -13.208 1.00 91.75 376 ASP A C 1
ATOM 2893 O O . ASP A 1 376 ? 21.084 -14.579 -14.425 1.00 91.75 376 ASP A O 1
ATOM 2897 N N . GLU A 1 377 ? 20.362 -15.199 -12.392 1.00 91.75 377 GLU A N 1
ATOM 2898 C CA . GLU A 1 377 ? 19.480 -16.271 -12.859 1.00 91.75 377 GLU A CA 1
ATOM 2899 C C . GLU A 1 377 ? 18.342 -15.724 -13.726 1.00 91.75 377 GLU A C 1
ATOM 2901 O O . GLU A 1 377 ? 18.084 -16.253 -14.805 1.00 91.75 377 GLU A O 1
ATOM 2906 N N . LEU A 1 378 ? 17.699 -14.635 -13.291 1.00 89.19 378 LEU A N 1
ATOM 2907 C CA . LEU A 1 378 ? 16.569 -14.035 -14.003 1.00 89.19 378 LEU A CA 1
ATOM 2908 C C . LEU A 1 378 ? 16.968 -13.461 -15.372 1.00 89.19 378 LEU A C 1
ATOM 2910 O O . LEU A 1 378 ? 16.203 -13.572 -16.326 1.00 89.19 378 LEU A O 1
ATOM 2914 N N . SER A 1 379 ? 18.155 -12.855 -15.473 1.00 85.88 379 SER A N 1
ATOM 2915 C CA . SER A 1 379 ? 18.689 -12.301 -16.728 1.00 85.88 379 SER A CA 1
ATOM 2916 C C . SER A 1 379 ? 19.414 -13.335 -17.595 1.00 85.88 379 SER A C 1
ATOM 2918 O O . SER A 1 379 ? 19.727 -13.055 -18.750 1.00 85.88 379 SER A O 1
ATOM 2920 N N . GLY A 1 380 ? 19.711 -14.522 -17.055 1.00 86.56 380 GLY A N 1
ATOM 2921 C CA . GLY A 1 380 ? 20.563 -15.513 -17.713 1.00 86.56 380 GLY A CA 1
ATOM 2922 C C . GLY A 1 380 ? 22.032 -15.083 -17.821 1.00 86.56 380 GLY A C 1
ATOM 2923 O O . GLY A 1 380 ? 22.758 -15.594 -18.679 1.00 86.56 380 GLY A O 1
ATOM 2924 N N . ARG A 1 381 ? 22.490 -14.140 -16.984 1.00 87.44 381 ARG A N 1
ATOM 2925 C CA . ARG A 1 381 ? 23.876 -13.654 -16.996 1.00 87.44 381 ARG A CA 1
ATOM 2926 C C . ARG A 1 381 ? 24.832 -14.781 -16.614 1.00 87.44 381 ARG A C 1
ATOM 2928 O O . ARG A 1 381 ? 24.686 -15.427 -15.579 1.00 87.44 381 ARG A O 1
ATOM 2935 N N . ASN A 1 382 ? 25.881 -14.962 -17.415 1.00 83.50 382 ASN A N 1
ATOM 2936 C CA . ASN A 1 382 ? 26.965 -15.873 -17.068 1.00 83.50 382 ASN A CA 1
ATOM 2937 C C . ASN A 1 382 ? 27.754 -15.339 -15.856 1.00 83.50 382 ASN A C 1
ATOM 2939 O O . ASN A 1 382 ? 28.348 -14.259 -15.909 1.00 83.50 382 ASN A O 1
ATOM 2943 N N . THR A 1 383 ? 27.783 -16.122 -14.779 1.00 88.69 383 THR A N 1
ATOM 2944 C CA . THR A 1 383 ? 28.443 -15.794 -13.509 1.00 88.69 383 THR A CA 1
ATOM 2945 C C . THR A 1 383 ? 29.908 -16.232 -13.443 1.00 88.69 383 THR A C 1
ATOM 2947 O O . THR A 1 383 ? 30.541 -16.079 -12.401 1.00 88.69 383 THR A O 1
ATOM 2950 N N . SER A 1 384 ? 30.494 -16.721 -14.546 1.00 89.94 384 SER A N 1
ATOM 2951 C CA . SER A 1 384 ? 31.923 -17.071 -14.615 1.00 89.94 384 SER A CA 1
ATOM 2952 C C . SER A 1 384 ? 32.861 -15.880 -14.388 1.00 89.94 384 SER A C 1
ATOM 2954 O O . SER A 1 384 ? 34.045 -16.077 -14.128 1.00 89.94 384 SER A O 1
ATOM 2956 N N . GLN A 1 385 ? 32.347 -14.653 -14.502 1.00 90.12 385 GLN A N 1
ATOM 2957 C CA . GLN A 1 385 ? 33.045 -13.410 -14.189 1.00 90.12 385 GLN A CA 1
ATOM 2958 C C . GLN A 1 385 ? 32.195 -12.528 -13.264 1.00 90.12 385 GLN A C 1
ATOM 2960 O O . GLN A 1 385 ? 30.956 -12.595 -13.274 1.00 90.12 385 GLN A O 1
ATOM 2965 N N . SER A 1 386 ? 32.862 -11.691 -12.464 1.00 90.44 386 SER A N 1
ATOM 2966 C CA . SER A 1 386 ? 32.179 -10.776 -11.547 1.00 90.44 386 SER A CA 1
ATOM 2967 C C . SER A 1 386 ? 31.288 -9.796 -12.322 1.00 90.44 386 SER A C 1
ATOM 2969 O O . SER A 1 386 ? 31.555 -9.490 -13.487 1.00 90.44 386 SER A O 1
ATOM 2971 N N . LEU A 1 387 ? 30.219 -9.290 -11.695 1.00 88.94 387 LEU A N 1
ATOM 2972 C CA . LEU A 1 387 ? 29.361 -8.274 -12.322 1.00 88.94 387 LEU A CA 1
ATOM 2973 C C . LEU A 1 387 ? 30.175 -7.028 -12.710 1.00 88.94 387 LEU A C 1
ATOM 2975 O O . LEU A 1 387 ? 29.938 -6.427 -13.753 1.00 88.94 387 LEU A O 1
ATOM 2979 N N . GLN A 1 388 ? 31.174 -6.681 -11.899 1.00 89.38 388 GLN A N 1
ATOM 2980 C CA . GLN A 1 388 ? 32.040 -5.535 -12.137 1.00 89.38 388 GLN A CA 1
ATOM 2981 C C . GLN A 1 388 ? 32.927 -5.729 -13.373 1.00 89.38 388 GLN A C 1
ATOM 2983 O O . GLN A 1 388 ? 32.953 -4.849 -14.232 1.00 89.38 388 GLN A O 1
ATOM 2988 N N . ASP A 1 389 ? 33.577 -6.888 -13.513 1.00 91.50 389 ASP A N 1
ATOM 2989 C CA . ASP A 1 389 ? 34.382 -7.212 -14.700 1.00 91.50 389 ASP A CA 1
ATOM 2990 C C . ASP A 1 389 ? 33.503 -7.324 -15.952 1.00 91.50 389 ASP A C 1
ATOM 2992 O O . ASP A 1 389 ? 33.872 -6.864 -17.033 1.00 91.50 389 ASP A O 1
ATOM 2996 N N . TRP A 1 390 ? 32.301 -7.889 -15.800 1.00 91.44 390 TRP A N 1
ATOM 2997 C CA . TRP A 1 390 ? 31.326 -8.006 -16.879 1.00 91.44 390 TRP A CA 1
ATOM 2998 C C . TRP A 1 390 ? 30.885 -6.641 -17.409 1.00 91.44 390 TRP A C 1
ATOM 3000 O O . TRP A 1 390 ? 30.871 -6.436 -18.624 1.00 91.44 390 TRP A O 1
ATOM 3010 N N . CYS A 1 391 ? 30.606 -5.695 -16.515 1.00 90.19 391 CYS A N 1
ATOM 3011 C CA . CYS A 1 391 ? 30.285 -4.318 -16.876 1.00 90.19 391 CYS A CA 1
ATOM 3012 C C . CYS A 1 391 ? 31.500 -3.561 -17.439 1.00 90.19 391 CYS A C 1
ATOM 3014 O O . CYS A 1 391 ? 31.360 -2.815 -18.406 1.00 90.19 391 CYS A O 1
ATOM 3016 N N . ALA A 1 392 ? 32.705 -3.774 -16.897 1.00 91.94 392 ALA A N 1
ATOM 3017 C CA . ALA A 1 392 ? 33.934 -3.147 -17.394 1.00 91.94 392 ALA A CA 1
ATOM 3018 C C . ALA A 1 392 ? 34.283 -3.570 -18.835 1.00 91.94 392 ALA A C 1
ATOM 3020 O O . ALA A 1 392 ? 34.908 -2.806 -19.568 1.00 91.94 392 ALA A O 1
ATOM 3021 N N . ALA A 1 393 ? 33.829 -4.751 -19.264 1.00 91.50 393 ALA A N 1
ATOM 3022 C CA . ALA A 1 393 ? 33.929 -5.219 -20.645 1.00 91.50 393 ALA A CA 1
ATOM 3023 C C . ALA A 1 393 ? 32.911 -4.565 -21.611 1.00 91.50 393 ALA A C 1
ATOM 3025 O O . ALA A 1 393 ? 32.900 -4.898 -22.795 1.00 91.50 393 ALA A O 1
ATOM 3026 N N . GLY A 1 394 ? 32.073 -3.635 -21.136 1.00 89.19 394 GLY A N 1
ATOM 3027 C CA . GLY A 1 394 ? 31.115 -2.883 -21.953 1.00 89.19 394 GLY A CA 1
ATOM 3028 C C . GLY A 1 394 ? 29.775 -3.583 -22.192 1.00 89.19 394 GLY A C 1
ATOM 3029 O O . GLY A 1 394 ? 29.011 -3.143 -23.050 1.00 89.19 394 GLY A O 1
ATOM 3030 N N . ASN A 1 395 ? 29.482 -4.662 -21.461 1.00 87.94 395 ASN A N 1
ATOM 3031 C CA . ASN A 1 395 ? 28.180 -5.325 -21.522 1.00 87.94 395 ASN A CA 1
ATOM 3032 C C . ASN A 1 395 ? 27.114 -4.530 -20.744 1.00 87.94 395 ASN A C 1
ATOM 3034 O O . ASN A 1 395 ? 27.444 -3.777 -19.826 1.00 87.94 395 ASN A O 1
ATOM 3038 N N . LEU A 1 396 ? 25.837 -4.714 -21.092 1.00 86.00 396 LEU A N 1
ATOM 3039 C CA . LEU A 1 396 ? 24.693 -4.062 -20.447 1.00 86.00 396 LEU A CA 1
ATOM 3040 C C . LEU A 1 396 ? 23.635 -5.109 -20.110 1.00 86.00 396 LEU A C 1
ATOM 3042 O O . LEU A 1 396 ? 23.266 -5.891 -20.972 1.00 86.00 396 LEU A O 1
ATOM 3046 N N . GLU A 1 397 ? 23.145 -5.148 -18.868 1.00 84.69 397 GLU A N 1
ATOM 3047 C CA . GLU A 1 397 ? 22.067 -6.089 -18.501 1.00 84.69 397 GLU A CA 1
ATOM 3048 C C . GLU A 1 397 ? 20.728 -5.710 -19.129 1.00 84.69 397 GLU A C 1
ATOM 3050 O O . GLU A 1 397 ? 19.866 -6.563 -19.323 1.00 84.69 397 GLU A O 1
ATOM 3055 N N . TRP A 1 398 ? 20.553 -4.426 -19.432 1.00 85.25 398 TRP A N 1
ATOM 3056 C CA . TRP A 1 398 ? 19.379 -3.906 -20.104 1.00 85.25 398 TRP A CA 1
ATOM 3057 C C . TRP A 1 398 ? 19.714 -2.583 -20.799 1.00 85.25 398 TRP A C 1
ATOM 3059 O O . TRP A 1 398 ? 20.296 -1.679 -20.197 1.00 85.25 398 TRP A O 1
ATOM 3069 N N . ASP A 1 399 ? 19.345 -2.479 -22.074 1.00 81.31 399 ASP A N 1
ATOM 3070 C CA . ASP A 1 399 ? 19.394 -1.258 -22.872 1.00 81.31 399 ASP A CA 1
ATOM 3071 C C . ASP A 1 399 ? 17.963 -0.718 -23.063 1.00 81.31 399 ASP A C 1
ATOM 3073 O O . ASP A 1 399 ? 17.180 -1.329 -23.801 1.00 81.31 399 ASP A O 1
ATOM 3077 N N . PRO A 1 400 ? 17.607 0.440 -22.473 1.00 77.44 400 PRO A N 1
ATOM 3078 C CA . PRO A 1 400 ? 16.268 1.017 -22.592 1.00 77.44 400 PRO A CA 1
ATOM 3079 C C . PRO A 1 400 ? 15.868 1.349 -24.032 1.00 77.44 400 PRO A C 1
ATOM 3081 O O . PRO A 1 400 ? 14.682 1.352 -24.348 1.00 77.44 400 PRO A O 1
ATOM 3084 N N . ALA A 1 401 ? 16.826 1.624 -24.923 1.00 80.25 401 ALA A N 1
ATOM 3085 C CA . ALA A 1 401 ? 16.527 1.943 -26.317 1.00 80.25 401 ALA A CA 1
ATOM 3086 C C . ALA A 1 401 ? 16.135 0.702 -27.131 1.00 80.25 401 ALA A C 1
ATOM 3088 O O . ALA A 1 401 ? 15.508 0.823 -28.184 1.00 80.25 401 ALA A O 1
ATOM 3089 N N . ARG A 1 402 ? 16.539 -0.487 -26.675 1.00 80.88 402 ARG A N 1
ATOM 3090 C CA . ARG A 1 402 ? 16.321 -1.758 -27.379 1.00 80.88 402 ARG A CA 1
ATOM 3091 C C . ARG A 1 402 ? 15.400 -2.713 -26.630 1.00 80.88 402 ARG A C 1
ATOM 3093 O O . ARG A 1 402 ? 15.040 -3.736 -27.204 1.00 80.88 402 ARG A O 1
ATOM 3100 N N . ASP A 1 403 ? 15.094 -2.390 -25.379 1.00 75.94 403 ASP A N 1
ATOM 3101 C CA . ASP A 1 403 ? 14.360 -3.213 -24.424 1.00 75.94 403 ASP A CA 1
ATOM 3102 C C . ASP A 1 403 ? 14.881 -4.659 -24.349 1.00 75.94 403 ASP A C 1
ATOM 3104 O O . ASP A 1 403 ? 14.139 -5.635 -24.423 1.00 75.94 403 ASP A O 1
ATOM 3108 N N . ARG A 1 404 ? 16.210 -4.798 -24.282 1.00 76.56 404 ARG A N 1
ATOM 3109 C CA . ARG A 1 404 ? 16.919 -6.083 -24.177 1.00 76.56 404 ARG A CA 1
ATOM 3110 C C . ARG A 1 404 ? 18.307 -5.897 -23.570 1.00 76.56 404 ARG A C 1
ATOM 3112 O O . ARG A 1 404 ? 18.858 -4.798 -23.662 1.00 76.56 404 ARG A O 1
ATOM 3119 N N . GLY A 1 405 ? 18.838 -6.964 -22.976 1.00 68.25 405 GLY A N 1
ATOM 3120 C CA . GLY A 1 405 ? 20.246 -7.094 -22.577 1.00 68.25 405 GLY A CA 1
ATOM 3121 C C . GLY A 1 405 ? 21.150 -7.508 -23.730 1.00 68.25 405 GLY A C 1
ATOM 3122 O O . GLY A 1 405 ? 20.633 -8.127 -24.694 1.00 68.25 405 GLY A O 1
#

pLDDT: mean 78.99, std 15.87, range [30.33, 98.0]